Protein AF-A0A5N6EWI5-F1 (afdb_monomer)

Nearest PDB structures (foldseek):
  2hp0-assembly1_B  TM=8.771E-01  e=6.588E-25  Agrobacterium tumefaciens
  7e9d-assembly1_B  TM=8.502E-01  e=6.931E-23  Bacillus subtilis
  7bra-assembly1_B  TM=8.403E-01  e=1.774E-22  Bacillus subtilis
  7br9-assembly1_A  TM=8.285E-01  e=1.266E-21  Mus musculus
  5mux-assembly3_F  TM=7.924E-01  e=5.985E-17  Bacillus subtilis subsp. subtilis str. 168

Radius of gyration: 29.82 Å; Cα contacts (8 Å, |Δi|>4): 1238; chains: 1; bounding box: 98×72×86 Å

Sequence (619 aa):
MKFSIVALVLAATSAIATPIVTKRDGTFVISELKARESLSNTMSFKLLDGDASIDCNLIWSAKEPEENARCNDGKHLIQFPDGFDFKKFTLAIERIEPNPIGGRAYLDATDEKWNCVDNPEDHVYTDCNGLLHNCPPAMPIFYKGFLTPPPAIPNHCRGSEDCAIMATRTERLATWASGLQYNDIPQDVIQRTKDLFLDWFGCTIAGRHHPAVKAIAIFVQQMGPASGRSELVDHELGFSTSPAFAALVNAASSHVVEQDDLHNRSIMHPATVIFPAALAVAQDLGANGRDFITACVVGYEVGCRVGEFLGKSHYARFHSTATGGVIGAAAATARLLGLDSAAMLSSIGTAGTQAAGLWQFLLDATHSKQVHTGKACFDGIFAAYAAKSGLLGPKDVLEGPKGMGVALVPDTPTPSAIDTDLGLDWAVLGSSFKWHASCRHTHPSVDALLQIISTYGIKFEDIDSVITRTYQAAFDVLGLSGRGETIHQSKFNMGFVLAVTAKKGQALITDFTEEALQDASLREFQDRVRMELDEDINAAFPQKWQGKVIVTCKSGERYEKFVEYLKGDPQSPLTRTEIETKVKALAQYGEVKDTDRIQQIITRAWDLENQDSLKEFWL

Solvent-accessible surface area (backbone atoms only — not comparable to full-atom values): 33003 Å² total; per-residue (Å²): 134,87,86,80,90,88,82,90,88,84,84,88,82,88,88,81,96,72,80,95,69,79,80,76,64,63,30,51,22,79,39,84,72,47,73,48,90,57,91,49,31,35,38,37,30,35,42,30,54,78,92,45,78,41,59,27,66,34,69,32,53,90,83,53,63,57,89,61,31,40,27,76,82,78,40,40,40,36,40,40,89,83,45,80,47,100,53,46,32,39,46,30,41,36,38,76,50,103,71,67,52,49,40,76,47,35,39,38,58,54,94,96,37,83,40,76,53,86,60,98,50,102,85,61,90,80,84,75,92,72,90,74,83,80,88,83,81,89,55,76,34,78,74,86,87,88,88,84,87,87,86,86,86,80,90,80,97,83,83,92,77,94,70,81,76,78,73,50,55,56,48,50,38,20,35,51,49,41,64,69,51,61,89,76,54,53,71,65,55,53,49,44,52,37,56,46,53,46,48,33,49,16,26,25,46,36,13,53,82,40,70,62,29,47,55,47,42,52,51,36,69,76,73,38,57,92,56,51,59,4,60,38,76,79,50,77,89,70,57,35,15,42,33,40,50,20,7,20,38,38,8,19,8,15,58,66,67,71,42,40,45,37,26,68,80,24,65,22,37,50,48,31,13,21,52,28,24,35,49,14,43,26,16,57,74,42,35,30,26,44,55,46,51,41,12,41,54,36,6,34,37,53,11,40,20,43,13,34,20,38,32,72,58,15,49,75,53,30,43,27,35,10,42,13,20,9,30,4,8,4,41,10,32,18,42,67,70,68,33,51,37,71,36,28,27,9,4,36,13,42,11,46,77,64,49,54,38,68,53,64,39,72,83,71,72,49,72,60,67,36,50,23,25,10,48,14,8,26,46,1,36,48,17,17,58,40,13,75,72,68,46,81,27,51,66,54,31,51,84,31,99,82,6,47,38,64,72,58,21,82,56,88,52,37,76,61,47,46,48,65,55,73,91,71,66,55,47,62,57,53,36,19,44,45,65,49,54,40,47,73,77,42,43,16,40,48,55,18,46,52,51,50,30,70,75,70,69,57,49,57,86,44,54,57,38,37,43,32,33,29,30,67,69,42,51,68,57,30,62,74,25,71,87,22,93,44,66,70,30,24,33,33,17,62,28,46,46,46,22,43,25,52,70,66,78,46,45,48,66,72,63,61,41,73,68,53,72,68,32,65,67,38,54,58,41,18,77,34,41,46,82,42,84,33,69,73,43,33,70,40,47,88,86,36,66,40,20,28,24,36,42,33,31,74,87,72,51,75,49,74,32,75,26,71,66,33,67,14,30,66,91,34,57,68,50,72,69,52,47,54,48,51,27,51,42,24,30,54,65,36,68,57,82,62,63,63,61,53,56,48,41,55,49,50,45,76,44,32,76,73,33,78,44,43,45,69,60,82,108

Secondary structure (DSSP, 8-state):
----------------------------EEEEEEEE-SSEEEEEEEEEETTEEEEEEEEEETT--SSS-B-TTSSEEEE-BTBEETTEEEEEEEE-SSS-EEEEEEEEEETTEEEE---SSTT-----TT-SSS--------------PPPPPPP----SS----PPPHHHHHHHHHHH--GGGS-HHHHHHHHHHHHHHHHHHHHHTTSHHHHHHHHHHHHHS-S--SEEPTTSTT--EE-HHHHHHHHHHHHTSSS-S-EETTTTB-THHHHHHHHHHHHHHHT--HHHHHHHHHHHHHHHHHHHHHHHHHHHTTB-HHHHTHHHHHHHHHHHHTT--HHHHHHHHHHHHTT---BGGGGTTT-TTHHHHHHHHHHHHHHHHHHHHTTPPPPTTSSSSTTSHHHHT-SS---GGGGTTTTTTS-TTTTEE---SSS-GGGHHHHHHHHHHHHHHT--TTTEEEEEEEE-HHHHHHHGGGTT--SHHHHTT-HHHHHHHHHHHS---GGGS-HHHHH-HHHHHHHTTEEEEE-HHHHHHTTTS--EEEEEEETTS-EEEEEESS-TTSTTSPPPHHHHHHHHHHHHHHTT---HHHHHHHHHHHHTGGG-S--TTTT-

Organism: NCBI:txid986946

Structure (mmCIF, N/CA/C/O backbone):
data_AF-A0A5N6EWI5-F1
#
_entry.id   AF-A0A5N6EWI5-F1
#
loop_
_atom_site.group_PDB
_atom_site.id
_atom_site.type_symbol
_atom_site.label_atom_id
_atom_site.label_alt_id
_atom_site.label_comp_id
_atom_site.label_asym_id
_atom_site.label_entity_id
_atom_site.label_seq_id
_atom_site.pdbx_PDB_ins_code
_atom_site.Cartn_x
_atom_site.Cartn_y
_atom_site.Cartn_z
_atom_site.occupancy
_atom_site.B_iso_or_equiv
_atom_site.auth_seq_id
_atom_site.auth_comp_id
_atom_site.auth_asym_id
_atom_site.auth_atom_id
_atom_site.pdbx_PDB_model_num
ATOM 1 N N . MET A 1 1 ? -71.552 14.773 4.841 1.00 30.72 1 MET A N 1
ATOM 2 C CA . MET A 1 1 ? -71.168 16.165 5.191 1.00 30.72 1 MET A CA 1
ATOM 3 C C . MET A 1 1 ? -69.943 16.079 6.094 1.00 30.72 1 MET A C 1
ATOM 5 O O . MET A 1 1 ? -69.916 15.172 6.908 1.00 30.72 1 MET A O 1
ATOM 9 N N . LYS A 1 2 ? -68.835 16.794 5.858 1.00 25.86 2 LYS A N 1
ATOM 10 C CA . LYS A 1 2 ? -68.660 18.263 5.908 1.00 25.86 2 LYS A CA 1
ATOM 11 C C . LYS A 1 2 ? -69.013 18.853 7.282 1.00 25.86 2 LYS A C 1
ATOM 13 O O . LYS A 1 2 ? -70.161 19.216 7.501 1.00 25.86 2 LYS A O 1
ATOM 18 N N . PHE A 1 3 ? -67.994 19.016 8.124 1.00 26.16 3 PHE A N 1
ATOM 19 C CA . PHE A 1 3 ? -67.845 20.201 8.976 1.00 26.16 3 PHE A CA 1
ATOM 20 C C . PHE A 1 3 ? -66.743 21.099 8.385 1.00 26.16 3 PHE A C 1
ATOM 22 O O . PHE A 1 3 ? -66.040 20.684 7.462 1.00 26.16 3 PHE A O 1
ATOM 29 N N . SER A 1 4 ? -66.696 22.359 8.811 1.00 25.56 4 SER A N 1
ATOM 30 C CA . SER A 1 4 ? -65.955 23.461 8.177 1.00 25.56 4 SER A CA 1
ATOM 31 C C . SER A 1 4 ? -65.830 24.631 9.172 1.00 25.56 4 SER A C 1
ATOM 33 O O . SER A 1 4 ? -66.328 24.499 10.287 1.00 25.56 4 SER A O 1
ATOM 35 N N . ILE A 1 5 ? -65.308 25.778 8.704 1.00 28.33 5 ILE A N 1
ATOM 36 C CA . ILE A 1 5 ? -65.234 27.108 9.358 1.00 28.33 5 ILE A CA 1
ATOM 37 C C . ILE A 1 5 ? -64.029 27.230 10.332 1.00 28.33 5 ILE A C 1
ATOM 39 O O . ILE A 1 5 ? -63.897 26.367 11.189 1.00 28.33 5 ILE A O 1
ATOM 43 N N . VAL A 1 6 ? -63.107 28.220 10.355 1.00 28.08 6 VAL A N 1
ATOM 44 C CA . VAL A 1 6 ? -62.735 29.483 9.625 1.00 28.08 6 VAL A CA 1
ATOM 45 C C . VAL A 1 6 ? -62.314 30.509 10.713 1.00 28.08 6 VAL A C 1
ATOM 47 O O . VAL A 1 6 ? -62.956 30.519 11.756 1.00 28.08 6 VAL A O 1
ATOM 50 N N . ALA A 1 7 ? -61.342 31.431 10.583 1.00 25.97 7 ALA A N 1
ATOM 51 C CA . ALA A 1 7 ? -60.181 31.629 9.686 1.00 25.97 7 ALA A CA 1
ATOM 52 C C . ALA A 1 7 ? -59.326 32.836 10.209 1.00 25.97 7 ALA A C 1
ATOM 54 O O . ALA A 1 7 ? -59.475 33.198 11.373 1.00 25.97 7 ALA A O 1
ATOM 55 N N . LEU A 1 8 ? -58.541 33.492 9.321 1.00 24.55 8 LEU A N 1
ATOM 56 C CA . LEU A 1 8 ? -57.691 34.706 9.496 1.00 24.55 8 LEU A CA 1
ATOM 57 C C . LEU A 1 8 ? -56.386 34.459 10.300 1.00 24.55 8 LEU A C 1
ATOM 59 O O . LEU A 1 8 ? -56.429 33.777 11.312 1.00 24.55 8 LEU A O 1
ATOM 63 N N . VAL A 1 9 ? -55.187 34.972 9.958 1.00 23.61 9 VAL A N 1
ATOM 64 C CA . VAL A 1 9 ? -54.636 35.855 8.880 1.00 23.61 9 VAL A CA 1
ATOM 65 C C . VAL A 1 9 ? -53.077 35.648 8.892 1.00 23.61 9 VAL A C 1
ATOM 67 O O . VAL A 1 9 ? -52.598 35.124 9.891 1.00 23.61 9 VAL A O 1
ATOM 70 N N . LEU A 1 10 ? -52.180 35.906 7.913 1.00 22.41 10 LEU A N 1
ATOM 71 C CA . LEU A 1 10 ? -51.979 36.901 6.825 1.00 22.41 10 LEU A CA 1
ATOM 72 C C . LEU A 1 10 ? -51.068 36.292 5.698 1.00 22.41 10 LEU A C 1
ATOM 74 O O . LEU A 1 10 ? -50.602 35.170 5.826 1.00 22.41 10 LEU A O 1
ATOM 78 N N . ALA A 1 11 ? -50.752 37.082 4.659 1.00 21.58 11 ALA A N 1
ATOM 79 C CA . ALA A 1 11 ? -49.523 37.088 3.820 1.00 21.58 11 ALA A CA 1
ATOM 80 C C . ALA A 1 11 ? -49.071 35.866 2.962 1.00 21.58 11 ALA A C 1
ATOM 82 O O . ALA A 1 11 ? -48.253 35.074 3.407 1.00 21.58 11 ALA A O 1
ATOM 83 N N . ALA A 1 12 ? -49.414 35.931 1.659 1.00 21.17 12 ALA A N 1
ATOM 84 C CA . ALA A 1 12 ? -48.558 35.669 0.468 1.00 21.17 12 ALA A CA 1
ATOM 85 C C . ALA A 1 12 ? -47.959 34.245 0.219 1.00 21.17 12 ALA A C 1
ATOM 87 O O . ALA A 1 12 ? -47.796 33.460 1.138 1.00 21.17 12 ALA A O 1
ATOM 88 N N . THR A 1 13 ? -47.619 33.816 -1.011 1.00 22.61 13 THR A N 1
ATOM 89 C CA . THR A 1 13 ? -47.553 34.476 -2.340 1.00 22.61 13 THR A CA 1
ATOM 90 C C . THR A 1 13 ? -48.296 33.712 -3.463 1.00 22.61 13 THR A C 1
ATOM 92 O O . THR A 1 13 ? -48.509 32.508 -3.403 1.00 22.61 13 THR A O 1
ATOM 95 N N . SER A 1 14 ? -48.676 34.470 -4.501 1.00 23.59 14 SER A N 1
ATOM 96 C CA . SER A 1 14 ? -48.961 34.106 -5.910 1.00 23.59 14 SER A CA 1
ATOM 97 C C . SER A 1 14 ? -49.151 32.639 -6.354 1.00 23.59 14 SER A C 1
ATOM 99 O O . SER A 1 14 ? -48.209 31.850 -6.367 1.00 23.59 14 SER A O 1
ATOM 101 N N . ALA A 1 15 ? -50.285 32.390 -7.020 1.00 23.56 15 ALA A N 1
ATOM 102 C CA . ALA A 1 15 ? -50.376 31.461 -8.150 1.00 23.56 15 ALA A CA 1
ATOM 103 C C . ALA A 1 15 ? -51.010 32.190 -9.352 1.00 23.56 15 ALA A C 1
ATOM 105 O O . ALA A 1 15 ? -52.112 32.724 -9.232 1.00 23.56 15 ALA A O 1
ATOM 106 N N . ILE A 1 16 ? -50.318 32.234 -10.496 1.00 23.97 16 ILE A N 1
ATOM 107 C CA . ILE A 1 16 ? -50.827 32.785 -11.765 1.00 23.97 16 ILE A CA 1
ATOM 108 C C . ILE A 1 16 ? -50.415 31.832 -12.888 1.00 23.97 16 ILE A C 1
ATOM 110 O O . ILE A 1 16 ? -49.232 31.541 -13.050 1.00 23.97 16 ILE A O 1
ATOM 114 N N . ALA A 1 17 ? -51.386 31.358 -13.669 1.00 29.72 17 ALA A N 1
ATOM 115 C CA . ALA A 1 17 ? -51.118 30.613 -14.893 1.00 29.72 17 ALA A CA 1
ATOM 116 C C . ALA A 1 17 ? -50.934 31.597 -16.059 1.00 29.72 17 ALA A C 1
ATOM 118 O O . ALA A 1 17 ? -51.880 32.256 -16.487 1.00 29.72 17 ALA A O 1
ATOM 119 N N . THR A 1 18 ? -49.710 31.677 -16.570 1.00 21.38 18 THR A N 1
ATOM 120 C CA . THR A 1 18 ? -49.311 32.477 -17.741 1.00 21.38 18 THR A CA 1
ATOM 121 C C . THR A 1 18 ? -48.351 31.635 -18.599 1.00 21.38 18 THR A C 1
ATOM 123 O O . THR A 1 18 ? -47.899 30.593 -18.122 1.00 21.38 18 THR A O 1
ATOM 126 N N . PRO A 1 19 ? -48.146 31.958 -19.890 1.00 21.38 19 PRO A N 1
ATOM 127 C CA . PRO A 1 19 ? -47.908 30.938 -20.911 1.00 21.38 19 PRO A CA 1
ATOM 128 C C . PRO A 1 19 ? -46.595 30.167 -20.767 1.00 21.38 19 PRO A C 1
ATOM 130 O O . PRO A 1 19 ? -45.601 30.674 -20.252 1.00 21.38 19 PRO A O 1
ATOM 133 N N . ILE A 1 20 ? -46.586 28.963 -21.351 1.00 30.58 20 ILE A N 1
ATOM 134 C CA . ILE A 1 20 ? -45.361 28.228 -21.668 1.00 30.58 20 ILE A CA 1
ATOM 135 C C . ILE A 1 20 ? -44.564 29.060 -22.677 1.00 30.58 20 ILE A C 1
ATOM 137 O O . ILE A 1 20 ? -44.746 28.950 -23.888 1.00 30.58 20 ILE A O 1
ATOM 141 N N . VAL A 1 21 ? -43.659 29.882 -22.161 1.00 22.16 21 VAL A N 1
ATOM 142 C CA . VAL A 1 21 ? -42.474 30.323 -22.886 1.00 22.16 21 VAL A CA 1
ATOM 143 C C . VAL A 1 21 ? -41.318 29.557 -22.274 1.00 22.16 21 VAL A C 1
ATOM 145 O O . VAL A 1 21 ? -40.709 29.986 -21.297 1.00 22.16 21 VAL A O 1
ATOM 148 N N . THR A 1 22 ? -41.015 28.392 -22.848 1.00 28.52 22 THR A N 1
ATOM 149 C CA . THR A 1 22 ? -39.672 27.840 -22.705 1.00 28.52 22 THR A CA 1
ATOM 150 C C . THR A 1 22 ? -38.715 28.881 -23.265 1.00 28.52 22 THR A C 1
ATOM 152 O O . THR A 1 22 ? -38.635 29.036 -24.488 1.00 28.52 22 THR A O 1
ATOM 155 N N . LYS A 1 23 ? -37.984 29.577 -22.391 1.00 29.06 23 LYS A N 1
ATOM 156 C CA . LYS A 1 23 ? -36.737 30.228 -22.780 1.00 29.06 23 LYS A CA 1
ATOM 157 C C . LYS A 1 23 ? -35.755 29.138 -23.202 1.00 29.06 23 LYS A C 1
ATOM 159 O O . LYS A 1 23 ? -34.909 28.694 -22.436 1.00 29.06 23 LYS A O 1
ATOM 164 N N . ARG A 1 24 ? -35.887 28.703 -24.459 1.00 37.91 24 ARG A N 1
ATOM 165 C CA . ARG A 1 24 ? -34.775 28.184 -25.256 1.00 37.91 24 ARG A CA 1
ATOM 166 C C . ARG A 1 24 ? -33.891 29.371 -25.634 1.00 37.91 24 ARG A C 1
ATOM 168 O O . ARG A 1 24 ? -33.672 29.653 -26.810 1.00 37.91 24 ARG A O 1
ATOM 175 N N . ASP A 1 25 ? -33.377 30.038 -24.611 1.00 46.50 25 ASP A N 1
ATOM 176 C CA . ASP A 1 25 ? -32.201 30.883 -24.702 1.00 46.50 25 ASP A CA 1
ATOM 177 C C . ASP A 1 25 ? -31.037 29.886 -24.797 1.00 46.50 25 ASP A C 1
ATOM 179 O O . ASP A 1 25 ? -30.319 29.635 -23.836 1.00 46.50 25 ASP A O 1
ATOM 183 N N . GLY A 1 26 ? -30.968 29.185 -25.938 1.00 52.75 26 GLY A N 1
ATOM 184 C CA . GLY A 1 26 ? -29.981 28.147 -26.248 1.00 52.75 26 GLY A CA 1
ATOM 185 C C . GLY A 1 26 ? -28.647 28.788 -26.591 1.00 52.75 26 GLY A C 1
ATOM 186 O O . GLY A 1 26 ? -28.110 28.556 -27.667 1.00 52.75 26 GLY A O 1
ATOM 187 N N . THR A 1 27 ? -28.225 29.689 -25.710 1.00 55.88 27 THR A N 1
ATOM 188 C CA . THR A 1 27 ? -27.273 30.754 -25.959 1.00 55.88 27 THR A CA 1
ATOM 189 C C . THR A 1 27 ? -26.122 30.646 -24.993 1.00 55.88 27 THR A C 1
ATOM 191 O O . THR A 1 27 ? -26.141 31.221 -23.904 1.00 55.88 27 THR A O 1
ATOM 194 N N . PHE A 1 28 ? -25.112 29.915 -25.440 1.00 64.69 28 PHE A N 1
ATOM 195 C CA . PHE A 1 28 ? -23.825 29.830 -24.779 1.00 64.69 28 PHE A CA 1
ATOM 196 C C . PHE A 1 28 ? -23.153 31.201 -24.718 1.00 64.69 28 PHE A C 1
ATOM 198 O O . PHE A 1 28 ? -23.165 31.945 -25.701 1.00 64.69 28 PHE A O 1
ATOM 205 N N . VAL A 1 29 ? -22.540 31.497 -23.574 1.00 69.56 29 VAL A N 1
ATOM 206 C CA . VAL A 1 29 ? -21.663 32.656 -23.376 1.00 69.56 29 VAL A CA 1
ATOM 207 C C . VAL A 1 29 ? -20.245 32.163 -23.143 1.00 69.56 29 VAL A C 1
ATOM 209 O O . VAL A 1 29 ? -20.026 31.351 -22.250 1.00 69.56 29 VAL A O 1
ATOM 212 N N . ILE A 1 30 ? -19.270 32.688 -23.882 1.00 70.81 30 ILE A N 1
ATOM 213 C CA . ILE A 1 30 ? -17.847 32.448 -23.610 1.00 70.81 30 ILE A CA 1
ATOM 214 C C . ILE A 1 30 ? -17.274 33.660 -22.873 1.00 70.81 30 ILE A C 1
ATOM 216 O O . ILE A 1 30 ? -17.498 34.807 -23.259 1.00 70.81 30 ILE A O 1
ATOM 220 N N . SER A 1 31 ? -16.536 33.410 -21.794 1.00 72.56 31 SER A N 1
ATOM 221 C CA . SER A 1 31 ? -15.914 34.443 -20.963 1.00 72.56 31 SER A CA 1
ATOM 222 C C . SER A 1 31 ? -14.561 33.988 -20.409 1.00 72.56 31 SER A C 1
ATOM 224 O O . SER A 1 31 ? -14.246 32.802 -20.408 1.00 72.56 31 SER A O 1
ATOM 226 N N . GLU A 1 32 ? -13.729 34.938 -19.969 1.00 73.31 32 GLU A N 1
ATOM 227 C CA . GLU A 1 32 ? -12.388 34.689 -19.397 1.00 73.31 32 GLU A CA 1
ATOM 228 C C . GLU A 1 32 ? -11.402 33.896 -20.290 1.00 73.31 32 GLU A C 1
ATOM 230 O O . GLU A 1 32 ? -10.389 33.408 -19.784 1.00 73.31 32 GLU A O 1
ATOM 235 N N . LEU A 1 33 ? -11.663 33.818 -21.605 1.00 75.44 33 LEU A N 1
ATOM 236 C CA . LEU A 1 33 ? -10.871 33.060 -22.579 1.00 75.44 33 LEU A CA 1
ATOM 237 C C . LEU A 1 33 ? -9.379 33.421 -22.543 1.00 75.44 33 LEU A C 1
ATOM 239 O O . LEU A 1 33 ? -8.984 34.572 -22.735 1.00 75.44 33 LEU A O 1
ATOM 243 N N . LYS A 1 34 ? -8.553 32.391 -22.360 1.00 72.56 34 LYS A N 1
ATOM 244 C CA . LYS A 1 34 ? -7.092 32.408 -22.458 1.00 72.56 34 LYS A CA 1
ATOM 245 C C . LYS A 1 34 ? -6.680 31.199 -23.285 1.00 72.56 34 LYS A C 1
ATOM 247 O O . LYS A 1 34 ? -7.135 30.098 -22.996 1.00 72.56 34 LYS A O 1
ATOM 252 N N . ALA A 1 35 ? -5.781 31.371 -24.246 1.00 72.81 35 ALA A N 1
ATOM 253 C CA . ALA A 1 35 ? -5.105 30.251 -24.895 1.00 72.81 35 ALA A CA 1
ATOM 254 C C . ALA A 1 35 ? -3.601 30.521 -24.979 1.00 72.81 35 ALA A C 1
ATOM 256 O O . ALA A 1 35 ? -3.186 31.676 -25.098 1.00 72.81 35 ALA A O 1
ATOM 257 N N . ARG A 1 36 ? -2.787 29.464 -24.903 1.00 73.12 36 ARG A N 1
ATOM 258 C CA . ARG A 1 36 ? -1.324 29.529 -24.966 1.00 73.12 36 ARG A CA 1
ATOM 259 C C . ARG A 1 36 ? -0.749 28.436 -25.870 1.00 73.12 36 ARG A C 1
ATOM 261 O O . ARG A 1 36 ? -0.987 27.251 -25.647 1.00 73.12 36 ARG A O 1
ATOM 268 N N . GLU A 1 37 ? 0.074 28.860 -26.826 1.00 67.25 37 GLU A N 1
ATOM 269 C CA . GLU A 1 37 ? 0.878 27.983 -27.684 1.00 67.25 37 GLU A CA 1
ATOM 270 C C . GLU A 1 37 ? 2.041 27.396 -26.863 1.00 67.25 37 GLU A C 1
ATOM 272 O O . GLU A 1 37 ? 2.741 28.130 -26.152 1.00 67.25 37 GLU A O 1
ATOM 277 N N . SER A 1 38 ? 2.248 26.078 -26.917 1.00 64.06 38 SER A N 1
ATOM 278 C CA . SER A 1 38 ? 3.426 25.418 -26.331 1.00 64.06 38 SER A CA 1
ATOM 279 C C . SER A 1 38 ? 3.640 24.025 -26.952 1.00 64.06 38 SER A C 1
ATOM 281 O O . SER A 1 38 ? 3.039 23.715 -27.976 1.00 64.06 38 SER A O 1
ATOM 283 N N . LEU A 1 39 ? 4.484 23.168 -26.358 1.00 57.00 39 LEU A N 1
ATOM 284 C CA . LEU A 1 39 ? 4.618 21.760 -26.777 1.00 57.00 39 LEU A CA 1
ATOM 285 C C . LEU A 1 39 ? 3.285 20.987 -26.689 1.00 57.00 39 LEU A C 1
ATOM 287 O O . LEU A 1 39 ? 3.045 20.097 -27.503 1.00 57.00 39 LEU A O 1
ATOM 291 N N . SER A 1 40 ? 2.414 21.391 -25.761 1.00 59.81 40 SER A N 1
ATOM 292 C CA . SER A 1 40 ? 0.974 21.118 -25.798 1.00 59.81 40 SER A CA 1
ATOM 293 C C . SER A 1 40 ? 0.231 22.451 -25.804 1.00 59.81 40 SER A C 1
ATOM 295 O O . SER A 1 40 ? 0.546 23.344 -25.010 1.00 59.81 40 SER A O 1
ATOM 297 N N . ASN A 1 41 ? -0.757 22.603 -26.677 1.00 69.19 41 ASN A N 1
ATOM 298 C CA . ASN A 1 41 ? -1.597 23.794 -26.699 1.00 69.19 41 ASN A CA 1
ATOM 299 C C . ASN A 1 41 ? -2.561 23.746 -25.516 1.00 69.19 41 ASN A C 1
ATOM 301 O O . ASN A 1 41 ? -3.105 22.685 -25.202 1.00 69.19 41 ASN A O 1
ATOM 305 N N . THR A 1 42 ? -2.764 24.883 -24.850 1.00 71.88 42 THR A N 1
ATOM 306 C CA . THR A 1 42 ? -3.733 24.988 -23.755 1.00 71.88 42 THR A CA 1
ATOM 307 C C . THR A 1 42 ? -4.728 26.106 -24.010 1.00 71.88 42 THR A C 1
ATOM 309 O O . THR A 1 42 ? -4.383 27.150 -24.565 1.00 71.88 42 THR A O 1
ATOM 312 N N . MET A 1 43 ? -5.975 25.898 -23.593 1.00 79.62 43 MET A N 1
ATOM 313 C CA . MET A 1 43 ? -7.029 26.906 -23.641 1.00 79.62 43 MET A CA 1
ATOM 314 C C . MET A 1 43 ? -7.963 26.729 -22.454 1.00 79.62 43 MET A C 1
ATOM 316 O O . MET A 1 43 ? -8.432 25.624 -22.195 1.00 79.62 43 MET A O 1
ATOM 320 N N . SER A 1 44 ? -8.258 27.815 -21.748 1.00 78.50 44 SER A N 1
ATOM 321 C CA . SER A 1 44 ? -9.267 27.828 -20.696 1.00 78.50 44 SER A CA 1
ATOM 322 C C . SER A 1 44 ? -10.227 28.998 -20.847 1.00 78.50 44 SER A C 1
ATOM 324 O O . SER A 1 44 ? -9.836 30.111 -21.204 1.00 78.50 44 SER A O 1
ATOM 326 N N . PHE A 1 45 ? -11.505 28.732 -20.597 1.00 80.56 45 PHE A N 1
ATOM 327 C CA . PHE A 1 45 ? -12.579 29.720 -20.597 1.00 80.56 45 PHE A CA 1
ATOM 328 C C . PHE A 1 45 ? -13.717 29.267 -19.680 1.00 80.56 45 PHE A C 1
ATOM 330 O O . PHE A 1 45 ? -13.803 28.098 -19.307 1.00 80.56 45 PHE A O 1
ATOM 337 N N . LYS A 1 46 ? -14.611 30.196 -19.342 1.00 77.50 46 LYS A N 1
ATOM 338 C CA . LYS A 1 46 ? -15.889 29.897 -18.695 1.00 77.50 46 LYS A CA 1
ATOM 339 C C . LYS A 1 46 ? -17.009 29.953 -19.713 1.00 77.50 46 LYS A C 1
ATOM 341 O O . LYS A 1 46 ? -17.212 30.984 -20.361 1.00 77.50 46 LYS A O 1
ATOM 346 N N . LEU A 1 47 ? -17.722 28.842 -19.815 1.00 80.69 47 LEU A N 1
ATOM 347 C CA . LEU A 1 47 ? -18.965 28.702 -20.547 1.00 80.69 47 LEU A CA 1
ATOM 348 C C . LEU A 1 47 ? -20.126 29.024 -19.603 1.00 80.69 47 LEU A C 1
ATOM 350 O O . LEU A 1 47 ? -20.228 28.410 -18.543 1.00 80.69 47 LEU A O 1
ATOM 354 N N . LEU A 1 48 ? -21.001 29.958 -19.976 1.00 76.50 48 LEU A N 1
ATOM 355 C CA . LEU A 1 48 ? -22.291 30.125 -19.304 1.00 76.50 48 LEU A CA 1
ATOM 356 C C . LEU A 1 48 ? -23.394 29.494 -20.158 1.00 76.50 48 LEU A C 1
ATOM 358 O O . LEU A 1 48 ? -23.489 29.788 -21.352 1.00 76.50 48 LEU A O 1
ATOM 362 N N . ASP A 1 49 ? -24.221 28.659 -19.535 1.00 76.25 49 ASP A N 1
ATOM 363 C CA . ASP A 1 49 ? -25.414 28.042 -20.120 1.00 76.25 49 ASP A CA 1
ATOM 364 C C . ASP A 1 49 ? -26.596 28.243 -19.158 1.00 76.25 49 ASP A C 1
ATOM 366 O O . ASP A 1 49 ? -26.684 27.618 -18.098 1.00 76.25 49 ASP A O 1
ATOM 370 N N . GLY A 1 50 ? -27.470 29.199 -19.481 1.00 74.00 50 GLY A N 1
ATOM 371 C CA . GLY A 1 50 ? -28.463 29.710 -18.533 1.00 74.00 50 GLY A CA 1
ATOM 372 C C . GLY A 1 50 ? -27.795 30.284 -17.276 1.00 74.00 50 GLY A C 1
ATOM 373 O O . GLY A 1 50 ? -26.945 31.167 -17.371 1.00 74.00 50 GLY A O 1
ATOM 374 N N . ASP A 1 51 ? -28.176 29.769 -16.105 1.00 71.44 51 ASP A N 1
ATOM 375 C CA . ASP A 1 51 ? -27.592 30.146 -14.807 1.00 71.44 51 ASP A CA 1
ATOM 376 C C . ASP A 1 51 ? -26.317 29.344 -14.449 1.00 71.44 51 ASP A C 1
ATOM 378 O O . ASP A 1 51 ? -25.690 29.606 -13.420 1.00 71.44 51 ASP A O 1
ATOM 382 N N . ALA A 1 52 ? -25.925 28.346 -15.252 1.00 73.12 52 ALA A N 1
ATOM 383 C CA . ALA A 1 52 ? -24.748 27.521 -14.982 1.00 73.12 52 ALA A CA 1
ATOM 384 C C . ALA A 1 52 ? -23.470 28.180 -15.518 1.00 73.12 52 ALA A C 1
ATOM 386 O O . ALA A 1 52 ? -23.383 28.484 -16.703 1.00 73.12 52 ALA A O 1
ATOM 387 N N . SER A 1 53 ? -22.457 28.337 -14.661 1.00 83.44 53 SER A N 1
ATOM 388 C CA . SER A 1 53 ? -21.086 28.692 -15.053 1.00 83.44 53 SER A CA 1
ATOM 389 C C . SER A 1 53 ? -20.216 27.441 -15.006 1.00 83.44 53 SER A C 1
ATOM 391 O O . SER A 1 53 ? -20.036 26.861 -13.936 1.00 83.44 53 SER A O 1
ATOM 393 N N . ILE A 1 54 ? -19.669 27.040 -16.150 1.00 85.38 54 ILE A N 1
ATOM 394 C CA . ILE A 1 54 ? -18.867 25.829 -16.324 1.00 85.38 54 ILE A CA 1
ATOM 395 C C . ILE A 1 54 ? -17.449 26.229 -16.739 1.00 85.38 54 ILE A C 1
ATOM 397 O O . ILE A 1 54 ? -17.261 26.907 -17.750 1.00 85.38 54 ILE A O 1
ATOM 401 N N . ASP A 1 55 ? -16.439 25.795 -15.985 1.00 83.25 55 ASP A N 1
ATOM 402 C CA . ASP A 1 55 ? -15.046 25.925 -16.412 1.00 83.25 55 ASP A CA 1
ATOM 403 C C . ASP A 1 55 ? -14.736 24.891 -17.510 1.00 83.25 55 ASP A C 1
ATOM 405 O O . ASP A 1 55 ? -15.016 23.698 -17.367 1.00 83.25 55 ASP A O 1
ATOM 409 N N . CYS A 1 56 ? -14.138 25.345 -18.608 1.00 80.50 56 CYS A N 1
ATOM 410 C CA . CYS A 1 56 ? -13.712 24.515 -19.728 1.00 80.50 56 CYS A CA 1
ATOM 411 C C . CYS A 1 56 ? -12.195 24.643 -19.864 1.00 80.50 56 CYS A C 1
ATOM 413 O O . CYS A 1 56 ? -11.702 25.717 -20.206 1.00 80.50 56 CYS A O 1
ATOM 415 N N . ASN A 1 57 ? -11.452 23.576 -19.554 1.00 80.69 57 ASN A N 1
ATOM 416 C CA . ASN A 1 57 ? -9.988 23.580 -19.529 1.00 80.69 57 ASN A CA 1
ATOM 417 C C . ASN A 1 57 ? -9.455 22.501 -20.469 1.00 80.69 57 ASN A C 1
ATOM 419 O O . ASN A 1 57 ? -9.560 21.314 -20.182 1.00 80.69 57 ASN A O 1
ATOM 423 N N . LEU A 1 58 ? -8.889 22.929 -21.593 1.00 76.62 58 LEU A N 1
ATOM 424 C CA . LEU A 1 58 ? -8.421 22.065 -22.666 1.00 76.62 58 LEU A CA 1
ATOM 425 C C . LEU A 1 58 ? -6.895 22.065 -22.743 1.00 76.62 58 LEU A C 1
ATOM 427 O O . LEU A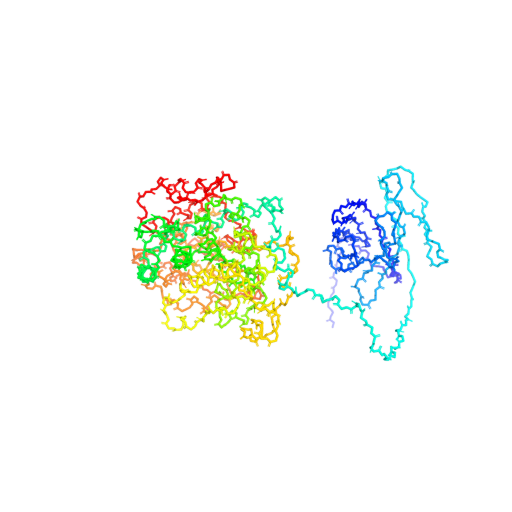 1 58 ? -6.259 23.122 -22.694 1.00 76.62 58 LEU A O 1
ATOM 431 N N . ILE A 1 59 ? -6.321 20.876 -22.919 1.00 67.62 59 ILE A N 1
ATOM 432 C CA . ILE A 1 59 ? -4.901 20.646 -23.200 1.00 67.62 59 ILE A CA 1
ATOM 433 C C . ILE A 1 59 ? -4.825 19.607 -24.321 1.00 67.62 59 ILE A C 1
ATOM 435 O O . ILE A 1 59 ? -5.408 18.534 -24.189 1.00 67.62 59 ILE A O 1
ATOM 439 N N . TRP A 1 60 ? -4.135 19.914 -25.422 1.00 69.00 60 TRP A N 1
ATOM 440 C CA . TRP A 1 60 ? -4.036 19.012 -26.573 1.00 69.00 60 TRP A CA 1
ATOM 441 C C . TRP A 1 60 ? -2.672 19.061 -27.264 1.00 69.00 60 TRP A C 1
ATOM 443 O O . TRP A 1 60 ? -1.919 20.032 -27.143 1.00 69.00 60 TRP A O 1
ATOM 453 N N . SER A 1 61 ? -2.346 17.991 -27.996 1.00 59.88 61 SER A N 1
ATOM 454 C CA . SER A 1 61 ? -1.199 17.979 -28.907 1.00 59.88 61 SER A CA 1
ATOM 455 C C . SER A 1 61 ? -1.432 19.008 -30.018 1.00 59.88 61 SER A C 1
ATOM 457 O O . SER A 1 61 ? -2.571 19.263 -30.404 1.00 59.88 61 SER A O 1
ATOM 459 N N . ALA A 1 62 ? -0.378 19.564 -30.617 1.00 56.94 62 ALA A N 1
ATOM 460 C CA . ALA A 1 62 ? -0.520 20.482 -31.756 1.00 56.94 62 ALA A CA 1
ATOM 461 C C . ALA A 1 62 ? -1.058 19.818 -33.056 1.00 56.94 62 ALA A C 1
ATOM 463 O O . ALA A 1 62 ? -0.924 20.396 -34.132 1.00 56.94 62 ALA A O 1
ATOM 464 N N . LYS A 1 63 ? -1.619 18.600 -32.975 1.00 54.75 63 LYS A N 1
ATOM 465 C CA . LYS A 1 63 ? -2.142 17.809 -34.101 1.00 54.75 63 LYS A CA 1
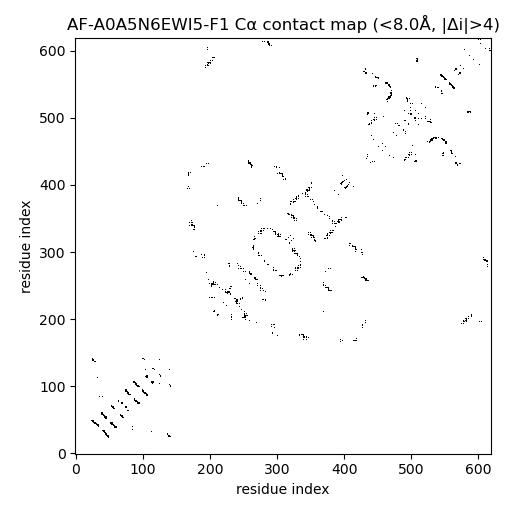ATOM 466 C C . LYS A 1 63 ? -3.573 17.301 -33.908 1.00 54.75 63 LYS A C 1
ATOM 468 O O . LYS A 1 63 ? -4.260 17.136 -34.907 1.00 54.75 63 LYS A O 1
ATOM 473 N N . GLU A 1 64 ? -4.022 17.061 -32.672 1.00 59.47 64 GLU A N 1
ATOM 474 C CA . GLU A 1 64 ? -5.324 16.432 -32.383 1.00 59.47 64 GLU A CA 1
ATOM 475 C C . GLU A 1 64 ? -6.174 17.275 -31.404 1.00 59.47 64 GLU A C 1
ATOM 477 O O . GLU A 1 64 ? -6.191 17.004 -30.201 1.00 59.47 64 GLU A O 1
ATOM 482 N N . PRO A 1 65 ? -6.893 18.308 -31.889 1.00 56.91 65 PRO A N 1
ATOM 483 C CA . PRO A 1 65 ? -7.739 19.163 -31.048 1.00 56.91 65 PRO A CA 1
ATOM 484 C C . PRO A 1 65 ? -9.049 18.497 -30.618 1.00 56.91 65 PRO A C 1
ATOM 486 O O . PRO A 1 65 ? -9.547 18.749 -29.525 1.00 56.91 65 PRO A O 1
ATOM 489 N N . GLU A 1 66 ? -9.636 17.682 -31.493 1.00 55.59 66 GLU A N 1
ATOM 490 C CA . GLU A 1 66 ? -11.060 17.328 -31.423 1.00 55.59 66 GLU A CA 1
ATOM 491 C C . GLU A 1 66 ? -11.372 16.161 -30.474 1.00 55.59 66 GLU A C 1
ATOM 493 O O . GLU A 1 66 ? -12.475 16.092 -29.936 1.00 55.59 66 GLU A O 1
ATOM 498 N N . GLU A 1 67 ? -10.417 15.265 -30.200 1.00 54.25 67 GLU A N 1
ATOM 499 C CA . GLU A 1 67 ? -10.676 14.085 -29.356 1.00 54.25 67 GLU A CA 1
ATOM 500 C C . GLU A 1 67 ? -10.809 14.419 -27.857 1.00 54.25 67 GLU A C 1
ATOM 502 O O . GLU A 1 67 ? -11.505 13.715 -27.123 1.00 54.25 67 GLU A O 1
ATOM 507 N N . ASN A 1 68 ? -10.180 15.511 -27.402 1.00 53.16 68 ASN A N 1
ATOM 508 C CA . ASN A 1 68 ? -10.038 15.864 -25.980 1.00 53.16 68 ASN A CA 1
ATOM 509 C C . ASN A 1 68 ? -10.795 17.143 -25.571 1.00 53.16 68 ASN A C 1
ATOM 511 O O . ASN A 1 68 ? -10.728 17.578 -24.422 1.00 53.16 68 ASN A O 1
ATOM 515 N N . ALA A 1 69 ? -11.520 17.768 -26.498 1.00 65.19 69 ALA A N 1
ATOM 516 C CA . ALA A 1 69 ? -12.136 19.070 -26.286 1.00 65.19 69 ALA A CA 1
ATOM 517 C C . ALA A 1 69 ? -13.492 18.961 -25.552 1.00 65.19 69 ALA A C 1
ATOM 519 O O . ALA A 1 69 ? -14.543 18.819 -26.171 1.00 65.19 69 ALA A O 1
ATOM 520 N N . ARG A 1 70 ? -13.502 19.023 -24.212 1.00 76.62 70 ARG A N 1
ATOM 521 C CA . ARG A 1 70 ? -14.729 19.055 -23.381 1.00 76.62 70 ARG A CA 1
ATOM 522 C C . ARG A 1 70 ? -14.611 20.006 -22.193 1.00 76.62 70 ARG A C 1
ATOM 524 O O . ARG A 1 70 ? -13.526 20.215 -21.662 1.00 76.62 70 ARG A O 1
ATOM 531 N N . CYS A 1 71 ? -15.737 20.544 -21.736 1.00 81.12 71 CYS A N 1
ATOM 532 C CA . CYS A 1 71 ? -15.791 21.260 -20.463 1.00 81.12 71 CYS A CA 1
ATOM 533 C C . CYS A 1 71 ? -15.781 20.305 -19.259 1.00 81.12 71 CYS A C 1
ATOM 535 O O . CYS A 1 71 ? -16.151 19.133 -19.376 1.00 81.12 71 CYS A O 1
ATOM 537 N N . ASN A 1 72 ? -15.424 20.823 -18.078 1.00 80.88 72 ASN A N 1
ATOM 538 C CA . ASN A 1 72 ? -15.245 20.027 -16.857 1.00 80.88 72 ASN A CA 1
ATOM 539 C C . ASN A 1 72 ? -16.539 19.333 -16.361 1.00 80.88 72 ASN A C 1
ATOM 541 O O . ASN A 1 72 ? -16.471 18.471 -15.489 1.00 80.88 72 ASN A O 1
ATOM 545 N N . ASP A 1 73 ? -17.718 19.693 -16.886 1.00 78.75 73 ASP A N 1
ATOM 546 C CA . ASP A 1 73 ? -18.999 19.050 -16.558 1.00 78.75 73 ASP A CA 1
ATOM 547 C C . ASP A 1 73 ? -19.276 17.751 -17.342 1.00 78.75 73 ASP A C 1
ATOM 549 O O . ASP A 1 73 ? -20.248 17.050 -17.047 1.00 78.75 73 ASP A O 1
ATOM 553 N N . GLY A 1 74 ? -18.454 17.443 -18.353 1.00 73.88 74 GLY A N 1
ATOM 554 C CA . GLY A 1 74 ? -18.593 16.282 -19.234 1.00 73.88 74 GLY A CA 1
ATOM 555 C C . GLY A 1 74 ? -19.796 16.315 -20.188 1.00 73.88 74 GLY A C 1
ATOM 556 O O . GLY A 1 74 ? -19.989 15.352 -20.934 1.00 73.88 74 GLY A O 1
ATOM 557 N N . LYS A 1 75 ? -20.600 17.389 -20.182 1.00 78.50 75 LYS A N 1
ATOM 558 C CA . LYS A 1 75 ? -21.836 17.537 -20.975 1.00 78.50 75 LYS A CA 1
ATOM 559 C C . LYS A 1 75 ? -21.681 18.510 -22.132 1.00 78.50 75 LYS A C 1
ATOM 561 O O . LYS A 1 75 ? -22.401 18.375 -23.118 1.00 78.50 75 LYS A O 1
ATOM 566 N N . HIS A 1 76 ? -20.768 19.467 -22.021 1.00 80.62 76 HIS A N 1
ATOM 567 C CA . HIS A 1 76 ? -20.447 20.389 -23.102 1.00 80.62 76 HIS A CA 1
ATOM 568 C C . HIS A 1 76 ? -19.221 19.887 -23.868 1.00 80.62 76 HIS A C 1
ATOM 570 O O . HIS A 1 76 ? -18.089 19.919 -23.377 1.00 80.62 76 HIS A O 1
ATOM 576 N N . LEU A 1 77 ? -19.479 19.384 -25.073 1.00 78.31 77 LEU A N 1
ATOM 577 C CA . LEU A 1 77 ? -18.472 19.029 -26.061 1.00 78.31 77 LEU A CA 1
ATOM 578 C C . LEU A 1 77 ? -18.006 20.306 -26.763 1.00 78.31 77 LEU A C 1
ATOM 580 O O . LEU A 1 77 ? -18.808 21.189 -27.062 1.00 78.31 77 LEU A O 1
ATOM 584 N N . ILE A 1 78 ? -16.711 20.395 -27.024 1.00 78.81 78 ILE A N 1
ATOM 585 C CA . ILE A 1 78 ? -16.084 21.464 -27.791 1.00 78.81 78 ILE A CA 1
ATOM 586 C C . ILE A 1 78 ? -15.526 20.823 -29.068 1.00 78.81 78 ILE A C 1
ATOM 588 O O . ILE A 1 78 ? -15.069 19.684 -29.055 1.00 78.81 78 ILE A O 1
ATOM 592 N N . GLN A 1 79 ? -15.621 21.521 -30.193 1.00 72.75 79 GLN A N 1
ATOM 593 C CA . GLN A 1 79 ? -15.238 21.031 -31.518 1.00 72.75 79 GLN A CA 1
ATOM 594 C C . GLN A 1 79 ? -14.534 22.150 -32.292 1.00 72.75 79 GLN A C 1
ATOM 596 O O . GLN A 1 79 ? -14.793 23.333 -32.058 1.00 72.75 79 GLN A O 1
ATOM 601 N N . PHE A 1 80 ? -13.695 21.774 -33.254 1.00 75.88 80 PHE A N 1
ATOM 602 C CA . PHE A 1 80 ? -12.989 22.700 -34.143 1.00 75.88 80 PHE A CA 1
ATOM 603 C C . PHE A 1 80 ? -13.334 22.355 -35.602 1.00 75.88 80 PHE A C 1
ATOM 605 O O . PHE A 1 80 ? -12.511 21.792 -36.316 1.00 75.88 80 PHE A O 1
ATOM 612 N N . PRO A 1 81 ? -14.586 22.607 -36.039 1.00 62.22 81 PRO A N 1
ATOM 613 C CA . PRO A 1 81 ? -15.200 21.932 -37.191 1.00 62.22 81 PRO A CA 1
ATOM 614 C C . PRO A 1 81 ? -14.548 22.233 -38.544 1.00 62.22 81 PRO A C 1
ATOM 616 O O . PRO A 1 81 ? -14.776 21.499 -39.503 1.00 62.22 81 PRO A O 1
ATOM 619 N N . ASP A 1 82 ? -13.754 23.299 -38.614 1.00 66.69 82 ASP A N 1
ATOM 620 C CA . ASP A 1 82 ? -13.071 23.758 -39.824 1.00 66.69 82 ASP A CA 1
ATOM 621 C C . ASP A 1 82 ? -11.545 23.511 -39.722 1.00 66.69 82 ASP A C 1
ATOM 623 O O . ASP A 1 82 ? -10.748 24.093 -40.460 1.00 66.69 82 ASP A O 1
ATOM 627 N N . GLY A 1 83 ? -11.134 22.650 -38.780 1.00 65.94 83 GLY A N 1
ATOM 628 C CA . GLY A 1 83 ? -9.752 22.437 -38.363 1.00 65.94 83 GLY A CA 1
ATOM 629 C C . GLY A 1 83 ? -9.267 23.462 -37.330 1.00 65.94 83 GLY A C 1
ATOM 630 O O . GLY A 1 83 ? -10.015 24.321 -36.854 1.00 65.94 83 GLY A O 1
ATOM 631 N N . PHE A 1 84 ? -7.983 23.367 -36.973 1.00 69.69 84 PHE A N 1
ATOM 632 C CA . PHE A 1 84 ? -7.359 24.203 -35.948 1.00 69.69 84 PHE A CA 1
ATOM 633 C C . PHE A 1 84 ? -5.975 24.712 -36.374 1.00 69.69 84 PHE A C 1
ATOM 635 O O . PHE A 1 84 ? -5.010 23.949 -36.422 1.00 69.69 84 PHE A O 1
ATOM 642 N N . ASP A 1 85 ? -5.864 26.019 -36.612 1.00 75.06 85 ASP A N 1
ATOM 643 C CA . ASP A 1 85 ? -4.607 26.767 -36.512 1.00 75.06 85 ASP A CA 1
ATOM 644 C C . ASP A 1 85 ? -4.599 27.447 -35.133 1.00 75.06 85 ASP A C 1
ATOM 646 O O . ASP A 1 85 ? -5.594 28.063 -34.742 1.00 75.06 85 ASP A O 1
ATOM 650 N N . PHE A 1 86 ? -3.490 27.365 -34.385 1.00 72.88 86 PHE A N 1
ATOM 651 C CA . PHE A 1 86 ? -3.404 27.979 -33.055 1.00 72.88 86 PHE A CA 1
ATOM 652 C C . PHE A 1 86 ? -3.600 29.506 -33.078 1.00 72.88 86 PHE A C 1
ATOM 654 O O . PHE A 1 86 ? -3.851 30.094 -32.035 1.00 72.88 86 PHE A O 1
ATOM 661 N N . LYS A 1 87 ? -3.539 30.169 -34.236 1.00 75.00 87 LYS A N 1
ATOM 662 C CA . LYS A 1 87 ? -3.800 31.613 -34.366 1.00 75.00 87 LYS A CA 1
ATOM 663 C C . LYS A 1 87 ? -5.160 31.937 -34.975 1.00 75.00 87 LYS A C 1
ATOM 665 O O . LYS A 1 87 ? -5.551 33.101 -34.955 1.00 75.00 87 LYS A O 1
ATOM 670 N N . LYS A 1 88 ? -5.881 30.944 -35.510 1.00 77.19 88 LYS A N 1
ATOM 671 C CA . LYS A 1 88 ? -7.141 31.164 -36.228 1.00 77.19 88 LYS A CA 1
ATOM 672 C C . LYS A 1 88 ? -7.992 29.894 -36.277 1.00 77.19 88 LYS A C 1
ATOM 674 O O . LYS A 1 88 ? -7.664 28.954 -36.996 1.00 77.19 88 LYS A O 1
ATOM 679 N N . PHE A 1 89 ? -9.100 29.858 -35.541 1.00 72.75 89 PHE A N 1
ATOM 680 C CA . PHE A 1 89 ? -9.958 28.672 -35.486 1.00 72.75 89 PHE A CA 1
ATOM 681 C C . PHE A 1 89 ? -11.433 29.007 -35.268 1.00 72.75 89 PHE A C 1
ATOM 683 O O . PHE A 1 89 ? -11.787 29.964 -34.578 1.00 72.75 89 PHE A O 1
ATOM 690 N N . THR A 1 90 ? -12.305 28.157 -35.806 1.00 71.25 90 THR A N 1
ATOM 691 C CA . THR A 1 90 ? -13.713 28.121 -35.407 1.00 71.25 90 THR A CA 1
ATOM 692 C C . THR A 1 90 ? -13.837 27.289 -34.143 1.00 71.25 90 THR A C 1
ATOM 694 O O . THR A 1 90 ? -13.446 26.126 -34.119 1.00 71.25 90 THR A O 1
ATOM 697 N N . LEU A 1 91 ? -14.410 27.873 -33.097 1.00 75.06 91 LEU A N 1
ATOM 698 C CA . LEU A 1 91 ? -14.782 27.181 -31.875 1.00 75.06 91 LEU A CA 1
ATOM 699 C C . LEU A 1 91 ? -16.268 26.835 -31.940 1.00 75.06 91 LEU A C 1
ATOM 701 O O . LEU A 1 91 ? -17.117 27.727 -31.982 1.00 75.06 91 LEU A O 1
ATOM 705 N N . ALA A 1 92 ? -16.592 25.548 -31.937 1.00 73.06 92 ALA A N 1
ATOM 706 C CA . ALA A 1 92 ? -17.957 25.065 -31.786 1.00 73.06 92 ALA A CA 1
ATOM 707 C C . ALA A 1 92 ? -18.155 24.461 -30.391 1.00 73.06 92 ALA A C 1
ATOM 709 O O . ALA A 1 92 ? -17.247 23.842 -29.838 1.00 73.06 92 ALA A O 1
ATOM 710 N N . ILE A 1 93 ? -19.343 24.651 -29.820 1.00 73.50 93 ILE A N 1
ATOM 711 C CA . ILE A 1 93 ? -19.747 24.085 -28.527 1.00 73.50 93 ILE A CA 1
ATOM 712 C C . ILE A 1 93 ? -21.089 23.386 -28.724 1.00 73.50 93 ILE A C 1
ATOM 714 O O . ILE A 1 93 ? -21.987 23.963 -29.333 1.00 73.50 93 ILE A O 1
ATOM 718 N N . GLU A 1 94 ? -21.231 22.164 -28.214 1.00 73.62 94 GLU A N 1
ATOM 719 C CA . GLU A 1 94 ? -22.432 21.333 -28.318 1.00 73.62 94 GLU A CA 1
ATOM 720 C C . GLU A 1 94 ? -22.780 20.716 -26.956 1.00 73.62 94 GLU A C 1
ATOM 722 O O . GLU A 1 94 ? -21.952 20.057 -26.323 1.00 73.62 94 GLU A O 1
ATOM 727 N N . ARG A 1 95 ? -24.022 20.905 -26.496 1.00 78.06 95 ARG A N 1
ATOM 728 C CA . ARG A 1 95 ? -24.525 20.296 -25.259 1.00 78.06 95 ARG A CA 1
ATOM 729 C C . ARG A 1 95 ? -25.119 18.918 -25.541 1.00 78.06 95 ARG A C 1
ATOM 731 O O . ARG A 1 95 ? -26.096 18.791 -26.283 1.00 78.06 95 ARG A O 1
ATOM 738 N N . ILE A 1 96 ? -24.545 17.893 -24.913 1.00 70.12 96 ILE A N 1
ATOM 739 C CA . ILE A 1 96 ? -24.910 16.481 -25.073 1.00 70.12 96 ILE A CA 1
ATOM 740 C C . ILE A 1 96 ? -26.220 16.196 -24.317 1.00 70.12 96 ILE A C 1
ATOM 742 O O . ILE A 1 96 ? -26.230 15.772 -23.161 1.00 70.12 96 ILE A O 1
ATOM 746 N N . GLU A 1 97 ? -27.346 16.427 -24.989 1.00 65.25 97 GLU A N 1
ATOM 747 C CA . GLU A 1 97 ? -28.702 16.164 -24.494 1.00 65.25 97 GLU A CA 1
ATOM 748 C C . GLU A 1 97 ? -29.557 15.416 -25.538 1.00 65.25 97 GLU A C 1
ATOM 750 O O . GLU A 1 97 ? -29.212 15.402 -26.720 1.00 65.25 97 GLU A O 1
ATOM 755 N N . PRO A 1 98 ? -30.716 14.828 -25.159 1.00 46.19 98 PRO A N 1
ATOM 756 C CA . PRO A 1 98 ? -31.604 14.110 -26.088 1.00 46.19 98 PRO A CA 1
ATOM 757 C C . PRO A 1 98 ? -32.135 14.933 -27.275 1.00 46.19 98 PRO A C 1
ATOM 759 O O . PRO A 1 98 ? -32.724 14.374 -28.197 1.00 46.19 98 PRO A O 1
ATOM 762 N N . ASN A 1 99 ? -31.969 16.257 -27.244 1.00 48.59 99 ASN A N 1
ATOM 763 C CA . ASN A 1 99 ? -32.011 17.128 -28.415 1.00 48.59 99 ASN A CA 1
ATOM 764 C C . ASN A 1 99 ? -30.782 18.048 -28.301 1.00 48.59 99 ASN A C 1
ATOM 766 O O . ASN A 1 99 ? -30.847 18.973 -27.488 1.00 48.59 99 ASN A O 1
ATOM 770 N N . PRO A 1 100 ? -29.677 17.803 -29.028 1.00 55.53 100 PRO A N 1
ATOM 771 C CA . PRO A 1 100 ? -28.474 18.612 -28.883 1.00 55.53 100 PRO A CA 1
ATOM 772 C C . PRO A 1 100 ? -28.728 20.064 -29.300 1.00 55.53 100 PRO A C 1
ATOM 774 O O . PRO A 1 100 ? -29.498 20.351 -30.223 1.00 55.53 100 PRO A O 1
ATOM 777 N N . ILE A 1 101 ? -28.074 20.982 -28.593 1.00 57.59 101 ILE A N 1
ATOM 778 C CA . ILE A 1 101 ? -28.062 22.418 -28.882 1.00 57.59 101 ILE A CA 1
ATOM 779 C C . ILE A 1 101 ? -26.597 22.827 -28.971 1.00 57.59 101 ILE A C 1
ATOM 781 O O . ILE A 1 101 ? -25.817 22.510 -28.073 1.00 57.59 101 ILE A O 1
ATOM 785 N N . GLY A 1 102 ? -26.229 23.515 -30.050 1.00 58.62 102 GLY A N 1
ATOM 786 C CA . GLY A 1 102 ? -24.857 23.937 -30.299 1.00 58.62 102 GLY A CA 1
ATOM 787 C C . GLY A 1 102 ? -24.751 25.374 -30.797 1.00 58.62 102 GLY A C 1
ATOM 788 O O . GLY A 1 102 ? -25.733 25.964 -31.242 1.00 58.62 102 GLY A O 1
ATOM 789 N N . GLY A 1 103 ? -23.544 25.926 -30.736 1.00 61.09 103 GLY A N 1
ATOM 790 C CA . GLY A 1 103 ? -23.191 27.247 -31.256 1.00 61.09 103 GLY A CA 1
ATOM 791 C C . GLY A 1 103 ? -21.785 27.248 -31.856 1.00 61.09 103 GLY A C 1
ATOM 792 O O . GLY A 1 103 ? -20.991 26.351 -31.577 1.00 61.09 103 GLY A O 1
ATOM 793 N N . ARG A 1 104 ? -21.476 28.251 -32.686 1.00 61.22 104 ARG A N 1
ATOM 794 C CA . ARG A 1 104 ? -20.143 28.480 -33.269 1.00 61.22 104 ARG A CA 1
ATOM 795 C C . ARG A 1 104 ? -19.701 29.925 -33.030 1.00 61.22 104 ARG A C 1
ATOM 797 O O . ARG A 1 104 ? -20.532 30.828 -33.087 1.00 61.22 104 ARG A O 1
ATOM 804 N N . ALA A 1 105 ? -18.406 30.133 -32.818 1.00 63.66 105 ALA A N 1
ATOM 805 C CA . ALA A 1 105 ? -17.746 31.436 -32.792 1.00 63.66 105 ALA A CA 1
ATOM 806 C C . ALA A 1 105 ? -16.404 31.336 -33.534 1.00 63.66 105 ALA A C 1
ATOM 808 O O . ALA A 1 105 ? -15.668 30.372 -33.334 1.00 63.66 105 ALA A O 1
ATOM 809 N N . TYR A 1 106 ? -16.080 32.309 -34.385 1.00 63.25 106 TYR A N 1
ATOM 810 C CA . TYR A 1 106 ? -14.820 32.326 -35.133 1.00 63.25 106 TYR A CA 1
ATOM 811 C C . TYR A 1 106 ? -13.807 33.226 -34.420 1.00 63.25 106 TYR A C 1
ATOM 813 O O . TYR A 1 106 ? -14.106 34.384 -34.124 1.00 63.25 106 TYR A O 1
ATOM 821 N N . LEU A 1 107 ? -12.621 32.694 -34.120 1.00 70.44 107 LEU A N 1
ATOM 822 C CA . LEU A 1 107 ? -11.614 33.344 -33.284 1.00 70.44 107 LEU A CA 1
ATOM 823 C C . LEU A 1 107 ? -10.301 33.545 -34.052 1.00 70.44 107 LEU A C 1
ATOM 825 O O . LEU A 1 107 ? -9.792 32.625 -34.691 1.00 70.44 107 LEU A O 1
ATOM 829 N N . ASP A 1 108 ? -9.751 34.756 -33.963 1.00 68.31 108 ASP A N 1
ATOM 830 C CA . ASP A 1 108 ? -8.515 35.189 -34.628 1.00 68.31 108 ASP A CA 1
ATOM 831 C C . ASP A 1 108 ? -7.591 35.891 -33.611 1.00 68.31 108 ASP A C 1
ATOM 833 O O . ASP A 1 108 ? -8.056 36.663 -32.761 1.00 68.31 108 ASP A O 1
ATOM 837 N N . ALA A 1 109 ? -6.291 35.591 -33.658 1.00 69.69 109 ALA A N 1
ATOM 838 C CA . ALA A 1 109 ? -5.287 36.072 -32.712 1.00 69.69 109 ALA A CA 1
ATOM 839 C C . ALA A 1 109 ? -4.484 37.252 -33.284 1.00 69.69 109 ALA A C 1
ATOM 841 O O . ALA A 1 109 ? -3.486 37.072 -33.988 1.00 69.69 109 ALA A O 1
ATOM 842 N N . THR A 1 110 ? -4.867 38.474 -32.913 1.00 67.50 110 THR A N 1
ATOM 843 C CA . THR A 1 110 ? -4.202 39.717 -33.338 1.00 67.50 110 THR A CA 1
ATOM 844 C C . THR A 1 110 ? -3.715 40.529 -32.135 1.00 67.50 110 THR A C 1
ATOM 846 O O . THR A 1 110 ? -4.391 40.623 -31.112 1.00 67.50 110 THR A O 1
ATOM 849 N N . ASP A 1 111 ? -2.498 41.079 -32.232 1.00 55.75 111 ASP A N 1
ATOM 850 C CA . ASP A 1 111 ? -1.813 41.851 -31.178 1.00 55.75 111 ASP A CA 1
ATOM 851 C C . ASP A 1 111 ? -1.870 41.201 -29.775 1.00 55.75 111 ASP A C 1
ATOM 853 O O . ASP A 1 111 ? -2.274 41.816 -28.784 1.00 55.75 111 ASP A O 1
ATOM 857 N N . GLU A 1 112 ? -1.476 39.921 -29.720 1.00 56.22 112 GLU A N 1
ATOM 858 C CA . GLU A 1 112 ? -1.472 39.048 -28.528 1.00 56.22 112 GLU A CA 1
ATOM 859 C C . GLU A 1 112 ? -2.852 38.855 -27.860 1.00 56.22 112 GLU A C 1
ATOM 861 O O . GLU A 1 112 ? -2.941 38.443 -26.700 1.00 56.22 112 GLU A O 1
ATOM 866 N N . LYS A 1 113 ? -3.949 39.121 -28.583 1.00 57.53 113 LYS A N 1
ATOM 867 C CA . LYS A 1 113 ? -5.325 38.992 -28.086 1.00 57.53 113 LYS A CA 1
ATOM 868 C C . LYS A 1 113 ? -6.199 38.163 -29.013 1.00 57.53 113 LYS A C 1
ATOM 870 O O . LYS A 1 113 ? -6.096 38.232 -30.232 1.00 57.53 113 LYS A O 1
ATOM 875 N N . TRP A 1 114 ? -7.112 37.428 -28.392 1.00 66.06 114 TRP A N 1
ATOM 876 C CA . TRP A 1 114 ? -8.159 36.683 -29.072 1.00 66.06 114 TRP A CA 1
ATOM 877 C C . TRP A 1 114 ? -9.364 37.572 -29.335 1.00 66.06 114 TRP A C 1
ATOM 879 O O . TRP A 1 114 ? -9.978 38.081 -28.396 1.00 66.06 114 TRP A O 1
ATOM 889 N N . ASN A 1 115 ? -9.699 37.739 -30.610 1.00 64.06 115 ASN A N 1
ATOM 890 C CA . ASN A 1 115 ? -10.830 38.531 -31.066 1.00 64.06 115 ASN A CA 1
ATOM 891 C C . ASN A 1 115 ? -11.837 37.625 -31.782 1.00 64.06 115 ASN A C 1
ATOM 893 O O . ASN A 1 115 ? -11.455 36.759 -32.568 1.00 64.06 115 ASN A O 1
ATOM 897 N N . CYS A 1 116 ? -13.127 37.835 -31.515 1.00 62.97 116 CYS A N 1
ATOM 898 C CA . CYS A 1 116 ? -14.193 37.246 -32.321 1.00 62.97 116 CYS A CA 1
ATOM 899 C C . CYS A 1 116 ? -14.337 38.066 -33.608 1.00 62.97 116 CYS A C 1
ATOM 901 O O . CYS A 1 116 ? -14.415 39.295 -33.534 1.00 62.97 116 CYS A O 1
ATOM 903 N N . VAL A 1 117 ? -14.361 37.401 -34.761 1.00 60.66 117 VAL A N 1
ATOM 904 C CA . VAL A 1 117 ? -14.489 38.034 -36.084 1.00 60.66 117 VAL A CA 1
ATOM 905 C C . VAL A 1 117 ? -15.588 37.351 -36.897 1.00 60.66 117 VAL A C 1
ATOM 907 O O . VAL A 1 117 ? -15.918 36.193 -36.651 1.00 60.66 117 VAL A O 1
ATOM 910 N N . ASP A 1 118 ? -16.172 38.064 -37.858 1.00 54.66 118 ASP A N 1
ATOM 911 C CA . ASP A 1 118 ? -17.288 37.539 -38.648 1.00 54.66 118 ASP A CA 1
ATOM 912 C C . ASP A 1 118 ? -16.842 36.398 -39.587 1.00 54.66 118 ASP A C 1
ATOM 914 O O . ASP A 1 118 ? -15.839 36.502 -40.300 1.00 54.66 118 ASP A O 1
ATOM 918 N N . ASN A 1 119 ? -17.600 35.296 -39.592 1.00 54.88 119 ASN A N 1
ATOM 919 C CA . ASN A 1 119 ? -17.333 34.116 -40.420 1.00 54.88 119 ASN A CA 1
ATOM 920 C C . ASN A 1 119 ? -17.756 34.374 -41.887 1.00 54.88 119 ASN A C 1
ATOM 922 O O . ASN A 1 119 ? -18.884 34.816 -42.101 1.00 54.88 119 ASN A O 1
ATOM 926 N N . PRO A 1 120 ? -16.938 34.062 -42.914 1.00 51.69 120 PRO A N 1
ATOM 927 C CA . PRO A 1 120 ? -17.285 34.277 -44.330 1.00 51.69 120 PRO A CA 1
ATOM 928 C C . PRO A 1 120 ? -18.412 33.388 -44.918 1.00 51.69 120 PRO A C 1
ATOM 930 O O . PRO A 1 120 ? -18.512 33.282 -46.140 1.00 51.69 120 PRO A O 1
ATOM 933 N N . GLU A 1 121 ? -19.266 32.759 -44.104 1.00 47.59 121 GLU A N 1
ATOM 934 C CA . GLU A 1 121 ? -20.377 31.909 -44.565 1.00 47.59 121 GLU A CA 1
ATOM 935 C C . GLU A 1 121 ? -21.750 32.550 -44.288 1.00 47.59 121 GLU A C 1
ATOM 937 O O . GLU A 1 121 ? -22.111 32.781 -43.134 1.00 47.59 121 GLU A O 1
ATOM 942 N N . ASP A 1 122 ? -22.557 32.748 -45.343 1.00 39.38 122 ASP A N 1
ATOM 943 C CA . ASP A 1 122 ? -23.845 33.488 -45.373 1.00 39.38 122 ASP A CA 1
ATOM 944 C C . ASP A 1 122 ? -24.949 33.037 -44.380 1.00 39.38 122 ASP A C 1
ATOM 946 O O . ASP A 1 122 ? -26.062 33.564 -44.390 1.00 39.38 122 ASP A O 1
ATOM 950 N N . HIS A 1 123 ? -24.698 32.009 -43.573 1.00 41.72 123 HIS A N 1
ATOM 951 C CA . HIS A 1 123 ? -25.679 31.317 -42.736 1.00 41.72 123 HIS A CA 1
ATOM 952 C C . HIS A 1 123 ? -25.287 31.235 -41.248 1.00 41.72 123 HIS A C 1
ATOM 954 O O . HIS A 1 123 ? -26.044 30.671 -40.454 1.00 41.72 123 HIS A O 1
ATOM 960 N N . VAL A 1 124 ? -24.173 31.859 -40.844 1.00 39.81 124 VAL A N 1
ATOM 961 C CA . VAL A 1 124 ? -23.774 32.034 -39.436 1.00 39.81 124 VAL A CA 1
ATOM 962 C C . VAL A 1 124 ? -23.743 33.530 -39.106 1.00 39.81 124 VAL A C 1
ATOM 964 O O . VAL A 1 124 ? -22.784 34.220 -39.427 1.00 39.81 124 VAL A O 1
ATOM 967 N N . TYR A 1 125 ? -24.801 34.043 -38.470 1.00 39.03 125 TYR A N 1
ATOM 968 C CA . TYR A 1 125 ? -24.897 35.461 -38.100 1.00 39.03 125 TYR A CA 1
ATOM 969 C C . TYR A 1 125 ? -24.313 35.738 -36.708 1.00 39.03 125 TYR A C 1
ATOM 971 O O . TYR A 1 125 ? -24.810 35.222 -35.705 1.00 39.03 125 TYR A O 1
ATOM 979 N N . THR A 1 126 ? -23.302 36.601 -36.664 1.00 45.34 126 THR A N 1
ATOM 980 C CA . THR A 1 126 ? -22.647 37.156 -35.470 1.00 45.34 126 THR A CA 1
ATOM 981 C C . THR A 1 126 ? -23.130 38.579 -35.157 1.00 45.34 126 THR A C 1
ATOM 983 O O . THR A 1 126 ? -23.650 39.281 -36.024 1.00 45.34 126 THR A O 1
ATOM 986 N N . ASP A 1 127 ? -22.942 39.021 -33.909 1.00 40.81 127 ASP A N 1
ATOM 987 C CA . ASP A 1 127 ? -23.002 40.437 -33.520 1.00 40.81 127 ASP A CA 1
ATOM 988 C C . ASP A 1 127 ? -21.776 40.775 -32.657 1.00 40.81 127 ASP A C 1
ATOM 990 O O . ASP A 1 127 ? -21.729 40.490 -31.459 1.00 40.81 127 ASP A O 1
ATOM 994 N N . CYS A 1 128 ? -20.749 41.349 -33.286 1.00 48.09 128 CYS A N 1
ATOM 995 C CA . CYS A 1 128 ? -19.464 41.660 -32.655 1.00 48.09 128 CYS A CA 1
ATOM 996 C C . CYS A 1 128 ? -19.391 43.084 -32.055 1.00 48.09 128 CYS A C 1
ATOM 998 O O . CYS A 1 128 ? -18.308 43.545 -31.678 1.00 48.09 128 CYS A O 1
ATOM 1000 N N . ASN A 1 129 ? -20.517 43.806 -31.950 1.00 38.25 129 ASN A N 1
ATOM 1001 C CA . ASN A 1 129 ? -20.559 45.225 -31.566 1.00 38.25 129 ASN A CA 1
ATOM 1002 C C . ASN A 1 129 ? -20.345 45.482 -30.055 1.00 38.25 129 ASN A C 1
ATOM 1004 O O . ASN A 1 129 ? -21.240 45.953 -29.355 1.00 38.25 129 ASN A O 1
ATOM 1008 N N . GLY A 1 130 ? -19.132 45.231 -29.544 1.00 35.06 130 GLY A N 1
ATOM 1009 C CA . GLY A 1 130 ? -18.782 45.553 -28.149 1.00 35.06 130 GLY A CA 1
ATOM 1010 C C . GLY A 1 130 ? -17.295 45.624 -27.771 1.00 35.06 130 GLY A C 1
ATOM 1011 O O . GLY A 1 130 ? -16.978 46.061 -26.666 1.00 35.06 130 GLY A O 1
ATOM 1012 N N . LEU A 1 131 ? -16.359 45.222 -28.639 1.00 32.47 131 LEU A N 1
ATOM 1013 C CA . LEU A 1 131 ? -14.945 45.045 -28.263 1.00 32.47 131 LEU A CA 1
ATOM 1014 C C . LEU A 1 131 ? -14.089 46.327 -28.354 1.00 32.47 131 LEU A C 1
ATOM 1016 O O . LEU A 1 131 ? -13.168 46.419 -29.162 1.00 32.47 131 LEU A O 1
ATOM 1020 N N . LEU A 1 132 ? -14.325 47.293 -27.457 1.00 33.31 132 LEU A N 1
ATOM 1021 C CA . LEU A 1 132 ? -13.359 48.363 -27.157 1.00 33.31 132 LEU A CA 1
ATOM 1022 C C . LEU A 1 132 ? -13.177 48.576 -25.643 1.00 33.31 132 LEU A C 1
ATOM 1024 O O . LEU A 1 132 ? -13.930 49.301 -25.005 1.00 33.31 132 LEU A O 1
ATOM 1028 N N . HIS A 1 133 ? -12.080 48.007 -25.130 1.00 33.91 133 HIS A N 1
ATOM 1029 C CA . HIS A 1 133 ? -11.508 48.164 -23.783 1.00 33.91 133 HIS A CA 1
ATOM 1030 C C . HIS A 1 133 ? -12.309 47.604 -22.585 1.00 33.91 133 HIS A C 1
ATOM 1032 O O . HIS A 1 133 ? -13.272 48.196 -22.118 1.00 33.91 133 HIS A O 1
ATOM 1038 N N . ASN A 1 134 ? -11.731 46.556 -21.980 1.00 31.14 134 ASN A N 1
ATOM 1039 C CA . ASN A 1 134 ? -12.030 45.966 -20.664 1.00 31.14 134 ASN A CA 1
ATOM 1040 C C . ASN A 1 134 ? -13.386 45.229 -20.515 1.00 31.14 134 ASN A C 1
ATOM 1042 O O . ASN A 1 134 ? -14.460 45.809 -20.572 1.00 31.14 134 ASN A O 1
ATOM 1046 N N . CYS A 1 135 ? -13.297 43.924 -20.232 1.00 27.48 135 CYS A N 1
ATOM 1047 C CA . CYS A 1 135 ? -14.390 43.036 -19.792 1.00 27.48 135 CYS A CA 1
ATOM 1048 C C . CYS A 1 135 ? -14.915 43.465 -18.395 1.00 27.48 135 CYS A C 1
ATOM 1050 O O . CYS A 1 135 ? -14.089 43.987 -17.634 1.00 27.48 135 CYS A O 1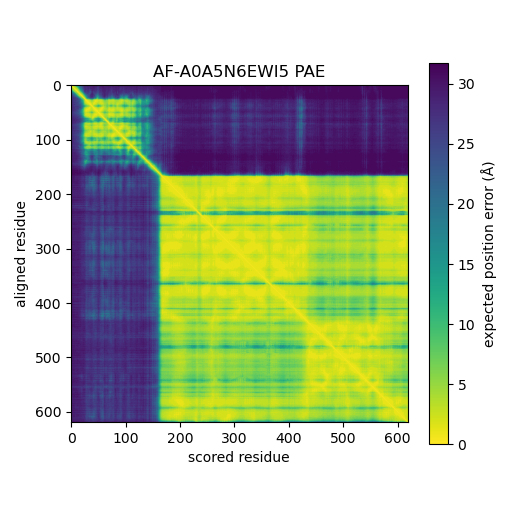
ATOM 1052 N N . PRO A 1 136 ? -16.190 43.231 -17.980 1.00 30.03 136 PRO A N 1
ATOM 1053 C CA . PRO A 1 136 ? -17.287 42.416 -18.564 1.00 30.03 136 PRO A CA 1
ATOM 1054 C C . PRO A 1 136 ? -18.538 43.272 -18.962 1.00 30.03 136 PRO A C 1
ATOM 1056 O O . PRO A 1 136 ? -18.430 44.494 -18.849 1.00 30.03 136 PRO A O 1
ATOM 1059 N N . PRO A 1 137 ? -19.729 42.733 -19.368 1.00 34.72 137 PRO A N 1
ATOM 1060 C CA . PRO A 1 137 ? -20.180 41.325 -19.374 1.00 34.72 137 PRO A CA 1
ATOM 1061 C C . PRO A 1 137 ? -20.932 40.778 -20.624 1.00 34.72 137 PRO A C 1
ATOM 1063 O O . PRO A 1 137 ? -21.583 41.515 -21.350 1.00 34.72 137 PRO A O 1
ATOM 1066 N N . ALA A 1 138 ? -20.920 39.439 -20.739 1.00 31.95 138 ALA A N 1
ATOM 1067 C CA . ALA A 1 138 ? -21.867 38.512 -21.402 1.00 31.95 138 ALA A CA 1
ATOM 1068 C C . ALA A 1 138 ? -22.344 38.738 -22.868 1.00 31.95 138 ALA A C 1
ATOM 1070 O O . ALA A 1 138 ? -22.944 39.750 -23.210 1.00 31.95 138 ALA A O 1
ATOM 1071 N N . MET A 1 139 ? -22.200 37.695 -23.704 1.00 38.34 139 MET A N 1
ATOM 1072 C CA . MET A 1 139 ? -22.611 37.624 -25.123 1.00 38.34 139 MET A CA 1
ATOM 1073 C C . MET A 1 139 ? -23.357 36.302 -25.440 1.00 38.34 139 MET A C 1
ATOM 1075 O O . MET A 1 139 ? -22.791 35.257 -25.129 1.00 38.34 139 MET A O 1
ATOM 1079 N N . PRO A 1 140 ? -24.556 36.289 -26.068 1.00 32.34 140 PRO A N 1
ATOM 1080 C CA . PRO A 1 140 ? -25.314 35.062 -26.377 1.00 32.34 140 PRO A CA 1
ATOM 1081 C C . PRO A 1 140 ? -25.204 34.581 -27.849 1.00 32.34 140 PRO A C 1
ATOM 1083 O O . PRO A 1 140 ? -25.283 35.394 -28.767 1.00 32.34 140 PRO A O 1
ATOM 1086 N N . ILE A 1 141 ? -25.125 33.260 -28.091 1.00 38.25 141 ILE A N 1
ATOM 1087 C CA . ILE A 1 141 ? -25.024 32.631 -29.440 1.00 38.25 141 ILE A CA 1
ATOM 1088 C C . ILE A 1 141 ? -26.324 31.890 -29.842 1.00 38.25 141 ILE A C 1
ATOM 1090 O O . ILE A 1 141 ? -26.759 31.010 -29.117 1.00 38.25 141 ILE A O 1
ATOM 1094 N N . PHE A 1 142 ? -26.949 32.167 -30.995 1.00 34.28 142 PHE A N 1
ATOM 1095 C CA . PHE A 1 142 ? -28.270 31.596 -31.364 1.00 34.28 142 PHE A CA 1
ATOM 1096 C C . PHE A 1 142 ? -28.224 30.401 -32.348 1.00 34.28 142 PHE A C 1
ATOM 1098 O O . PHE A 1 142 ? -27.264 30.242 -33.096 1.00 34.28 142 PHE A O 1
ATOM 1105 N N . TYR A 1 143 ? -29.294 29.581 -32.394 1.00 32.66 143 TYR A N 1
ATOM 1106 C CA . TYR A 1 143 ? -29.344 28.326 -33.174 1.00 32.66 143 TYR A CA 1
ATOM 1107 C C . TYR A 1 143 ? -30.646 28.076 -33.973 1.00 32.66 143 TYR A C 1
ATOM 1109 O O . TYR A 1 143 ? -31.747 28.459 -33.569 1.00 32.66 143 TYR A O 1
ATOM 1117 N N . LYS A 1 144 ? -30.515 27.334 -35.085 1.00 27.94 144 LYS A N 1
ATOM 1118 C CA . LYS A 1 144 ? -31.572 26.658 -35.867 1.00 27.94 144 LYS A CA 1
ATOM 1119 C C . LYS A 1 144 ? -30.945 25.426 -36.540 1.00 27.94 144 LYS A C 1
ATOM 1121 O O . LYS A 1 144 ? -29.899 25.570 -37.157 1.00 27.94 144 LYS A O 1
ATOM 1126 N N . GLY A 1 145 ? -31.579 24.251 -36.483 1.00 30.38 145 GLY A N 1
ATOM 1127 C CA . GLY A 1 145 ? -31.016 23.010 -37.048 1.00 30.38 145 GLY A CA 1
ATOM 1128 C C . GLY A 1 145 ? -32.034 22.127 -37.777 1.00 30.38 145 GLY A C 1
ATOM 1129 O O . GLY A 1 145 ? -33.236 22.362 -37.666 1.00 30.38 145 GLY A O 1
ATOM 1130 N N . PHE A 1 146 ? -31.541 21.115 -38.505 1.00 27.92 146 PHE A N 1
ATOM 1131 C CA . PHE A 1 146 ? -32.290 19.949 -39.012 1.00 27.92 146 PHE A CA 1
ATOM 1132 C C . PHE A 1 146 ? -31.340 18.783 -39.395 1.00 27.92 146 PHE A C 1
ATOM 1134 O O . PHE A 1 146 ? -30.125 18.911 -39.288 1.00 27.92 146 PHE A O 1
ATOM 1141 N N . LEU A 1 147 ? -31.905 17.629 -39.778 1.00 32.69 147 LEU A N 1
ATOM 1142 C CA . LEU A 1 147 ? -31.253 16.308 -39.890 1.00 32.69 147 LEU A CA 1
ATOM 1143 C C . LEU A 1 147 ? -30.950 15.884 -41.343 1.00 32.69 147 LEU A C 1
ATOM 1145 O O . LEU A 1 147 ? -31.796 16.128 -42.196 1.00 32.69 147 LEU A O 1
ATOM 1149 N N . THR A 1 148 ? -29.890 15.084 -41.571 1.00 26.98 148 THR A N 1
ATOM 1150 C CA . THR A 1 148 ? -29.881 13.914 -42.502 1.00 26.98 148 THR A CA 1
ATOM 1151 C C . THR A 1 148 ? -28.641 13.003 -42.296 1.00 26.98 148 THR A C 1
ATOM 1153 O O . THR A 1 148 ? -27.622 13.501 -41.826 1.00 26.98 148 THR A O 1
ATOM 1156 N N . PRO A 1 149 ? -28.696 11.690 -42.631 1.00 31.19 149 PRO A N 1
ATOM 1157 C CA . PRO A 1 149 ? -27.583 10.730 -42.487 1.00 31.19 149 PRO A CA 1
ATOM 1158 C C . PRO A 1 149 ? -26.678 10.606 -43.746 1.00 31.19 149 PRO A C 1
ATOM 1160 O O . PRO A 1 149 ? -27.080 11.045 -44.825 1.00 31.19 149 PRO A O 1
ATOM 1163 N N . PRO A 1 150 ? -25.478 9.985 -43.645 1.00 30.27 150 PRO A N 1
ATOM 1164 C CA . PRO A 1 150 ? -24.478 9.951 -44.724 1.00 30.27 150 PRO A CA 1
ATOM 1165 C C . PRO A 1 150 ? -24.703 8.864 -45.806 1.00 30.27 150 PRO A C 1
ATOM 1167 O O . PRO A 1 150 ? -25.340 7.841 -45.538 1.00 30.27 150 PRO A O 1
ATOM 1170 N N . PRO A 1 151 ? -24.139 9.039 -47.023 1.00 28.08 151 PRO A N 1
ATOM 1171 C CA . PRO A 1 151 ? -24.145 8.039 -48.097 1.00 28.08 151 PRO A CA 1
ATOM 1172 C C . PRO A 1 151 ? -23.060 6.953 -47.927 1.00 28.08 151 PRO A C 1
ATOM 1174 O O . PRO A 1 151 ? -22.081 7.128 -47.205 1.00 28.08 151 PRO A O 1
ATOM 1177 N N . ALA A 1 152 ? -23.229 5.817 -48.614 1.00 27.52 152 ALA A N 1
ATOM 1178 C CA . ALA A 1 152 ? -22.406 4.614 -48.439 1.00 27.52 152 ALA A CA 1
ATOM 1179 C C . ALA A 1 152 ? -21.112 4.572 -49.284 1.00 27.52 152 ALA A C 1
ATOM 1181 O O . ALA A 1 152 ? -21.045 5.111 -50.388 1.00 27.52 152 ALA A O 1
ATOM 1182 N N . ILE A 1 153 ? -20.109 3.842 -48.779 1.00 27.69 153 ILE A N 1
ATOM 1183 C CA . ILE A 1 153 ? -18.785 3.647 -49.396 1.00 27.69 153 ILE A CA 1
ATOM 1184 C C . ILE A 1 153 ? -18.797 2.445 -50.368 1.00 27.69 153 ILE A C 1
ATOM 1186 O O . ILE A 1 153 ? -19.207 1.354 -49.966 1.00 27.69 153 ILE A O 1
ATOM 1190 N N . PRO A 1 154 ? -18.294 2.578 -51.613 1.00 27.69 154 PRO A N 1
ATOM 1191 C CA . PRO A 1 154 ? -17.984 1.446 -52.485 1.00 27.69 154 PRO A CA 1
ATOM 1192 C C . PRO A 1 154 ? -16.546 0.924 -52.274 1.00 27.69 154 PRO A C 1
ATOM 1194 O O . PRO A 1 154 ? -15.606 1.690 -52.085 1.00 27.69 154 PRO A O 1
ATOM 1197 N N . ASN A 1 155 ? -16.364 -0.399 -52.349 1.00 34.44 155 ASN A N 1
ATOM 1198 C CA . ASN A 1 155 ? -15.070 -1.076 -52.159 1.00 34.44 155 ASN A CA 1
ATOM 1199 C C . ASN A 1 155 ? -13.969 -0.597 -53.127 1.00 34.44 155 ASN A C 1
ATOM 1201 O O . ASN A 1 155 ? -14.232 -0.556 -54.329 1.00 34.44 155 ASN A O 1
ATOM 1205 N N . HIS A 1 156 ? -12.722 -0.462 -52.646 1.00 27.05 156 HIS A N 1
ATOM 1206 C CA . HIS A 1 156 ? -11.559 -1.269 -53.091 1.00 27.05 156 HIS A CA 1
ATOM 1207 C C . HIS A 1 156 ? -10.277 -0.926 -52.301 1.00 27.05 156 HIS A C 1
ATOM 1209 O O . HIS A 1 156 ? -9.758 0.180 -52.405 1.00 27.05 156 HIS A O 1
ATOM 1215 N N . CYS A 1 157 ? -9.694 -1.896 -51.588 1.00 33.88 157 CYS A N 1
ATOM 1216 C CA . CYS A 1 157 ? -8.373 -1.728 -50.968 1.00 33.88 157 CYS A CA 1
ATOM 1217 C C . CYS A 1 157 ? -7.253 -1.957 -51.997 1.00 33.88 157 CYS A C 1
ATOM 1219 O O . CYS A 1 157 ? -7.117 -3.076 -52.495 1.00 33.88 157 CYS A O 1
ATOM 1221 N N . ARG A 1 158 ? -6.431 -0.935 -52.280 1.00 30.03 158 ARG A N 1
ATOM 1222 C CA . ARG A 1 158 ? -5.094 -1.037 -52.910 1.00 30.03 158 ARG A CA 1
ATOM 1223 C C . ARG A 1 158 ? -4.353 0.300 -52.794 1.00 30.03 158 ARG A C 1
ATOM 1225 O O . ARG A 1 158 ? -4.730 1.259 -53.454 1.00 30.03 158 ARG A O 1
ATOM 1232 N N . GLY A 1 159 ? -3.281 0.332 -52.012 1.00 25.08 159 GLY A N 1
ATOM 1233 C CA . GLY A 1 159 ? -2.434 1.511 -51.824 1.00 25.08 159 GLY A CA 1
ATOM 1234 C C . GLY A 1 159 ? -1.689 1.407 -50.499 1.00 25.08 159 GLY A C 1
ATOM 1235 O O . GLY A 1 159 ? -2.270 0.973 -49.509 1.00 25.08 159 GLY A O 1
ATOM 1236 N N . SER A 1 160 ? -0.399 1.726 -50.495 1.00 39.34 160 SER A N 1
ATOM 1237 C CA . SER A 1 160 ? 0.454 1.677 -49.309 1.00 39.34 160 SER A CA 1
ATOM 1238 C C . SER A 1 160 ? 0.787 3.091 -48.851 1.00 39.34 160 SER A C 1
ATOM 1240 O O . SER A 1 160 ? 1.568 3.741 -49.535 1.00 39.34 160 SER A O 1
ATOM 1242 N N . GLU A 1 161 ? 0.237 3.514 -47.712 1.00 33.53 161 GLU A N 1
ATOM 1243 C CA . GLU A 1 161 ? 0.877 4.443 -46.757 1.00 33.53 161 GLU A CA 1
ATOM 1244 C C . GLU A 1 161 ? 0.054 4.549 -45.455 1.00 33.53 161 GLU A C 1
ATOM 1246 O O . GLU A 1 161 ? 0.626 4.480 -44.368 1.00 33.53 161 GLU A O 1
ATOM 1251 N N . ASP A 1 162 ? -1.282 4.542 -45.538 1.00 32.38 162 ASP A N 1
ATOM 1252 C CA . ASP A 1 162 ? -2.175 4.631 -44.368 1.00 32.38 162 ASP A CA 1
ATOM 1253 C C . ASP A 1 162 ? -2.343 3.307 -43.598 1.00 32.38 162 ASP A C 1
ATOM 1255 O O . ASP A 1 162 ? -3.357 2.612 -43.685 1.00 32.38 162 ASP A O 1
ATOM 1259 N N . CYS A 1 163 ? -1.342 2.961 -42.789 1.00 29.08 163 CYS A N 1
ATOM 1260 C CA . CYS A 1 163 ? -1.512 2.025 -41.674 1.00 29.08 163 CYS A CA 1
ATOM 1261 C C . CYS A 1 163 ? -0.677 2.456 -40.459 1.00 29.08 163 CYS A C 1
ATOM 1263 O O . CYS A 1 163 ? 0.185 1.725 -39.967 1.00 29.08 163 CYS A O 1
ATOM 1265 N N . ALA A 1 164 ? -0.946 3.667 -39.967 1.00 33.50 164 ALA A N 1
ATOM 1266 C CA . ALA A 1 164 ? -0.547 4.058 -38.623 1.00 33.50 164 ALA A CA 1
ATOM 1267 C C . ALA A 1 164 ? -1.287 3.157 -37.620 1.00 33.50 164 ALA A C 1
ATOM 1269 O O . ALA A 1 164 ? -2.474 3.344 -37.350 1.00 33.50 164 ALA A O 1
ATOM 1270 N N . ILE A 1 165 ? -0.599 2.133 -37.110 1.00 44.41 165 ILE A N 1
ATOM 1271 C CA . ILE A 1 165 ? -1.133 1.271 -36.054 1.00 44.41 165 ILE A CA 1
ATOM 1272 C C . ILE A 1 165 ? -1.285 2.143 -34.808 1.00 44.41 165 ILE A C 1
ATOM 1274 O O . ILE A 1 165 ? -0.288 2.521 -34.192 1.00 44.41 165 ILE A O 1
ATOM 1278 N N . MET A 1 166 ? -2.530 2.472 -34.459 1.00 60.31 166 MET A N 1
ATOM 1279 C CA . MET A 1 166 ? -2.847 3.178 -33.221 1.00 60.31 166 MET A CA 1
ATOM 1280 C C . MET A 1 166 ? -2.279 2.389 -32.041 1.00 60.31 166 MET A C 1
ATOM 1282 O O . MET A 1 166 ? -2.609 1.214 -31.869 1.00 60.31 166 MET A O 1
ATOM 1286 N N . ALA A 1 167 ? -1.411 3.031 -31.257 1.00 76.38 167 ALA A N 1
ATOM 1287 C CA . ALA A 1 167 ? -0.742 2.401 -30.123 1.00 76.38 167 ALA A CA 1
ATOM 1288 C C . ALA A 1 167 ? -1.768 1.823 -29.135 1.00 76.38 167 ALA A C 1
ATOM 1290 O O . ALA A 1 167 ? -2.812 2.439 -28.885 1.00 76.38 167 ALA A O 1
ATOM 1291 N N . THR A 1 168 ? -1.475 0.660 -28.552 1.00 90.88 168 THR A N 1
ATOM 1292 C CA . THR A 1 168 ? -2.345 0.061 -27.524 1.00 90.88 168 THR A CA 1
ATOM 1293 C C . THR A 1 168 ? -2.383 0.924 -26.255 1.00 90.88 168 THR A C 1
ATOM 1295 O O . THR A 1 168 ? -1.529 1.796 -26.053 1.00 90.88 168 THR A O 1
ATOM 1298 N N . ARG A 1 169 ? -3.354 0.699 -25.356 1.00 94.62 169 ARG A N 1
ATOM 1299 C CA . ARG A 1 169 ? -3.360 1.394 -24.052 1.00 94.62 169 ARG A CA 1
ATOM 1300 C C . ARG A 1 169 ? -2.111 1.026 -23.251 1.00 94.62 169 ARG A C 1
ATOM 1302 O O . ARG A 1 169 ? -1.497 1.885 -22.625 1.00 94.62 169 ARG A O 1
ATOM 1309 N N . THR A 1 170 ? -1.685 -0.231 -23.363 1.00 95.44 170 THR A N 1
ATOM 1310 C CA . THR A 1 170 ? -0.440 -0.762 -22.795 1.00 95.44 170 THR A CA 1
ATOM 1311 C C . THR A 1 170 ? 0.800 -0.033 -23.344 1.00 95.44 170 THR A C 1
ATOM 1313 O O . THR A 1 170 ? 1.691 0.321 -22.573 1.00 95.44 170 THR A O 1
ATOM 1316 N N . GLU A 1 171 ? 0.851 0.274 -24.646 1.00 95.88 171 GLU A N 1
ATOM 1317 C CA . GLU A 1 171 ? 1.928 1.066 -25.267 1.00 95.88 171 GLU A CA 1
ATOM 1318 C C . GLU A 1 171 ? 1.913 2.543 -24.840 1.00 95.88 171 GLU A C 1
ATOM 1320 O O . GLU A 1 171 ? 2.980 3.126 -24.623 1.00 95.88 171 GLU A O 1
ATOM 1325 N N . ARG A 1 172 ? 0.732 3.149 -24.647 1.00 96.44 172 ARG A N 1
ATOM 1326 C CA . ARG A 1 172 ? 0.621 4.509 -24.085 1.00 96.44 172 ARG A CA 1
ATOM 1327 C C . ARG A 1 172 ? 1.094 4.565 -22.632 1.00 96.44 172 ARG A C 1
ATOM 1329 O O . ARG A 1 172 ? 1.925 5.413 -22.304 1.00 96.44 172 ARG A O 1
ATOM 1336 N N . LEU A 1 173 ? 0.654 3.622 -21.796 1.00 97.56 173 LEU A N 1
ATOM 1337 C CA . LEU A 1 173 ? 1.075 3.505 -20.397 1.00 97.56 173 LEU A CA 1
ATOM 1338 C C . LEU A 1 173 ? 2.591 3.276 -20.272 1.00 97.56 173 LEU A C 1
ATOM 1340 O O . LEU A 1 173 ? 3.247 3.952 -19.483 1.00 97.56 173 LEU A O 1
ATOM 1344 N N . ALA A 1 174 ? 3.170 2.388 -21.089 1.00 98.25 174 ALA A N 1
ATOM 1345 C CA . ALA A 1 174 ? 4.618 2.166 -21.136 1.00 98.25 174 ALA A CA 1
ATOM 1346 C C . ALA A 1 174 ? 5.391 3.424 -21.578 1.00 98.25 174 ALA A C 1
ATOM 1348 O O . ALA A 1 174 ? 6.434 3.748 -21.009 1.00 98.25 174 ALA A O 1
ATOM 1349 N N . THR A 1 175 ? 4.859 4.171 -22.550 1.00 98.00 175 THR A N 1
ATOM 1350 C CA . THR A 1 175 ? 5.469 5.423 -23.018 1.00 98.00 175 THR A CA 1
ATOM 1351 C C . THR A 1 175 ? 5.487 6.472 -21.908 1.00 98.00 175 THR A C 1
ATOM 1353 O O . THR A 1 175 ? 6.562 6.979 -21.587 1.00 98.00 175 THR A O 1
ATOM 1356 N N . TRP A 1 176 ? 4.348 6.727 -21.254 1.00 98.19 176 TRP A N 1
ATOM 1357 C CA . TRP A 1 176 ? 4.255 7.630 -20.099 1.00 98.19 176 TRP A CA 1
ATOM 1358 C C . TRP A 1 176 ? 5.208 7.208 -18.967 1.00 98.19 176 TRP A C 1
ATOM 1360 O O . TRP A 1 176 ? 6.006 8.016 -18.492 1.00 98.19 176 TRP A O 1
ATOM 1370 N N . ALA A 1 177 ? 5.210 5.917 -18.615 1.00 98.50 177 ALA A N 1
ATOM 1371 C CA . ALA A 1 177 ? 6.049 5.356 -17.556 1.00 98.50 177 ALA A CA 1
ATOM 1372 C C . ALA A 1 177 ? 7.555 5.507 -17.830 1.00 98.50 177 ALA A C 1
ATOM 1374 O O . ALA A 1 177 ? 8.333 5.690 -16.895 1.00 98.50 177 ALA A O 1
ATOM 1375 N N . SER A 1 178 ? 7.980 5.436 -19.097 1.00 98.31 178 SER A N 1
ATOM 1376 C CA . SER A 1 178 ? 9.372 5.697 -19.496 1.00 98.31 178 SER A CA 1
ATOM 1377 C C . SER A 1 178 ? 9.719 7.193 -19.548 1.00 98.31 178 SER A C 1
ATOM 1379 O O . SER A 1 178 ? 10.864 7.568 -19.296 1.00 98.31 178 SER A O 1
ATOM 1381 N N . GLY A 1 179 ? 8.739 8.047 -19.865 1.00 97.12 179 GLY A N 1
ATOM 1382 C CA . GLY A 1 179 ? 8.939 9.469 -20.146 1.00 97.12 179 GLY A CA 1
ATOM 1383 C C . GLY A 1 179 ? 8.920 10.392 -18.926 1.00 97.12 179 GLY A C 1
ATOM 1384 O O . GLY A 1 179 ? 9.579 11.429 -18.970 1.00 97.12 179 GLY A O 1
ATOM 1385 N N . LEU A 1 180 ? 8.212 10.031 -17.849 1.00 97.75 180 LEU A N 1
ATOM 1386 C CA . LEU A 1 180 ? 8.018 10.893 -16.674 1.00 97.75 180 LEU A CA 1
ATOM 1387 C C . LEU A 1 180 ? 9.344 11.31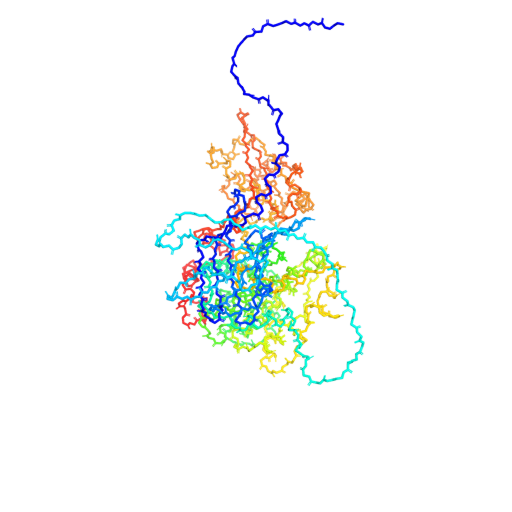9 -16.016 1.00 97.75 180 LEU A C 1
ATOM 1389 O O . LEU A 1 180 ? 10.162 10.465 -15.653 1.00 97.75 180 LEU A O 1
ATOM 1393 N N . GLN A 1 181 ? 9.538 12.621 -15.795 1.00 96.88 181 GLN A N 1
ATOM 1394 C CA . GLN A 1 181 ? 10.654 13.187 -15.031 1.00 96.88 181 GLN A CA 1
ATOM 1395 C C . GLN A 1 181 ? 10.199 13.682 -13.655 1.00 96.88 181 GLN A C 1
ATOM 1397 O O . GLN A 1 181 ? 9.052 14.072 -13.469 1.00 96.88 181 GLN A O 1
ATOM 1402 N N . TYR A 1 182 ? 11.126 13.741 -12.692 1.00 98.38 182 TYR A N 1
ATOM 1403 C CA . TYR A 1 182 ? 10.850 14.222 -11.330 1.00 98.38 182 TYR A CA 1
ATOM 1404 C C . TYR A 1 182 ? 10.177 15.607 -11.296 1.00 98.38 182 TYR A C 1
ATOM 1406 O O . TYR A 1 182 ? 9.291 15.849 -10.483 1.00 98.38 182 TYR A O 1
ATOM 1414 N N . ASN A 1 183 ? 10.582 16.512 -12.194 1.00 97.38 183 ASN A N 1
ATOM 1415 C CA . ASN A 1 183 ? 10.066 17.884 -12.255 1.00 97.38 183 ASN A CA 1
ATOM 1416 C C . ASN A 1 183 ? 8.627 17.980 -12.798 1.00 97.38 183 ASN A C 1
ATOM 1418 O O . ASN A 1 183 ? 8.018 19.040 -12.674 1.00 97.38 183 ASN A O 1
ATOM 1422 N N . ASP A 1 184 ? 8.101 16.906 -13.393 1.00 94.75 184 ASP A N 1
ATOM 1423 C CA . ASP A 1 184 ? 6.728 16.832 -13.902 1.00 94.75 184 ASP A CA 1
ATOM 1424 C C . ASP A 1 184 ? 5.742 16.376 -12.805 1.00 94.75 184 ASP A C 1
ATOM 1426 O O . ASP A 1 184 ? 4.528 16.429 -12.993 1.00 94.75 184 ASP A O 1
ATOM 1430 N N . ILE A 1 185 ? 6.257 15.898 -11.663 1.00 96.88 185 ILE A N 1
ATOM 1431 C CA . ILE A 1 185 ? 5.470 15.316 -10.573 1.00 96.88 185 ILE A CA 1
ATOM 1432 C C . ILE A 1 185 ? 4.975 16.432 -9.631 1.00 96.88 185 ILE A C 1
ATOM 1434 O O . ILE A 1 185 ? 5.794 17.186 -9.097 1.00 96.88 185 ILE A O 1
ATOM 1438 N N . PRO A 1 186 ? 3.661 16.530 -9.356 1.00 96.81 186 PRO A N 1
ATOM 1439 C CA . PRO A 1 186 ? 3.122 17.476 -8.382 1.00 96.81 186 PRO A CA 1
ATOM 1440 C C . PRO A 1 186 ? 3.696 17.305 -6.962 1.00 96.81 186 PRO A C 1
ATOM 1442 O O . PRO A 1 186 ? 3.997 16.201 -6.504 1.00 96.81 186 PRO A O 1
ATOM 1445 N N . GLN A 1 187 ? 3.829 18.414 -6.229 1.00 97.44 187 GLN A N 1
ATOM 1446 C CA . GLN A 1 187 ? 4.476 18.441 -4.908 1.00 97.44 187 GLN A CA 1
ATOM 1447 C C . GLN A 1 187 ? 3.717 17.641 -3.831 1.00 97.44 187 GLN A C 1
ATOM 1449 O O . GLN A 1 187 ? 4.330 17.121 -2.895 1.00 97.44 187 GLN A O 1
ATOM 1454 N N . ASP A 1 188 ? 2.398 17.525 -3.958 1.00 96.25 188 ASP A N 1
ATOM 1455 C CA . ASP A 1 188 ? 1.535 16.685 -3.128 1.00 96.25 188 ASP A CA 1
ATOM 1456 C C . ASP A 1 188 ? 1.685 15.194 -3.465 1.00 96.25 188 ASP A C 1
ATOM 1458 O O . ASP A 1 188 ? 1.742 14.377 -2.549 1.00 96.25 188 ASP A O 1
ATOM 1462 N N . VAL A 1 189 ? 1.871 14.832 -4.740 1.00 98.06 189 VAL A N 1
ATOM 1463 C CA . VAL A 1 189 ? 2.230 13.462 -5.163 1.00 98.06 189 VAL A CA 1
ATOM 1464 C C . VAL A 1 189 ? 3.611 13.067 -4.618 1.00 98.06 189 VAL A C 1
ATOM 1466 O O . VAL A 1 189 ? 3.772 11.964 -4.087 1.00 98.06 189 VAL A O 1
ATOM 1469 N N . ILE A 1 190 ? 4.595 13.974 -4.660 1.00 98.56 190 ILE A N 1
ATOM 1470 C CA . ILE A 1 190 ? 5.920 13.778 -4.041 1.00 98.56 190 ILE A CA 1
ATOM 1471 C C . ILE A 1 190 ? 5.782 13.571 -2.525 1.00 98.56 190 ILE A C 1
ATOM 1473 O O . ILE A 1 190 ? 6.302 12.592 -1.985 1.00 98.56 190 ILE A O 1
ATOM 1477 N N . GLN A 1 191 ? 5.048 14.447 -1.830 1.00 97.94 191 GLN A N 1
ATOM 1478 C CA . GLN A 1 191 ? 4.847 14.329 -0.383 1.00 97.94 191 GLN A CA 1
ATOM 1479 C C . GLN A 1 191 ? 4.103 13.038 -0.015 1.00 97.94 191 GLN A C 1
ATOM 1481 O O . GLN A 1 191 ? 4.542 12.324 0.884 1.00 97.94 191 GLN A O 1
ATOM 1486 N N . ARG A 1 192 ? 3.044 12.675 -0.747 1.00 97.62 192 ARG A N 1
ATOM 1487 C CA . ARG A 1 192 ? 2.284 11.444 -0.507 1.00 97.62 192 ARG A CA 1
ATOM 1488 C C . ARG A 1 192 ? 3.119 10.188 -0.752 1.00 97.62 192 ARG A C 1
ATOM 1490 O O . ARG A 1 192 ? 2.985 9.223 -0.007 1.00 97.62 192 ARG A O 1
ATOM 1497 N N . THR A 1 193 ? 4.034 10.215 -1.723 1.00 98.69 193 THR A N 1
ATOM 1498 C CA . THR A 1 193 ? 5.012 9.132 -1.933 1.00 98.69 193 THR A CA 1
ATOM 1499 C C . THR A 1 193 ? 5.913 8.954 -0.705 1.00 98.69 193 THR A C 1
ATOM 1501 O O . THR A 1 193 ? 6.158 7.822 -0.291 1.00 98.69 193 THR A O 1
ATOM 1504 N N . LYS A 1 194 ? 6.355 10.052 -0.075 1.00 98.50 194 LYS A N 1
ATOM 1505 C CA . LYS A 1 194 ? 7.160 10.029 1.162 1.00 98.50 194 LYS A CA 1
ATOM 1506 C C . LYS A 1 194 ? 6.350 9.554 2.374 1.00 98.50 194 LYS A C 1
ATOM 1508 O O . LYS A 1 194 ? 6.851 8.736 3.143 1.00 98.50 194 LYS A O 1
ATOM 1513 N N . ASP A 1 195 ? 5.097 10.000 2.507 1.00 98.25 195 ASP A N 1
ATOM 1514 C CA . ASP A 1 195 ? 4.164 9.528 3.541 1.00 98.25 195 ASP A CA 1
ATOM 1515 C C . ASP A 1 195 ? 4.004 7.992 3.473 1.00 98.25 195 ASP A C 1
ATOM 1517 O O . ASP A 1 195 ? 4.143 7.293 4.478 1.00 98.25 195 ASP A O 1
ATOM 1521 N N . LEU A 1 196 ? 3.742 7.467 2.268 1.00 98.38 196 LEU A N 1
ATOM 1522 C CA . LEU A 1 196 ? 3.532 6.040 1.996 1.00 98.38 196 LEU A CA 1
ATOM 1523 C C . LEU A 1 196 ? 4.813 5.212 2.174 1.00 98.38 196 LEU A C 1
ATOM 1525 O O . LEU A 1 196 ? 4.758 4.114 2.727 1.00 98.38 196 LEU A O 1
ATOM 1529 N N . PHE A 1 197 ? 5.969 5.745 1.769 1.00 98.31 197 PHE A N 1
ATOM 1530 C CA . PHE A 1 197 ?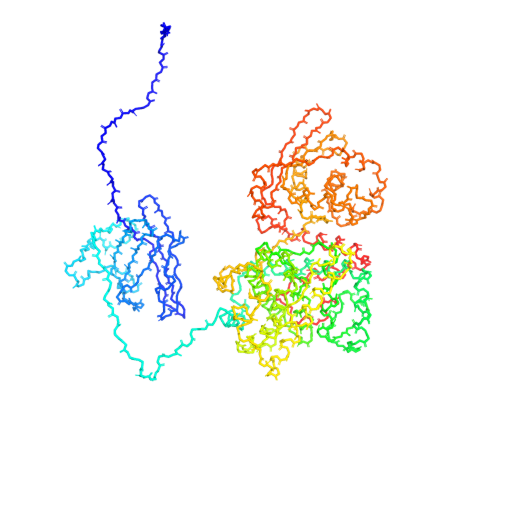 7.270 5.103 1.972 1.00 98.31 197 PHE A CA 1
ATOM 1531 C C . PHE A 1 197 ? 7.601 4.926 3.461 1.00 98.31 197 PHE A C 1
ATOM 1533 O O . PHE A 1 197 ? 8.100 3.876 3.872 1.00 98.31 197 PHE A O 1
ATOM 1540 N N . LEU A 1 198 ? 7.291 5.930 4.285 1.00 97.19 198 LEU A N 1
ATOM 1541 C CA . LEU A 1 198 ? 7.543 5.868 5.721 1.00 97.19 198 LEU A CA 1
ATOM 1542 C C . LEU A 1 198 ? 6.577 4.902 6.437 1.00 97.19 198 LEU A C 1
ATOM 1544 O O . LEU A 1 198 ? 7.006 4.121 7.288 1.00 97.19 198 LEU A O 1
ATOM 1548 N N . ASP A 1 199 ? 5.299 4.884 6.047 1.00 97.31 199 ASP A N 1
ATOM 1549 C CA . ASP A 1 199 ? 4.304 3.918 6.541 1.00 97.31 199 ASP A CA 1
ATOM 1550 C C . ASP A 1 199 ? 4.691 2.464 6.206 1.00 97.31 199 ASP A C 1
ATOM 1552 O O . ASP A 1 199 ? 4.672 1.577 7.069 1.00 97.31 199 ASP A O 1
ATOM 1556 N N . TRP A 1 200 ? 5.138 2.244 4.964 1.00 97.56 200 TRP A N 1
ATOM 1557 C CA . TRP A 1 200 ? 5.683 0.976 4.484 1.00 97.56 200 TRP A CA 1
ATOM 1558 C C . TRP A 1 200 ? 6.891 0.510 5.296 1.00 97.56 200 TRP A C 1
ATOM 1560 O O . TRP A 1 200 ? 6.942 -0.649 5.715 1.00 97.56 200 TRP A O 1
ATOM 1570 N N . PHE A 1 201 ? 7.855 1.401 5.542 1.00 96.19 201 PHE A N 1
ATOM 1571 C CA . PHE A 1 201 ? 9.044 1.100 6.337 1.00 96.19 201 PHE A CA 1
ATOM 1572 C C . PHE A 1 201 ? 8.666 0.586 7.734 1.00 96.19 201 PHE A C 1
ATOM 1574 O O . PHE A 1 201 ? 9.144 -0.475 8.143 1.00 96.19 201 PHE A O 1
ATOM 1581 N N . GLY A 1 202 ? 7.737 1.265 8.419 1.00 95.75 202 GLY A N 1
ATOM 1582 C CA . GLY A 1 202 ? 7.211 0.814 9.709 1.00 95.75 202 GLY A CA 1
ATOM 1583 C C . GLY A 1 202 ? 6.604 -0.590 9.636 1.00 95.75 202 GLY A C 1
ATOM 1584 O O . GLY A 1 202 ? 6.962 -1.463 10.429 1.00 95.75 202 GLY A O 1
ATOM 1585 N N . CYS A 1 203 ? 5.737 -0.849 8.651 1.00 96.00 203 CYS A N 1
ATOM 1586 C CA . CYS A 1 203 ? 5.113 -2.166 8.475 1.00 96.00 203 CYS A CA 1
ATOM 1587 C C . CYS A 1 203 ? 6.153 -3.264 8.185 1.00 96.00 203 CYS A C 1
ATOM 1589 O O . CYS A 1 203 ? 6.047 -4.382 8.690 1.00 96.00 203 CYS A O 1
ATOM 1591 N N . THR A 1 204 ? 7.202 -2.927 7.431 1.00 95.69 204 THR A N 1
ATOM 1592 C CA . THR A 1 204 ? 8.302 -3.838 7.081 1.00 95.69 204 THR A CA 1
ATOM 1593 C C . THR A 1 204 ? 9.177 -4.184 8.281 1.00 95.69 204 THR A C 1
ATOM 1595 O O . THR A 1 204 ? 9.560 -5.346 8.437 1.00 95.69 204 THR A O 1
ATOM 1598 N N . ILE A 1 205 ? 9.439 -3.210 9.156 1.00 94.12 205 ILE A N 1
ATOM 1599 C CA . ILE A 1 205 ? 10.123 -3.403 10.439 1.00 94.12 205 ILE A CA 1
ATOM 1600 C C . ILE A 1 205 ? 9.308 -4.294 11.382 1.00 94.12 205 ILE A C 1
ATOM 1602 O O . ILE A 1 205 ? 9.855 -5.242 11.950 1.00 94.12 205 ILE A O 1
ATOM 1606 N N . ALA A 1 206 ? 8.005 -4.034 11.507 1.00 93.88 206 ALA A N 1
ATOM 1607 C CA . ALA A 1 206 ? 7.108 -4.779 12.388 1.00 93.88 206 ALA A CA 1
ATOM 1608 C C . ALA A 1 206 ? 6.945 -6.254 11.971 1.00 93.88 206 ALA A C 1
ATOM 1610 O O . ALA A 1 206 ? 6.761 -7.127 12.817 1.00 93.88 206 ALA A O 1
ATOM 1611 N N . GLY A 1 207 ? 7.031 -6.549 10.670 1.00 92.75 207 GLY A N 1
ATOM 1612 C CA . GLY A 1 207 ? 6.863 -7.901 10.137 1.00 92.75 207 GLY A CA 1
ATOM 1613 C C . GLY A 1 207 ? 8.064 -8.841 10.271 1.00 92.75 207 GLY A C 1
ATOM 1614 O O . GLY A 1 207 ? 7.890 -10.062 10.195 1.00 92.75 207 GLY A O 1
ATOM 1615 N N . ARG A 1 208 ? 9.282 -8.317 10.479 1.00 91.56 208 ARG A N 1
ATOM 1616 C CA . ARG A 1 208 ? 10.534 -9.038 10.152 1.00 91.56 208 ARG A CA 1
ATOM 1617 C C . ARG A 1 208 ? 10.767 -10.333 10.932 1.00 91.56 208 ARG A C 1
ATOM 1619 O O . ARG A 1 208 ? 11.471 -11.229 10.469 1.00 91.56 208 ARG A O 1
ATOM 1626 N N . HIS A 1 209 ? 10.159 -10.460 12.109 1.00 90.44 209 HIS A N 1
ATOM 1627 C CA . HIS A 1 209 ? 10.287 -11.641 12.958 1.00 90.44 209 HIS A CA 1
ATOM 1628 C C . HIS A 1 209 ? 9.227 -12.726 12.708 1.00 90.44 209 HIS A C 1
ATOM 1630 O O . HIS A 1 209 ? 9.338 -13.808 13.298 1.00 90.44 209 HIS A O 1
ATOM 1636 N N . HIS A 1 210 ? 8.232 -12.491 11.846 1.00 90.69 210 HIS A N 1
ATOM 1637 C CA . HIS A 1 210 ? 7.156 -13.450 11.593 1.00 90.69 210 HIS A CA 1
ATOM 1638 C C . HIS A 1 210 ? 7.687 -14.761 10.962 1.00 90.69 210 HIS A C 1
ATOM 1640 O O . HIS A 1 210 ? 8.541 -14.703 10.070 1.00 90.69 210 HIS A O 1
ATOM 1646 N N . PRO A 1 211 ? 7.188 -15.957 11.350 1.00 90.75 211 PRO A N 1
ATOM 1647 C CA . PRO A 1 211 ? 7.707 -17.241 10.860 1.00 90.75 211 PRO A CA 1
ATOM 1648 C C . PRO A 1 211 ? 7.761 -17.376 9.332 1.00 90.75 211 PRO A C 1
ATOM 1650 O O . PRO A 1 211 ? 8.734 -17.905 8.800 1.00 90.75 211 PRO A O 1
ATOM 1653 N N . ALA A 1 212 ? 6.764 -16.846 8.616 1.00 91.19 212 ALA A N 1
ATOM 1654 C CA . ALA A 1 212 ? 6.748 -16.857 7.150 1.00 91.19 212 ALA A CA 1
ATOM 1655 C C . ALA A 1 212 ? 7.882 -16.019 6.528 1.00 91.19 212 ALA A C 1
ATOM 1657 O O . ALA A 1 212 ? 8.497 -16.447 5.555 1.00 91.19 212 ALA A O 1
ATOM 1658 N N . VAL A 1 213 ? 8.204 -14.864 7.123 1.00 94.19 213 VAL A N 1
ATOM 1659 C CA . VAL A 1 213 ? 9.295 -13.984 6.672 1.00 94.19 213 VAL A CA 1
ATOM 1660 C C . VAL A 1 213 ? 10.644 -14.649 6.938 1.00 94.19 213 VAL A C 1
ATOM 1662 O O . VAL A 1 213 ? 11.504 -14.660 6.064 1.00 94.19 213 VAL A O 1
ATOM 1665 N N . LYS A 1 214 ? 10.800 -15.304 8.097 1.00 93.06 214 LYS A N 1
ATOM 1666 C CA . LYS A 1 214 ? 11.986 -16.115 8.426 1.00 93.06 214 LYS A CA 1
ATOM 1667 C C . LYS A 1 214 ? 12.179 -17.285 7.453 1.00 93.06 214 LYS A C 1
ATOM 1669 O O . LYS A 1 214 ? 13.290 -17.491 6.976 1.00 93.06 214 LYS A O 1
ATOM 1674 N N . ALA A 1 215 ? 11.118 -18.018 7.107 1.00 94.19 215 ALA A N 1
ATOM 1675 C CA . ALA A 1 215 ? 11.188 -19.105 6.124 1.00 94.19 215 ALA A CA 1
ATOM 1676 C C . ALA A 1 215 ? 11.596 -18.600 4.725 1.00 94.19 215 ALA A C 1
ATOM 1678 O O . ALA A 1 215 ? 12.430 -19.210 4.056 1.00 94.19 215 ALA A O 1
ATOM 1679 N N . ILE A 1 216 ? 11.058 -17.447 4.318 1.00 95.44 216 ILE A N 1
ATOM 1680 C CA . ILE A 1 216 ? 11.418 -16.755 3.077 1.00 95.44 216 ILE A CA 1
ATOM 1681 C C . ILE A 1 216 ? 12.884 -16.281 3.100 1.00 95.44 216 ILE A C 1
ATOM 1683 O O . ILE A 1 216 ? 13.615 -16.516 2.139 1.00 95.44 216 ILE A O 1
ATOM 1687 N N . ALA A 1 217 ? 13.356 -15.696 4.204 1.00 94.44 217 ALA A N 1
ATOM 1688 C CA . ALA A 1 217 ? 14.749 -15.278 4.361 1.00 94.44 217 ALA A CA 1
ATOM 1689 C C . ALA A 1 217 ? 15.729 -16.466 4.289 1.00 94.44 217 ALA A C 1
ATOM 1691 O O . ALA A 1 217 ? 16.782 -16.341 3.670 1.00 94.44 217 ALA A O 1
ATOM 1692 N N . ILE A 1 218 ? 15.369 -17.634 4.838 1.00 94.62 218 ILE A N 1
ATOM 1693 C CA . ILE A 1 218 ? 16.172 -18.868 4.734 1.00 94.62 218 ILE A CA 1
ATOM 1694 C C . ILE A 1 218 ? 16.282 -19.343 3.276 1.00 94.62 218 ILE A C 1
ATOM 1696 O O . ILE A 1 218 ? 17.375 -19.692 2.833 1.00 94.62 218 ILE A O 1
ATOM 1700 N N . PHE A 1 219 ? 15.191 -19.315 2.500 1.00 96.12 219 PHE A N 1
ATOM 1701 C CA . PHE A 1 219 ? 15.247 -19.595 1.057 1.00 96.12 219 PHE A CA 1
ATOM 1702 C C . PHE A 1 219 ? 16.190 -18.618 0.334 1.00 96.12 219 PHE A C 1
ATOM 1704 O O . PHE A 1 219 ? 17.018 -19.034 -0.477 1.00 96.12 219 PHE A O 1
ATOM 1711 N N . VAL A 1 220 ? 16.115 -17.328 0.671 1.00 96.06 220 VAL A N 1
ATOM 1712 C CA . VAL A 1 220 ? 16.982 -16.293 0.094 1.00 96.06 220 VAL A CA 1
ATOM 1713 C C . VAL A 1 220 ? 18.458 -16.492 0.469 1.00 96.06 220 VAL A C 1
ATOM 1715 O O . VAL A 1 220 ? 19.311 -16.338 -0.399 1.00 96.06 220 VAL A O 1
ATOM 1718 N N . GLN A 1 221 ? 18.778 -16.925 1.693 1.00 93.81 221 GLN A N 1
ATOM 1719 C CA . GLN A 1 221 ? 20.148 -17.290 2.094 1.00 93.81 221 GLN A CA 1
ATOM 1720 C C . GLN A 1 221 ? 20.700 -18.519 1.351 1.00 93.81 221 GLN A C 1
ATOM 1722 O O . GLN A 1 221 ? 21.911 -18.641 1.191 1.00 93.81 221 GLN A O 1
ATOM 1727 N N . GLN A 1 222 ? 19.833 -19.442 0.921 1.00 96.19 222 GLN A N 1
ATOM 1728 C CA . GLN A 1 222 ? 20.235 -20.672 0.226 1.00 96.19 222 GLN A CA 1
ATOM 1729 C C . GLN A 1 222 ? 20.367 -20.502 -1.293 1.00 96.19 222 GLN A C 1
ATOM 1731 O O . GLN A 1 222 ? 21.190 -21.177 -1.905 1.00 96.19 222 GLN A O 1
ATOM 1736 N N . MET A 1 223 ? 19.539 -19.643 -1.897 1.00 97.38 223 MET A N 1
ATOM 1737 C CA . MET A 1 223 ? 19.392 -19.532 -3.357 1.00 97.38 223 MET A CA 1
ATOM 1738 C C . MET A 1 223 ? 19.832 -18.176 -3.925 1.00 97.38 223 MET A C 1
ATOM 1740 O O . MET A 1 223 ? 20.053 -18.063 -5.131 1.00 97.38 223 MET A O 1
ATOM 1744 N N . GLY A 1 224 ? 19.934 -17.144 -3.085 1.00 95.44 224 GLY A N 1
ATOM 1745 C CA . GLY A 1 224 ? 20.396 -15.815 -3.471 1.00 95.44 224 GLY A CA 1
ATOM 1746 C C . GLY A 1 224 ? 21.922 -15.676 -3.419 1.00 95.44 224 GLY A C 1
ATOM 1747 O O . GLY A 1 224 ? 22.606 -16.480 -2.782 1.00 95.44 224 GLY A O 1
ATOM 1748 N N . PRO A 1 225 ? 22.494 -14.642 -4.060 1.00 95.56 225 PRO A N 1
ATOM 1749 C CA . PRO A 1 225 ? 23.903 -14.304 -3.895 1.00 95.56 225 PRO A CA 1
ATOM 1750 C C . PRO A 1 225 ? 24.255 -14.037 -2.425 1.00 95.56 225 PRO A C 1
ATOM 1752 O O . PRO A 1 225 ? 23.569 -13.270 -1.749 1.00 95.56 225 PRO A O 1
ATOM 1755 N N . ALA A 1 226 ? 25.358 -14.623 -1.953 1.00 91.50 226 ALA A N 1
ATOM 1756 C CA . ALA A 1 226 ? 25.822 -14.522 -0.563 1.00 91.50 226 ALA A CA 1
ATOM 1757 C C . ALA A 1 226 ? 26.308 -13.115 -0.145 1.00 91.50 226 ALA A C 1
ATOM 1759 O O . ALA A 1 226 ? 26.697 -12.908 1.002 1.00 91.50 226 ALA A O 1
ATOM 1760 N N . SER A 1 227 ? 26.321 -12.158 -1.074 1.00 92.00 227 SER A N 1
ATOM 1761 C CA . SER A 1 227 ? 26.542 -10.737 -0.820 1.00 92.00 227 SER A CA 1
ATOM 1762 C C . SER A 1 227 ? 25.903 -9.891 -1.925 1.00 92.00 227 SER A C 1
ATOM 1764 O O . SER A 1 227 ? 25.615 -10.373 -3.024 1.00 92.00 227 SER A O 1
ATOM 1766 N N . GLY A 1 228 ? 25.683 -8.610 -1.638 1.00 94.44 228 GLY A N 1
ATOM 1767 C CA . GLY A 1 228 ? 25.217 -7.618 -2.603 1.00 94.44 228 GLY A CA 1
ATOM 1768 C C . GLY A 1 228 ? 25.021 -6.252 -1.951 1.00 94.44 228 GLY A C 1
ATOM 1769 O O . GLY A 1 228 ? 25.376 -6.064 -0.786 1.00 94.44 228 GLY A O 1
ATOM 1770 N N . ARG A 1 229 ? 24.492 -5.287 -2.708 1.00 94.94 229 ARG A N 1
ATOM 1771 C CA . ARG A 1 229 ? 24.247 -3.915 -2.223 1.00 94.94 229 ARG A CA 1
ATOM 1772 C C . ARG A 1 229 ? 22.822 -3.684 -1.718 1.00 94.94 229 ARG A C 1
ATOM 1774 O O . ARG A 1 229 ? 22.578 -2.642 -1.134 1.00 94.94 229 ARG A O 1
ATOM 1781 N N . SER A 1 230 ? 21.902 -4.622 -1.935 1.00 95.75 230 SER A N 1
ATOM 1782 C CA . SER A 1 230 ? 20.502 -4.480 -1.532 1.00 95.75 230 SER A CA 1
ATOM 1783 C C . SER A 1 230 ? 20.287 -5.048 -0.131 1.00 95.75 230 SER A C 1
ATOM 1785 O O . SER A 1 230 ? 20.618 -6.205 0.146 1.00 95.75 230 SER A O 1
ATOM 1787 N N . GLU A 1 231 ? 19.742 -4.229 0.758 1.00 92.31 231 GLU A N 1
ATOM 1788 C CA . GLU A 1 231 ? 19.675 -4.489 2.193 1.00 92.31 231 GLU A CA 1
ATOM 1789 C C . GLU A 1 231 ? 18.357 -5.151 2.607 1.00 92.31 231 GLU A C 1
ATOM 1791 O O . GLU A 1 231 ? 17.284 -4.879 2.057 1.00 92.31 231 GLU A O 1
ATOM 1796 N N . LEU A 1 232 ? 18.426 -5.986 3.644 1.00 89.38 232 LEU A N 1
ATOM 1797 C CA . LEU A 1 232 ? 17.246 -6.399 4.396 1.00 89.38 232 LEU A CA 1
ATOM 1798 C C . LEU A 1 232 ? 16.948 -5.372 5.491 1.00 89.38 232 LEU A C 1
ATOM 1800 O O . LEU A 1 232 ? 17.861 -4.907 6.177 1.00 89.38 232 LEU A O 1
ATOM 1804 N N . VAL A 1 233 ? 15.670 -5.017 5.641 1.00 79.75 233 VAL A N 1
ATOM 1805 C CA . VAL A 1 233 ? 15.227 -3.935 6.536 1.00 79.75 233 VAL A CA 1
ATOM 1806 C C . VAL A 1 233 ? 15.742 -4.114 7.969 1.00 79.75 233 VAL A C 1
ATOM 1808 O O . VAL A 1 233 ? 15.725 -5.213 8.525 1.00 79.75 233 VAL A O 1
ATOM 1811 N N . ASP A 1 234 ? 16.209 -3.003 8.550 1.00 69.06 234 ASP A N 1
ATOM 1812 C CA . ASP A 1 234 ? 16.811 -2.897 9.891 1.00 69.06 234 ASP A CA 1
ATOM 1813 C C . ASP A 1 234 ? 18.115 -3.710 10.084 1.00 69.06 234 ASP A C 1
ATOM 1815 O O . ASP A 1 234 ? 18.669 -3.749 11.177 1.00 69.06 234 ASP A O 1
ATOM 1819 N N . HIS A 1 235 ? 18.669 -4.339 9.037 1.00 72.44 235 HIS A N 1
ATOM 1820 C CA . HIS A 1 235 ? 19.893 -5.169 9.053 1.00 72.44 235 HIS A CA 1
ATOM 1821 C C . HIS A 1 235 ? 19.902 -6.362 10.034 1.00 72.44 235 HIS A C 1
ATOM 1823 O O . HIS A 1 235 ? 20.827 -7.169 9.984 1.00 72.44 235 HIS A O 1
ATOM 1829 N N . GLU A 1 236 ? 18.894 -6.539 10.890 1.00 73.19 236 GLU A N 1
ATOM 1830 C CA . GLU A 1 236 ? 18.886 -7.564 11.944 1.00 73.19 236 GLU A CA 1
ATOM 1831 C C . GLU A 1 236 ? 18.830 -9.000 11.396 1.00 73.19 236 GLU A C 1
ATOM 1833 O O . GLU A 1 236 ? 19.307 -9.935 12.036 1.00 73.19 236 GLU A O 1
ATOM 1838 N N . LEU A 1 237 ? 18.330 -9.185 10.168 1.00 70.38 237 LEU A N 1
ATOM 1839 C CA . LEU A 1 237 ? 18.431 -10.464 9.453 1.00 70.38 237 LEU A CA 1
ATOM 1840 C C . LEU A 1 237 ? 19.879 -10.811 9.037 1.00 70.38 237 LEU A C 1
ATOM 1842 O O . LEU A 1 237 ? 20.140 -11.948 8.651 1.00 70.38 237 LEU A O 1
ATOM 1846 N N . GLY A 1 238 ? 20.822 -9.872 9.167 1.00 72.50 238 GLY A N 1
ATOM 1847 C CA . GLY A 1 238 ? 22.265 -10.121 9.218 1.00 72.50 238 GLY A CA 1
ATOM 1848 C C . GLY A 1 238 ? 23.015 -10.129 7.885 1.00 72.50 238 GLY A C 1
ATOM 1849 O O . GLY A 1 238 ? 24.217 -10.390 7.890 1.00 72.50 238 GLY A O 1
ATOM 1850 N N . PHE A 1 239 ? 22.357 -9.868 6.750 1.00 84.94 239 PHE A N 1
ATOM 1851 C CA . PHE A 1 239 ? 23.002 -9.889 5.430 1.00 84.94 239 PHE A CA 1
ATOM 1852 C C . PHE A 1 239 ? 22.336 -8.963 4.398 1.00 84.94 239 PHE A C 1
ATOM 1854 O O . PHE A 1 239 ? 21.174 -8.580 4.532 1.00 84.94 239 PHE A O 1
ATOM 1861 N N . SER A 1 240 ? 23.092 -8.650 3.343 1.00 93.31 240 SER A N 1
ATOM 1862 C CA . SER A 1 240 ? 22.641 -8.006 2.105 1.00 93.31 240 SER A CA 1
ATOM 1863 C C . SER A 1 240 ? 22.819 -8.959 0.916 1.00 93.31 240 SER A C 1
ATOM 1865 O O . SER A 1 240 ? 23.620 -9.895 0.961 1.00 93.31 240 SER A O 1
ATOM 1867 N N . THR A 1 241 ? 22.069 -8.746 -0.163 1.00 96.25 241 THR A N 1
ATOM 1868 C CA . THR A 1 241 ? 22.085 -9.615 -1.354 1.00 96.25 241 THR A CA 1
ATOM 1869 C C . THR A 1 241 ? 21.748 -8.808 -2.620 1.00 96.25 241 THR A C 1
ATOM 1871 O O . THR A 1 241 ? 21.886 -7.583 -2.630 1.00 96.25 241 THR A O 1
ATOM 1874 N N . SER A 1 242 ? 21.391 -9.465 -3.725 1.00 97.44 242 SER A N 1
ATOM 1875 C CA . SER A 1 242 ? 20.993 -8.804 -4.975 1.00 97.44 242 SER A CA 1
ATOM 1876 C C . SER A 1 242 ? 19.540 -8.289 -4.936 1.00 97.44 242 SER A C 1
ATOM 1878 O O . SER A 1 242 ? 18.732 -8.809 -4.158 1.00 97.44 242 SER A O 1
ATOM 1880 N N . PRO A 1 243 ? 19.160 -7.313 -5.792 1.00 97.94 243 PRO A N 1
ATOM 1881 C CA . PRO A 1 243 ? 17.876 -6.616 -5.689 1.00 97.94 243 PRO A CA 1
ATOM 1882 C C . PRO A 1 243 ? 16.643 -7.513 -5.605 1.00 97.94 243 PRO A C 1
ATOM 1884 O O . PRO A 1 243 ? 15.844 -7.368 -4.684 1.00 97.94 243 PRO A O 1
ATOM 1887 N N . ALA A 1 244 ? 16.507 -8.474 -6.526 1.00 98.19 244 ALA A N 1
ATOM 1888 C CA . ALA A 1 244 ? 15.343 -9.359 -6.585 1.00 98.19 244 ALA A CA 1
ATOM 1889 C C . ALA A 1 244 ? 15.178 -10.191 -5.301 1.00 98.19 244 ALA A C 1
ATOM 1891 O O . ALA A 1 244 ? 14.064 -10.379 -4.820 1.00 98.19 244 ALA A O 1
ATOM 1892 N N . PHE A 1 245 ? 16.290 -10.649 -4.722 1.00 98.00 245 PHE A N 1
ATOM 1893 C CA . PHE A 1 245 ? 16.306 -11.474 -3.518 1.00 98.00 245 PHE A CA 1
ATOM 1894 C C . PHE A 1 245 ? 16.069 -10.657 -2.238 1.00 98.00 245 PHE A C 1
ATOM 1896 O O . PHE A 1 245 ? 15.330 -11.109 -1.366 1.00 98.00 245 PHE A O 1
ATOM 1903 N N . ALA A 1 246 ? 16.620 -9.442 -2.136 1.00 97.31 246 ALA A N 1
ATOM 1904 C CA . ALA A 1 246 ? 16.370 -8.552 -0.999 1.00 97.31 246 ALA A CA 1
ATOM 1905 C C . ALA A 1 246 ? 14.920 -8.034 -0.988 1.00 97.31 246 ALA A C 1
ATOM 1907 O O . ALA A 1 246 ? 14.236 -8.090 0.038 1.00 97.31 246 ALA A O 1
ATOM 1908 N N . ALA A 1 247 ? 14.419 -7.601 -2.151 1.00 98.12 247 ALA A N 1
ATOM 1909 C CA . ALA A 1 247 ? 13.047 -7.132 -2.312 1.00 98.12 247 ALA A CA 1
ATOM 1910 C C . ALA A 1 247 ? 12.020 -8.212 -1.938 1.00 98.12 247 ALA A C 1
ATOM 1912 O O . ALA A 1 247 ? 11.035 -7.898 -1.277 1.00 98.12 247 ALA A O 1
ATOM 1913 N N . LEU A 1 248 ? 12.275 -9.481 -2.287 1.00 97.75 248 LEU A N 1
ATOM 1914 C CA . LEU A 1 248 ? 11.403 -10.617 -1.969 1.00 97.75 248 LEU A CA 1
ATOM 1915 C C . LEU A 1 248 ? 11.151 -10.743 -0.451 1.00 97.75 248 LEU A C 1
ATOM 1917 O O . LEU A 1 248 ? 10.000 -10.885 -0.033 1.00 97.75 248 LEU A O 1
ATOM 1921 N N . VAL A 1 249 ? 12.192 -10.625 0.385 1.00 97.12 249 VAL A N 1
ATOM 1922 C CA . VAL A 1 249 ? 12.054 -10.668 1.857 1.00 97.12 249 VAL A CA 1
ATOM 1923 C C . VAL A 1 249 ? 11.373 -9.406 2.394 1.00 97.12 249 VAL A C 1
ATOM 1925 O O . VAL A 1 249 ? 10.444 -9.506 3.196 1.00 97.12 249 VAL A O 1
ATOM 1928 N N . ASN A 1 250 ? 11.807 -8.222 1.948 1.00 97.12 250 ASN A N 1
ATOM 1929 C CA . ASN A 1 250 ? 11.277 -6.945 2.435 1.00 97.12 250 ASN A CA 1
ATOM 1930 C C . ASN A 1 250 ? 9.773 -6.808 2.114 1.00 97.12 250 ASN A C 1
ATOM 1932 O O . ASN A 1 250 ? 8.977 -6.447 2.979 1.00 97.12 250 ASN A O 1
ATOM 1936 N N . ALA A 1 251 ? 9.350 -7.195 0.911 1.00 97.69 251 ALA A N 1
ATOM 1937 C CA . ALA A 1 251 ? 7.949 -7.217 0.498 1.00 97.69 251 ALA A CA 1
ATOM 1938 C C . ALA A 1 251 ? 7.098 -8.196 1.322 1.00 97.69 251 ALA A C 1
ATOM 1940 O O . ALA A 1 251 ? 6.022 -7.829 1.805 1.00 97.69 251 ALA A O 1
ATOM 1941 N N . ALA A 1 252 ? 7.603 -9.412 1.553 1.00 96.19 252 ALA A N 1
ATOM 1942 C CA . ALA A 1 252 ? 6.945 -10.404 2.403 1.00 96.19 252 ALA A CA 1
ATOM 1943 C C . ALA A 1 252 ? 6.806 -9.929 3.863 1.00 96.19 252 ALA A C 1
ATOM 1945 O O . ALA A 1 252 ? 5.808 -10.225 4.519 1.00 96.19 252 ALA A O 1
ATOM 1946 N N . SER A 1 253 ? 7.787 -9.173 4.367 1.00 95.75 253 SER A N 1
ATOM 1947 C CA . SER A 1 253 ? 7.748 -8.575 5.705 1.00 95.75 253 SER A CA 1
ATOM 1948 C C . SER A 1 253 ? 6.730 -7.436 5.800 1.00 95.75 253 SER A C 1
ATOM 1950 O O . SER A 1 253 ? 5.931 -7.395 6.732 1.00 95.75 253 SER A O 1
ATOM 1952 N N . SER A 1 254 ? 6.686 -6.553 4.800 1.00 95.94 254 SER A N 1
ATOM 1953 C CA . SER A 1 254 ? 5.811 -5.371 4.796 1.00 95.94 254 SER A CA 1
ATOM 1954 C C . SER A 1 254 ? 4.308 -5.667 4.868 1.00 95.94 254 SER A C 1
ATOM 1956 O O . SER A 1 254 ? 3.544 -4.850 5.373 1.00 95.94 254 SER A O 1
ATOM 1958 N N . HIS A 1 255 ? 3.887 -6.847 4.408 1.00 93.81 255 HIS A N 1
ATOM 1959 C CA . HIS A 1 255 ? 2.479 -7.215 4.231 1.00 93.81 255 HIS A CA 1
ATOM 1960 C C . HIS A 1 255 ? 1.936 -8.158 5.329 1.00 93.81 255 HIS A C 1
ATOM 1962 O O . HIS A 1 255 ? 0.781 -8.581 5.284 1.00 93.81 255 HIS A O 1
ATOM 1968 N N . VAL A 1 256 ? 2.753 -8.505 6.335 1.00 89.88 256 VAL A N 1
ATOM 1969 C CA . VAL A 1 256 ? 2.408 -9.539 7.336 1.00 89.88 256 VAL A CA 1
ATOM 1970 C C . VAL A 1 256 ? 1.710 -9.018 8.593 1.00 89.88 256 VAL A C 1
ATOM 1972 O O . VAL A 1 256 ? 1.042 -9.785 9.281 1.00 89.88 256 VAL A O 1
ATOM 1975 N N . VAL A 1 257 ? 1.828 -7.719 8.884 1.00 88.12 257 VAL A N 1
ATOM 1976 C CA . VAL A 1 257 ? 1.164 -7.069 10.033 1.00 88.12 257 VAL A CA 1
ATOM 1977 C C . VAL A 1 257 ? -0.197 -6.458 9.688 1.00 88.12 257 VAL A C 1
ATOM 1979 O O . VAL A 1 257 ? -0.860 -5.912 10.567 1.00 88.12 257 VAL A O 1
ATOM 1982 N N . GLU A 1 258 ? -0.617 -6.554 8.421 1.00 81.44 258 GLU A N 1
ATOM 1983 C CA . GLU A 1 258 ? -1.903 -6.070 7.893 1.00 81.44 258 GLU A CA 1
ATOM 1984 C C . GLU A 1 258 ? -2.196 -4.574 8.157 1.00 81.44 258 GLU A C 1
ATOM 1986 O O . GLU A 1 258 ? -3.355 -4.170 8.082 1.00 81.44 258 GLU A O 1
ATOM 1991 N N . GLN A 1 259 ? -1.179 -3.742 8.431 1.00 90.56 259 GLN A N 1
ATOM 1992 C CA . GLN A 1 259 ? -1.285 -2.281 8.636 1.00 90.56 259 GLN A CA 1
ATOM 1993 C C . GLN A 1 259 ? -0.812 -1.428 7.443 1.00 90.56 259 GLN A C 1
ATOM 1995 O O . GLN A 1 259 ? -0.871 -0.203 7.499 1.00 90.56 259 GLN A O 1
ATOM 2000 N N . ASP A 1 260 ? -0.377 -2.073 6.374 1.00 93.00 260 ASP A N 1
ATOM 2001 C CA . ASP A 1 260 ? 0.049 -1.509 5.095 1.00 93.00 260 ASP A CA 1
ATOM 2002 C C . ASP A 1 260 ? -1.044 -0.721 4.339 1.00 93.00 260 ASP A C 1
ATOM 2004 O O . ASP A 1 260 ? -2.235 -0.809 4.658 1.00 93.00 260 ASP A O 1
ATOM 2008 N N . ASP A 1 261 ? -0.625 0.049 3.327 1.00 95.25 261 ASP A N 1
ATOM 2009 C CA . ASP A 1 261 ? -1.493 0.911 2.513 1.00 95.25 261 ASP A CA 1
ATOM 2010 C C . ASP A 1 261 ? -2.551 0.143 1.706 1.00 95.25 261 ASP A C 1
ATOM 2012 O O . ASP A 1 261 ? -2.489 -1.075 1.574 1.00 95.25 261 ASP A O 1
ATOM 2016 N N . LEU A 1 262 ? -3.567 0.838 1.187 1.00 92.75 262 LEU A N 1
ATOM 2017 C CA . LEU A 1 262 ? -4.586 0.245 0.315 1.00 92.75 262 LEU A CA 1
ATOM 2018 C C . LEU A 1 262 ? -5.111 1.270 -0.698 1.00 92.75 262 LEU A C 1
ATOM 2020 O O . LEU A 1 262 ? -5.795 2.232 -0.333 1.00 92.75 262 LEU A O 1
ATOM 2024 N N . HIS A 1 263 ? -4.823 1.048 -1.980 1.00 94.00 263 HIS A N 1
ATOM 2025 C CA . HIS A 1 263 ? -5.384 1.828 -3.080 1.00 94.00 263 HIS A CA 1
ATOM 2026 C C . HIS A 1 263 ? -6.834 1.415 -3.348 1.00 94.00 263 HIS A C 1
ATOM 2028 O O . HIS A 1 263 ? -7.128 0.268 -3.699 1.00 94.00 263 HIS A O 1
ATOM 2034 N N . ASN A 1 264 ? -7.760 2.359 -3.155 1.00 84.69 264 ASN A N 1
ATOM 2035 C CA . ASN A 1 264 ? -9.185 2.042 -3.020 1.00 84.69 264 ASN A CA 1
ATOM 2036 C C . ASN A 1 264 ? -9.829 1.526 -4.312 1.00 84.69 264 ASN A C 1
ATOM 2038 O O . ASN A 1 264 ? -10.696 0.657 -4.247 1.00 84.69 264 ASN A O 1
ATOM 2042 N N . ARG A 1 265 ? -9.418 2.046 -5.475 1.00 87.62 265 ARG A N 1
ATOM 2043 C CA . ARG A 1 265 ? -10.045 1.702 -6.762 1.00 87.62 265 ARG A CA 1
ATOM 2044 C C . ARG A 1 265 ? -9.573 0.346 -7.302 1.00 87.62 265 ARG A C 1
ATOM 2046 O O . ARG A 1 265 ? -10.377 -0.411 -7.837 1.00 87.62 265 ARG A O 1
ATOM 2053 N N . SER A 1 266 ? -8.294 0.015 -7.105 1.00 90.25 266 SER A N 1
ATOM 2054 C CA . SER A 1 266 ? -7.666 -1.234 -7.579 1.00 90.25 266 SER A CA 1
ATOM 2055 C C . SER A 1 266 ? -7.742 -2.401 -6.587 1.00 90.25 266 SER A C 1
ATOM 2057 O O . SER A 1 266 ? -7.448 -3.540 -6.956 1.00 90.25 266 SER A O 1
ATOM 2059 N N . ILE A 1 267 ? -8.120 -2.125 -5.331 1.00 89.62 267 ILE A N 1
ATOM 2060 C CA . ILE A 1 267 ? -8.130 -3.085 -4.214 1.00 89.62 267 ILE A CA 1
ATOM 2061 C C . ILE A 1 267 ? -6.747 -3.749 -4.060 1.00 89.62 267 ILE A C 1
ATOM 2063 O O . ILE A 1 267 ? -6.597 -4.971 -4.012 1.00 89.62 267 ILE A O 1
ATOM 2067 N N . MET A 1 268 ? -5.712 -2.907 -4.053 1.00 93.19 268 MET A N 1
ATOM 2068 C CA . MET A 1 268 ? -4.303 -3.296 -4.100 1.00 93.19 268 MET A CA 1
ATOM 2069 C C . MET A 1 268 ? -3.527 -2.672 -2.937 1.00 93.19 268 MET A C 1
ATOM 2071 O O . MET A 1 268 ? -3.858 -1.566 -2.517 1.00 93.19 268 MET A O 1
ATOM 2075 N N . HIS A 1 269 ? -2.470 -3.336 -2.469 1.00 97.31 269 HIS A N 1
ATOM 2076 C CA . HIS A 1 269 ? -1.557 -2.839 -1.427 1.00 97.31 269 HIS A CA 1
ATOM 2077 C C . HIS A 1 269 ? -0.199 -2.394 -2.034 1.00 97.31 269 HIS A C 1
ATOM 2079 O O . HIS A 1 269 ? 0.814 -3.075 -1.827 1.00 97.31 269 HIS A O 1
ATOM 2085 N N . PRO A 1 270 ? -0.157 -1.340 -2.884 1.00 98.25 270 PRO A N 1
ATOM 2086 C CA . PRO A 1 270 ? 1.000 -0.997 -3.720 1.00 98.25 270 PRO A CA 1
ATOM 2087 C C . PRO A 1 270 ? 2.310 -0.798 -2.952 1.00 98.25 270 PRO A C 1
ATOM 2089 O O . PRO A 1 270 ? 3.357 -1.235 -3.443 1.00 98.25 270 PRO A O 1
ATOM 2092 N N . ALA A 1 271 ? 2.270 -0.218 -1.748 1.00 98.31 271 ALA A N 1
ATOM 2093 C CA . ALA A 1 271 ? 3.467 0.023 -0.944 1.00 98.31 271 ALA A CA 1
ATOM 2094 C C . ALA A 1 271 ? 4.302 -1.248 -0.755 1.00 98.31 271 ALA A C 1
ATOM 2096 O O . ALA A 1 271 ? 5.526 -1.233 -0.890 1.00 98.31 271 ALA A O 1
ATOM 2097 N N . THR A 1 272 ? 3.620 -2.368 -0.501 1.00 97.88 272 THR A N 1
ATOM 2098 C CA . THR A 1 272 ? 4.233 -3.666 -0.185 1.00 97.88 272 THR A CA 1
ATOM 2099 C C . THR A 1 272 ? 4.970 -4.325 -1.347 1.00 97.88 272 THR A C 1
ATOM 2101 O O . THR A 1 272 ? 5.644 -5.332 -1.139 1.00 97.88 272 THR A O 1
ATOM 2104 N N . VAL A 1 273 ? 4.865 -3.768 -2.558 1.00 98.69 273 VAL A N 1
ATOM 2105 C CA . VAL A 1 273 ? 5.481 -4.317 -3.775 1.00 98.69 273 VAL A CA 1
ATOM 2106 C C . VAL A 1 273 ? 6.383 -3.302 -4.479 1.00 98.69 273 VAL A C 1
ATOM 2108 O O . VAL A 1 273 ? 7.465 -3.661 -4.948 1.00 98.69 273 VAL A O 1
ATOM 2111 N N . ILE A 1 274 ? 5.988 -2.028 -4.524 1.00 98.88 274 ILE A N 1
ATOM 2112 C CA . ILE A 1 274 ? 6.719 -0.997 -5.272 1.00 98.88 274 ILE A CA 1
ATOM 2113 C C . ILE A 1 274 ? 7.937 -0.487 -4.497 1.00 98.88 274 ILE A C 1
ATOM 2115 O O . ILE A 1 274 ? 9.041 -0.543 -5.035 1.00 98.88 274 ILE A O 1
ATOM 2119 N N . PHE A 1 275 ? 7.793 -0.076 -3.231 1.00 98.69 275 PHE A N 1
ATOM 2120 C CA . PHE A 1 275 ? 8.936 0.366 -2.419 1.00 98.69 275 PHE A CA 1
ATOM 2121 C C . PHE A 1 275 ? 10.020 -0.708 -2.205 1.00 98.69 275 PHE A C 1
ATOM 2123 O O . PHE A 1 275 ? 11.188 -0.378 -2.414 1.00 98.69 275 PHE A O 1
ATOM 2130 N N . PRO A 1 276 ? 9.715 -1.981 -1.861 1.00 98.56 276 PRO A N 1
ATOM 2131 C CA . PRO A 1 276 ? 10.757 -2.993 -1.683 1.00 98.56 276 PRO A CA 1
ATOM 2132 C C . PRO A 1 276 ? 11.513 -3.284 -2.980 1.00 98.56 276 PRO A C 1
ATOM 2134 O O . PRO A 1 276 ? 12.728 -3.472 -2.935 1.00 98.56 276 PRO A O 1
ATOM 2137 N N . ALA A 1 277 ? 10.825 -3.290 -4.129 1.00 98.75 277 ALA A N 1
ATOM 2138 C CA . ALA A 1 277 ? 11.471 -3.484 -5.421 1.00 98.75 277 ALA A CA 1
ATOM 2139 C C . ALA A 1 277 ? 12.333 -2.274 -5.814 1.00 98.75 277 ALA A C 1
ATOM 2141 O O . ALA A 1 277 ? 13.524 -2.420 -6.098 1.00 98.75 277 ALA A O 1
ATOM 2142 N N . ALA A 1 278 ? 11.753 -1.072 -5.773 1.00 98.75 278 ALA A N 1
ATOM 2143 C CA . ALA A 1 278 ? 12.432 0.160 -6.152 1.00 98.75 278 ALA A CA 1
ATOM 2144 C C . ALA A 1 278 ? 13.632 0.464 -5.242 1.00 98.75 278 ALA A C 1
ATOM 2146 O O . ALA A 1 278 ? 14.683 0.847 -5.745 1.00 98.75 278 ALA A O 1
ATOM 2147 N N . LEU A 1 279 ? 13.531 0.250 -3.925 1.00 98.44 279 LEU A N 1
ATOM 2148 C CA . LEU A 1 279 ? 14.618 0.580 -3.000 1.00 98.44 279 LEU A CA 1
ATOM 2149 C C . LEU A 1 279 ? 15.781 -0.405 -3.128 1.00 98.44 279 LEU A C 1
ATOM 2151 O O . LEU A 1 279 ? 16.931 0.021 -3.194 1.00 98.44 279 LEU A O 1
ATOM 2155 N N . ALA A 1 280 ? 15.498 -1.706 -3.243 1.00 98.31 280 ALA A N 1
ATOM 2156 C CA . ALA A 1 280 ? 16.535 -2.716 -3.434 1.00 98.31 280 ALA A CA 1
ATOM 2157 C C . ALA A 1 280 ? 17.334 -2.477 -4.732 1.00 98.31 280 ALA A C 1
ATOM 2159 O O . ALA A 1 280 ? 18.554 -2.662 -4.754 1.00 98.31 280 ALA A O 1
ATOM 2160 N N . VAL A 1 281 ? 16.668 -2.021 -5.800 1.00 98.75 281 VAL A N 1
ATOM 2161 C CA . VAL A 1 281 ? 17.308 -1.629 -7.067 1.00 98.75 281 VAL A CA 1
ATOM 2162 C C . VAL A 1 281 ? 18.035 -0.286 -6.939 1.00 98.75 281 VAL A C 1
ATOM 2164 O O . VAL A 1 281 ? 19.168 -0.172 -7.402 1.00 98.75 281 VAL A O 1
ATOM 2167 N N . ALA A 1 282 ? 17.447 0.717 -6.278 1.00 98.56 282 ALA A N 1
ATOM 2168 C CA . ALA A 1 282 ? 18.082 2.016 -6.050 1.00 98.56 282 ALA A CA 1
ATOM 2169 C C . ALA A 1 282 ? 19.378 1.887 -5.231 1.00 98.56 282 ALA A C 1
ATOM 2171 O O . ALA A 1 282 ? 20.375 2.517 -5.574 1.00 98.56 282 ALA A O 1
ATOM 2172 N N . GLN A 1 283 ? 19.401 1.011 -4.223 1.00 97.44 283 GLN A N 1
ATOM 2173 C CA . GLN A 1 283 ? 20.594 0.639 -3.455 1.00 97.44 283 GLN A CA 1
ATOM 2174 C C . GLN A 1 283 ? 21.693 0.027 -4.335 1.00 97.44 283 GLN A C 1
ATOM 2176 O O . GLN A 1 283 ? 22.853 0.447 -4.275 1.00 97.44 283 GLN A O 1
ATOM 2181 N N . ASP A 1 284 ? 21.341 -0.923 -5.207 1.00 97.62 284 ASP A N 1
ATOM 2182 C CA . ASP A 1 284 ? 22.319 -1.562 -6.089 1.00 97.62 284 ASP A CA 1
ATOM 2183 C C . ASP A 1 284 ? 22.855 -0.607 -7.166 1.00 97.62 284 ASP A C 1
ATOM 2185 O O . ASP A 1 284 ? 24.068 -0.546 -7.380 1.00 97.62 284 ASP A O 1
ATOM 2189 N N . LEU A 1 285 ? 22.005 0.218 -7.776 1.00 97.88 285 LEU A N 1
ATOM 2190 C CA . LEU A 1 285 ? 22.445 1.250 -8.722 1.00 97.88 285 LEU A CA 1
ATOM 2191 C C . LEU A 1 285 ? 23.181 2.412 -8.026 1.00 97.88 285 LEU A C 1
ATOM 2193 O O . LEU A 1 285 ? 24.024 3.067 -8.635 1.00 97.88 285 LEU A O 1
ATOM 2197 N N . GLY A 1 286 ? 22.903 2.655 -6.743 1.00 97.12 286 GLY A N 1
ATOM 2198 C CA . GLY A 1 286 ? 23.330 3.853 -6.019 1.00 97.12 286 GLY A CA 1
ATOM 2199 C C . GLY A 1 286 ? 22.546 5.111 -6.386 1.00 97.12 286 GLY A C 1
ATOM 2200 O O . GLY A 1 286 ? 23.095 6.203 -6.255 1.00 97.12 286 GLY A O 1
ATOM 2201 N N . ALA A 1 287 ? 21.307 4.960 -6.857 1.00 98.19 287 ALA A N 1
ATOM 2202 C CA . ALA A 1 287 ? 20.451 6.057 -7.298 1.00 98.19 287 ALA A CA 1
ATOM 2203 C C . ALA A 1 287 ? 20.141 7.048 -6.161 1.00 98.19 287 ALA A C 1
ATOM 2205 O O . ALA A 1 287 ? 20.090 6.669 -4.988 1.00 98.19 287 ALA A O 1
ATOM 2206 N N . ASN A 1 288 ? 19.919 8.311 -6.529 1.00 98.44 288 ASN A N 1
ATOM 2207 C CA . ASN A 1 288 ? 19.456 9.358 -5.617 1.00 98.44 288 ASN A CA 1
ATOM 2208 C C . ASN A 1 288 ? 17.950 9.209 -5.325 1.00 98.44 288 ASN A C 1
ATOM 2210 O O . ASN A 1 288 ? 17.221 8.474 -6.001 1.00 98.44 288 ASN A O 1
ATOM 2214 N N . GLY A 1 289 ? 17.463 9.946 -4.329 1.00 98.56 289 GLY A N 1
ATOM 2215 C CA . GLY A 1 289 ? 16.064 9.867 -3.923 1.00 98.56 289 GLY A CA 1
ATOM 2216 C C . GLY A 1 289 ? 15.049 10.445 -4.917 1.00 98.56 289 GLY A C 1
ATOM 2217 O O . GLY A 1 289 ? 13.889 10.046 -4.869 1.00 98.56 289 GLY A O 1
ATOM 2218 N N . ARG A 1 290 ? 15.441 11.311 -5.865 1.00 98.81 290 ARG A N 1
ATOM 2219 C CA . ARG A 1 290 ? 14.528 11.827 -6.910 1.00 98.81 290 ARG A CA 1
ATOM 2220 C C . ARG A 1 290 ? 14.227 10.777 -7.970 1.00 98.81 290 ARG A C 1
ATOM 2222 O O . ARG A 1 290 ? 13.067 10.616 -8.353 1.00 98.81 290 ARG A O 1
ATOM 2229 N N . ASP A 1 291 ? 15.240 10.024 -8.389 1.00 98.81 291 ASP A N 1
ATOM 2230 C CA . ASP A 1 291 ? 15.063 8.868 -9.274 1.00 98.81 291 ASP A CA 1
ATOM 2231 C C . ASP A 1 291 ? 14.202 7.790 -8.596 1.00 98.81 291 ASP A C 1
ATOM 2233 O O . ASP A 1 291 ? 13.294 7.238 -9.219 1.00 98.81 291 ASP A O 1
ATOM 2237 N N . PHE A 1 292 ? 14.419 7.548 -7.298 1.00 98.88 292 PHE A N 1
ATOM 2238 C CA . PHE A 1 292 ? 13.602 6.630 -6.502 1.00 98.88 292 PHE A CA 1
ATOM 2239 C C . PHE A 1 292 ? 12.145 7.090 -6.345 1.00 98.88 292 PHE A C 1
ATOM 2241 O O . PHE A 1 292 ? 11.246 6.289 -6.591 1.00 98.88 292 PHE A O 1
ATOM 2248 N N . ILE A 1 293 ? 11.886 8.360 -6.007 1.00 98.94 293 ILE A N 1
ATOM 2249 C CA . ILE A 1 293 ? 10.522 8.916 -5.944 1.00 98.94 293 ILE A CA 1
ATOM 2250 C C . ILE A 1 293 ? 9.840 8.785 -7.311 1.00 98.94 293 ILE A C 1
ATOM 2252 O O . ILE A 1 293 ? 8.732 8.259 -7.384 1.00 98.94 293 ILE A O 1
ATOM 2256 N N . THR A 1 294 ? 10.519 9.167 -8.398 1.00 98.94 294 THR A N 1
ATOM 2257 C CA . THR A 1 294 ? 9.985 9.056 -9.769 1.00 98.94 294 THR A CA 1
ATOM 2258 C C . THR A 1 294 ? 9.626 7.610 -10.115 1.00 98.94 294 THR A C 1
ATOM 2260 O O . THR A 1 294 ? 8.542 7.341 -10.628 1.00 98.94 294 THR A O 1
ATOM 2263 N N . ALA A 1 295 ? 10.499 6.656 -9.786 1.00 98.94 295 ALA A N 1
ATOM 2264 C CA . ALA A 1 295 ? 10.244 5.236 -9.995 1.00 98.94 295 ALA A CA 1
ATOM 2265 C C . ALA A 1 295 ? 9.094 4.690 -9.135 1.00 98.94 295 ALA A C 1
ATOM 2267 O O . ALA A 1 295 ? 8.312 3.874 -9.621 1.00 98.94 295 ALA A O 1
ATOM 2268 N N . CYS A 1 296 ? 8.955 5.148 -7.889 1.00 98.94 296 CYS A N 1
ATOM 2269 C CA . CYS A 1 296 ? 7.834 4.769 -7.032 1.00 98.94 296 CYS A CA 1
ATOM 2270 C C . CYS A 1 296 ? 6.510 5.300 -7.586 1.00 98.94 296 CYS A C 1
ATOM 2272 O O . CYS A 1 296 ? 5.563 4.529 -7.705 1.00 98.94 296 CYS A O 1
ATOM 2274 N N . VAL A 1 297 ? 6.458 6.569 -8.004 1.00 98.94 297 VAL A N 1
ATOM 2275 C CA . VAL A 1 297 ? 5.275 7.174 -8.637 1.00 98.94 297 VAL A CA 1
ATOM 2276 C C . VAL A 1 297 ? 4.883 6.410 -9.909 1.00 98.94 297 VAL A C 1
ATOM 2278 O O . VAL A 1 297 ? 3.724 6.025 -10.046 1.00 98.94 297 VAL A O 1
ATOM 2281 N N . VAL A 1 298 ? 5.844 6.088 -10.787 1.00 98.94 298 VAL A N 1
ATOM 2282 C CA . VAL A 1 298 ? 5.606 5.242 -11.975 1.00 98.94 298 VAL A CA 1
ATOM 2283 C C . VAL A 1 298 ? 5.074 3.855 -11.593 1.00 98.94 298 VAL A C 1
ATOM 2285 O O . VAL A 1 298 ? 4.129 3.367 -12.211 1.00 98.94 298 VAL A O 1
ATOM 2288 N N . GLY A 1 299 ? 5.647 3.217 -10.569 1.00 98.88 299 GLY A N 1
ATOM 2289 C CA . GLY A 1 299 ? 5.204 1.904 -10.100 1.00 98.88 299 GLY A CA 1
ATOM 2290 C C . GLY A 1 299 ? 3.783 1.909 -9.537 1.00 98.88 299 GLY A C 1
ATOM 2291 O O . GLY A 1 299 ? 3.007 1.003 -9.847 1.00 98.88 299 GLY A O 1
ATOM 2292 N N . TYR A 1 300 ? 3.434 2.933 -8.750 1.00 98.81 300 TYR A N 1
ATOM 2293 C CA . TYR A 1 300 ? 2.083 3.147 -8.222 1.00 98.81 300 TYR A CA 1
ATOM 2294 C C . TYR A 1 300 ? 1.080 3.347 -9.354 1.00 98.81 300 TYR A C 1
ATOM 2296 O O . TYR A 1 300 ? 0.067 2.652 -9.385 1.00 98.81 300 TYR A O 1
ATOM 2304 N N . GLU A 1 301 ? 1.379 4.245 -10.293 1.00 98.69 301 GLU A N 1
ATOM 2305 C CA . GLU A 1 301 ? 0.497 4.557 -11.417 1.00 98.69 301 GLU A CA 1
ATOM 2306 C C . GLU A 1 301 ? 0.217 3.307 -12.263 1.00 98.69 301 GLU A C 1
ATOM 2308 O O . GLU A 1 301 ? -0.933 2.892 -12.408 1.00 98.69 301 GLU A O 1
ATOM 2313 N N . VAL A 1 302 ? 1.268 2.638 -12.748 1.00 98.81 302 VAL A N 1
ATOM 2314 C CA . VAL A 1 302 ? 1.142 1.444 -13.599 1.00 98.81 302 VAL A CA 1
ATOM 2315 C C . VAL A 1 302 ? 0.468 0.290 -12.850 1.00 98.81 302 VAL A C 1
ATOM 2317 O O . VAL A 1 302 ? -0.464 -0.325 -13.370 1.00 98.81 302 VAL A O 1
ATOM 2320 N N . GLY A 1 303 ? 0.907 -0.011 -11.624 1.00 98.56 303 GLY A N 1
ATOM 2321 C CA . GLY A 1 303 ? 0.387 -1.143 -10.854 1.00 98.56 303 GLY A CA 1
ATOM 2322 C C . GLY A 1 303 ? -1.083 -0.972 -10.465 1.00 98.56 303 GLY A C 1
ATOM 2323 O O . GLY A 1 303 ? -1.881 -1.900 -10.621 1.00 98.56 303 GLY A O 1
ATOM 2324 N N . CYS A 1 304 ? -1.470 0.221 -10.002 1.00 98.25 304 CYS A N 1
ATOM 2325 C CA . CYS A 1 304 ? -2.854 0.502 -9.630 1.00 98.25 304 CYS A CA 1
ATOM 2326 C C . CYS A 1 304 ? -3.778 0.531 -10.847 1.00 98.25 304 CYS A C 1
ATOM 2328 O O . CYS A 1 304 ? -4.841 -0.082 -10.783 1.00 98.25 304 CYS A O 1
ATOM 2330 N N . ARG A 1 305 ? -3.366 1.134 -11.970 1.00 98.00 305 ARG A N 1
ATOM 2331 C CA . ARG A 1 305 ? -4.154 1.139 -13.215 1.00 98.00 305 ARG A CA 1
ATOM 2332 C C . ARG A 1 305 ? -4.410 -0.262 -13.759 1.00 98.00 305 ARG A C 1
ATOM 2334 O O . ARG A 1 305 ? -5.533 -0.562 -14.159 1.00 98.00 305 ARG A O 1
ATOM 2341 N N . VAL A 1 306 ? -3.422 -1.159 -13.685 1.00 98.44 306 VAL A N 1
ATOM 2342 C CA . VAL A 1 306 ? -3.629 -2.584 -14.001 1.00 98.44 306 VAL A CA 1
ATOM 2343 C C . VAL A 1 306 ? -4.612 -3.237 -13.023 1.00 98.44 306 VAL A C 1
ATOM 2345 O O . VAL A 1 306 ? -5.488 -3.983 -13.451 1.00 98.44 306 VAL A O 1
ATOM 2348 N N . GLY A 1 307 ? -4.532 -2.945 -11.723 1.00 97.50 307 GLY A N 1
ATOM 2349 C CA . GLY A 1 307 ? -5.500 -3.461 -10.748 1.00 97.50 307 GLY A CA 1
ATOM 2350 C C . GLY A 1 307 ? -6.935 -2.946 -10.963 1.00 97.50 307 GLY A C 1
ATOM 2351 O O . GLY A 1 307 ? -7.882 -3.718 -10.828 1.00 97.50 307 GLY A O 1
ATOM 2352 N N . GLU A 1 308 ? -7.114 -1.682 -11.360 1.00 96.31 308 GLU A N 1
ATOM 2353 C CA . GLU A 1 308 ? -8.416 -1.113 -11.756 1.00 96.31 308 GLU A CA 1
ATOM 2354 C C . GLU A 1 308 ? -8.954 -1.737 -13.054 1.00 96.31 308 GLU A C 1
ATOM 2356 O O . GLU A 1 308 ? -10.141 -2.056 -13.148 1.00 96.31 308 GLU A O 1
ATOM 2361 N N . PHE A 1 309 ? -8.074 -1.978 -14.031 1.00 97.81 309 PHE A N 1
ATOM 2362 C CA . PHE A 1 309 ? -8.388 -2.698 -15.266 1.00 97.81 309 PHE A CA 1
ATOM 2363 C C . PHE A 1 309 ? -8.889 -4.127 -14.996 1.00 97.81 309 PHE A C 1
ATOM 2365 O O . PHE A 1 309 ? -9.883 -4.545 -15.590 1.00 97.81 309 PHE A O 1
ATOM 2372 N N . LEU A 1 310 ? -8.236 -4.858 -14.086 1.00 97.19 310 LEU A N 1
ATOM 2373 C CA . LEU A 1 310 ? -8.604 -6.227 -13.700 1.00 97.19 310 LEU A CA 1
ATOM 2374 C C . LEU A 1 310 ? -9.887 -6.282 -12.848 1.00 97.19 310 LEU A C 1
ATOM 2376 O O . LEU A 1 310 ? -10.715 -7.177 -13.021 1.00 97.19 310 LEU A O 1
ATOM 2380 N N . GLY A 1 311 ? -10.074 -5.320 -11.943 1.00 91.50 311 GLY A N 1
ATOM 2381 C CA . GLY A 1 311 ? -11.331 -5.082 -11.235 1.00 91.50 311 GLY A CA 1
ATOM 2382 C C . GLY A 1 311 ? -11.778 -6.159 -10.230 1.00 91.50 311 GLY A C 1
ATOM 2383 O O . GLY A 1 311 ? -11.048 -7.069 -9.829 1.00 91.50 311 GLY A O 1
ATOM 2384 N N . LYS A 1 312 ? -13.033 -6.029 -9.777 1.00 88.88 312 LYS A N 1
ATOM 2385 C CA . LYS A 1 312 ? -13.595 -6.792 -8.643 1.00 88.88 312 LYS A CA 1
ATOM 2386 C C . LYS A 1 312 ? -13.741 -8.295 -8.909 1.00 88.88 312 LYS A C 1
ATOM 2388 O O . LYS A 1 312 ? -13.587 -9.093 -7.988 1.00 88.88 312 LYS A O 1
ATOM 2393 N N . SER A 1 313 ? -14.036 -8.694 -10.143 1.00 91.44 313 SER A N 1
ATOM 2394 C CA . SER A 1 313 ? -14.243 -10.102 -10.501 1.00 91.44 313 SER A CA 1
ATOM 2395 C C . SER A 1 313 ? -12.926 -10.874 -10.594 1.00 91.44 313 SER A C 1
ATOM 2397 O O . SER A 1 313 ? -12.866 -12.036 -10.190 1.00 91.44 313 SER A O 1
ATOM 2399 N N . HIS A 1 314 ? -11.845 -10.213 -11.023 1.00 95.75 314 HIS A N 1
ATOM 2400 C CA . HIS A 1 314 ? -10.483 -10.706 -10.835 1.00 95.75 314 HIS A CA 1
ATOM 2401 C C . HIS A 1 314 ? -10.145 -10.841 -9.347 1.00 95.75 314 HIS A C 1
ATOM 2403 O O . HIS A 1 314 ? -9.737 -11.920 -8.908 1.00 95.75 314 HIS A O 1
ATOM 2409 N N . TYR A 1 315 ? -10.391 -9.779 -8.565 1.00 92.00 315 TYR A N 1
ATOM 2410 C CA . TYR A 1 315 ? -10.137 -9.767 -7.121 1.00 92.00 315 TYR A CA 1
ATOM 2411 C C . TYR A 1 315 ? -10.863 -10.903 -6.380 1.00 92.00 315 TYR A C 1
ATOM 2413 O O . TYR A 1 315 ? -10.348 -11.419 -5.399 1.00 92.00 315 TYR A O 1
ATOM 2421 N N . ALA A 1 316 ? -12.019 -11.373 -6.858 1.00 87.81 316 ALA A N 1
ATOM 2422 C CA . ALA A 1 316 ? -12.728 -12.513 -6.268 1.00 87.81 316 ALA A CA 1
ATOM 2423 C C . ALA A 1 316 ? -12.004 -13.875 -6.411 1.00 87.81 316 ALA A C 1
ATOM 2425 O O . ALA A 1 316 ? -12.436 -14.859 -5.812 1.00 87.81 316 ALA A O 1
ATOM 2426 N N . ARG A 1 317 ? -10.923 -13.968 -7.202 1.00 91.81 317 ARG A N 1
ATOM 2427 C CA . ARG A 1 317 ? -10.137 -15.205 -7.425 1.00 91.81 317 ARG A CA 1
ATOM 2428 C C . ARG A 1 317 ? -8.637 -15.028 -7.176 1.00 91.81 317 ARG A C 1
ATOM 2430 O O . ARG A 1 317 ? -7.980 -15.954 -6.694 1.00 91.81 317 ARG A O 1
ATOM 2437 N N . PHE A 1 318 ? -8.114 -13.845 -7.481 1.00 96.06 318 PHE A N 1
ATOM 2438 C CA . PHE A 1 318 ? -6.699 -13.501 -7.412 1.00 96.06 318 PHE A CA 1
ATOM 2439 C C . PHE A 1 318 ? -6.457 -12.255 -6.557 1.00 96.06 318 PHE A C 1
ATOM 2441 O O . PHE A 1 318 ? -7.271 -11.337 -6.512 1.00 96.06 318 PHE A O 1
ATOM 2448 N N . HIS A 1 319 ? -5.298 -12.193 -5.915 1.00 95.50 319 HIS A N 1
ATOM 2449 C CA . HIS A 1 319 ? -4.864 -11.040 -5.139 1.00 95.50 319 HIS A CA 1
ATOM 2450 C C . HIS A 1 319 ? -4.288 -9.956 -6.067 1.00 95.50 319 HIS A C 1
ATOM 2452 O O . HIS A 1 319 ? -3.171 -10.116 -6.561 1.00 95.50 319 HIS A O 1
ATOM 2458 N N . SER A 1 320 ? -5.004 -8.836 -6.260 1.00 96.50 320 SER A N 1
ATOM 2459 C CA . SER A 1 320 ? -4.572 -7.719 -7.131 1.00 96.50 320 SER A CA 1
ATOM 2460 C C . SER A 1 320 ? -3.151 -7.221 -6.836 1.00 96.50 320 SER A C 1
ATOM 2462 O O . SER A 1 320 ? -2.419 -6.844 -7.747 1.00 96.50 320 SER A O 1
ATOM 2464 N N . THR A 1 321 ? -2.716 -7.262 -5.572 1.00 97.38 321 THR A N 1
ATOM 2465 C CA . THR A 1 321 ? -1.351 -6.884 -5.157 1.00 97.38 321 THR A CA 1
ATOM 2466 C C . THR A 1 321 ? -0.271 -7.775 -5.766 1.00 97.38 321 THR A C 1
ATOM 2468 O O . THR A 1 321 ? 0.840 -7.309 -5.981 1.00 97.38 321 THR A O 1
ATOM 2471 N N . ALA A 1 322 ? -0.572 -9.034 -6.093 1.00 97.94 322 ALA A N 1
ATOM 2472 C CA . ALA A 1 322 ? 0.349 -9.863 -6.861 1.00 97.94 322 ALA A CA 1
ATOM 2473 C C . ALA A 1 322 ? 0.301 -9.528 -8.356 1.00 97.94 322 ALA A C 1
ATOM 2475 O O . ALA A 1 322 ? 1.332 -9.318 -8.989 1.00 97.94 322 ALA A O 1
ATOM 2476 N N . THR A 1 323 ? -0.905 -9.491 -8.924 1.00 98.50 323 THR A N 1
ATOM 2477 C CA . THR A 1 323 ? -1.132 -9.508 -10.377 1.00 98.50 323 THR A CA 1
ATOM 2478 C C . THR A 1 323 ? -0.988 -8.139 -11.038 1.00 98.50 323 THR A C 1
ATOM 2480 O O . THR A 1 323 ? -0.414 -8.057 -12.118 1.00 98.50 323 THR A O 1
ATOM 2483 N N . GLY A 1 324 ? -1.441 -7.062 -10.392 1.00 98.38 324 GLY A N 1
ATOM 2484 C CA . GLY A 1 324 ? -1.123 -5.682 -10.774 1.00 98.38 324 GLY A CA 1
ATOM 2485 C C . GLY A 1 324 ? 0.227 -5.226 -10.215 1.00 98.38 324 GLY A C 1
ATOM 2486 O O . GLY A 1 324 ? 1.012 -4.584 -10.914 1.00 98.38 324 GLY A O 1
ATOM 2487 N N . GLY A 1 325 ? 0.551 -5.626 -8.980 1.00 98.56 325 GLY A N 1
ATOM 2488 C CA . GLY A 1 325 ? 1.797 -5.230 -8.318 1.00 98.56 325 GLY A CA 1
ATOM 2489 C C . GLY A 1 325 ? 3.066 -5.717 -9.024 1.00 98.56 325 GLY A C 1
ATOM 2490 O O . GLY A 1 325 ? 4.035 -4.963 -9.070 1.00 98.56 325 GLY A O 1
ATOM 2491 N N . VAL A 1 326 ? 3.069 -6.906 -9.647 1.00 98.88 326 VAL A N 1
ATOM 2492 C CA . VAL A 1 326 ? 4.222 -7.370 -10.449 1.00 98.88 326 VAL A CA 1
ATOM 2493 C C . VAL A 1 326 ? 4.513 -6.433 -11.629 1.00 98.88 326 VAL A C 1
ATOM 2495 O O . VAL A 1 326 ? 5.677 -6.180 -11.935 1.00 98.88 326 VAL A O 1
ATOM 2498 N N . ILE A 1 327 ? 3.478 -5.834 -12.234 1.00 98.88 327 ILE A N 1
ATOM 2499 C CA . ILE A 1 327 ? 3.637 -4.825 -13.292 1.00 98.88 327 ILE A CA 1
ATOM 2500 C C . ILE A 1 327 ? 4.166 -3.509 -12.708 1.00 98.88 327 ILE A C 1
ATOM 2502 O O . ILE A 1 327 ? 5.074 -2.907 -13.277 1.00 98.88 327 ILE A O 1
ATOM 2506 N N . GLY A 1 328 ? 3.658 -3.088 -11.544 1.00 98.81 328 GLY A N 1
ATOM 2507 C CA . GLY A 1 328 ? 4.150 -1.904 -10.829 1.00 98.81 328 GLY A CA 1
ATOM 2508 C C . GLY A 1 328 ? 5.633 -2.009 -10.447 1.00 98.81 328 GLY A C 1
ATOM 2509 O O . GLY A 1 328 ? 6.404 -1.087 -10.706 1.00 98.81 328 GLY A O 1
ATOM 2510 N N . ALA A 1 329 ? 6.071 -3.157 -9.918 1.00 98.94 329 ALA A N 1
ATOM 2511 C CA . ALA A 1 329 ? 7.484 -3.433 -9.640 1.00 98.94 329 ALA A CA 1
ATOM 2512 C C . ALA A 1 329 ? 8.341 -3.462 -10.918 1.00 98.94 329 ALA A C 1
ATOM 2514 O O . ALA A 1 329 ? 9.468 -2.959 -10.914 1.00 98.94 329 ALA A O 1
ATOM 2515 N N . ALA A 1 330 ? 7.813 -4.011 -12.018 1.00 98.94 330 ALA A N 1
ATOM 2516 C CA . ALA A 1 330 ? 8.488 -4.037 -13.314 1.00 98.94 330 ALA A CA 1
ATOM 2517 C C . ALA A 1 330 ? 8.670 -2.635 -13.914 1.00 98.94 330 ALA A C 1
ATOM 2519 O O . ALA A 1 330 ? 9.740 -2.329 -14.443 1.00 98.94 330 ALA A O 1
ATOM 2520 N N . ALA A 1 331 ? 7.659 -1.772 -13.792 1.00 98.94 331 ALA A N 1
ATOM 2521 C CA . ALA A 1 331 ? 7.704 -0.392 -14.262 1.00 98.94 331 ALA A CA 1
ATOM 2522 C C . ALA A 1 331 ? 8.616 0.490 -13.393 1.00 98.94 331 ALA A C 1
ATOM 2524 O O . ALA A 1 331 ? 9.468 1.200 -13.927 1.00 98.94 331 ALA A O 1
ATOM 2525 N N . ALA A 1 332 ? 8.530 0.380 -12.062 1.00 98.94 332 ALA A N 1
ATOM 2526 C CA . ALA A 1 332 ? 9.439 1.070 -11.145 1.00 98.94 332 ALA A CA 1
ATOM 2527 C C . ALA A 1 332 ? 10.905 0.673 -11.393 1.00 98.94 332 ALA A C 1
ATOM 2529 O O . ALA A 1 332 ? 11.780 1.531 -11.537 1.00 98.94 332 ALA A O 1
ATOM 2530 N N . THR A 1 333 ? 11.177 -0.630 -11.530 1.00 98.94 333 THR A N 1
ATOM 2531 C CA . THR A 1 333 ? 12.529 -1.124 -11.830 1.00 98.94 333 THR A CA 1
ATOM 2532 C C . THR A 1 333 ? 13.005 -0.643 -13.201 1.00 98.94 333 THR A C 1
ATOM 2534 O O . THR A 1 333 ? 14.135 -0.177 -13.326 1.00 98.94 333 THR A O 1
ATOM 2537 N N . ALA A 1 334 ? 12.153 -0.687 -14.228 1.00 98.94 334 ALA A N 1
ATOM 2538 C CA . ALA A 1 334 ? 12.476 -0.174 -15.558 1.00 98.94 334 ALA A CA 1
ATOM 2539 C C . ALA A 1 334 ? 12.779 1.339 -15.556 1.00 98.94 334 ALA A C 1
ATOM 2541 O O . ALA A 1 334 ? 13.715 1.769 -16.236 1.00 98.94 334 ALA A O 1
ATOM 2542 N N . ARG A 1 335 ? 12.064 2.137 -14.746 1.00 98.88 335 ARG A N 1
ATOM 2543 C CA . ARG A 1 335 ? 12.304 3.583 -14.613 1.00 98.88 335 ARG A CA 1
ATOM 2544 C C . ARG A 1 335 ? 13.630 3.908 -13.918 1.00 98.88 335 ARG A C 1
ATOM 2546 O O . ARG A 1 335 ? 14.291 4.857 -14.341 1.00 98.88 335 ARG A O 1
ATOM 2553 N N . LEU A 1 336 ? 14.045 3.114 -12.923 1.00 98.88 336 LEU A N 1
ATOM 2554 C CA . LEU A 1 336 ? 15.384 3.191 -12.307 1.00 98.88 336 LEU A CA 1
ATOM 2555 C C . LEU A 1 336 ? 16.495 2.725 -13.254 1.00 98.88 336 LEU A C 1
ATOM 2557 O O . LEU A 1 336 ? 17.596 3.268 -13.256 1.00 98.88 336 LEU A O 1
ATOM 2561 N N . LEU A 1 337 ? 16.215 1.710 -14.071 1.00 98.81 337 LEU A N 1
ATOM 2562 C CA . LEU A 1 337 ? 17.166 1.161 -15.033 1.00 98.81 337 LEU A CA 1
ATOM 2563 C C . LEU A 1 337 ? 17.387 2.044 -16.271 1.00 98.81 337 LEU A C 1
ATOM 2565 O O . LEU A 1 337 ? 18.297 1.726 -17.045 1.00 98.81 337 LEU A O 1
ATOM 2569 N N . GLY A 1 338 ? 16.593 3.105 -16.451 1.00 98.44 338 GLY A N 1
ATOM 2570 C CA . GLY A 1 338 ? 16.667 4.027 -17.587 1.00 98.44 338 GLY A CA 1
ATOM 2571 C C . GLY A 1 338 ? 16.160 3.424 -18.899 1.00 98.44 338 GLY A C 1
ATOM 2572 O O . GLY A 1 338 ? 16.772 3.649 -19.940 1.00 98.44 338 GLY A O 1
ATOM 2573 N N . LEU A 1 339 ? 15.107 2.600 -18.852 1.00 98.69 339 LEU A N 1
ATOM 2574 C CA . LEU A 1 339 ? 14.553 1.948 -20.043 1.00 98.69 339 LEU A CA 1
ATOM 2575 C C . LEU A 1 339 ? 13.662 2.894 -20.862 1.00 98.69 339 LEU A C 1
ATOM 2577 O O . LEU A 1 339 ? 12.829 3.605 -20.303 1.00 98.69 339 LEU A O 1
ATOM 2581 N N . ASP A 1 340 ? 13.812 2.850 -22.189 1.00 98.19 340 ASP A N 1
ATOM 2582 C CA . ASP A 1 340 ? 12.909 3.520 -23.134 1.00 98.19 340 ASP A CA 1
ATOM 2583 C C . ASP A 1 340 ? 11.514 2.863 -23.182 1.00 98.19 340 ASP A C 1
ATOM 2585 O O . ASP A 1 340 ? 11.288 1.813 -22.582 1.00 98.19 340 ASP A O 1
ATOM 2589 N N . SER A 1 341 ? 10.574 3.460 -23.922 1.00 98.00 341 SER A N 1
ATOM 2590 C CA . SER A 1 341 ? 9.200 2.951 -24.065 1.00 98.00 341 SER A CA 1
ATOM 2591 C C . SER A 1 341 ? 9.125 1.492 -24.556 1.00 98.00 341 SER A C 1
ATOM 2593 O O . SER A 1 341 ? 8.316 0.717 -24.050 1.00 98.00 341 SER A O 1
ATOM 2595 N N . ALA A 1 342 ? 9.994 1.058 -25.477 1.00 97.69 342 ALA A N 1
ATOM 2596 C CA . ALA A 1 342 ? 9.956 -0.300 -26.029 1.00 97.69 342 ALA A CA 1
ATOM 2597 C C . ALA A 1 342 ? 10.512 -1.351 -25.048 1.00 97.69 342 ALA A C 1
ATOM 2599 O O . ALA A 1 342 ? 9.983 -2.467 -24.948 1.00 97.69 342 ALA A O 1
ATOM 2600 N N . ALA A 1 343 ? 11.545 -0.992 -24.286 1.00 98.62 343 ALA A N 1
ATOM 2601 C CA . ALA A 1 343 ? 12.084 -1.817 -23.210 1.00 98.62 343 ALA A CA 1
ATOM 2602 C C . ALA A 1 343 ? 11.175 -1.806 -21.959 1.00 98.62 343 ALA A C 1
ATOM 2604 O O . ALA A 1 343 ? 10.983 -2.848 -21.333 1.00 98.62 343 ALA A O 1
ATOM 2605 N N . MET A 1 344 ? 10.531 -0.679 -21.640 1.00 98.81 344 MET A N 1
ATOM 2606 C CA . MET A 1 344 ? 9.484 -0.555 -20.614 1.00 98.81 344 MET A CA 1
ATOM 2607 C C . MET A 1 344 ? 8.273 -1.438 -20.948 1.00 98.81 344 MET A C 1
ATOM 2609 O O . MET A 1 344 ? 7.825 -2.222 -20.113 1.00 98.81 344 MET A O 1
ATOM 2613 N N . LEU A 1 345 ? 7.795 -1.395 -22.194 1.00 98.69 345 LEU A N 1
ATOM 2614 C CA . LEU A 1 345 ? 6.731 -2.262 -22.701 1.00 98.69 345 LEU A CA 1
ATOM 2615 C C . LEU A 1 345 ? 7.111 -3.746 -22.608 1.00 98.69 345 LEU A C 1
ATOM 2617 O O . LEU A 1 345 ? 6.303 -4.573 -22.191 1.00 98.69 345 LEU A O 1
ATOM 2621 N N . SER A 1 346 ? 8.357 -4.088 -22.944 1.00 98.81 346 SER A N 1
ATOM 2622 C CA . SER A 1 346 ? 8.866 -5.461 -22.835 1.00 98.81 346 SER A CA 1
ATOM 2623 C C . SER A 1 346 ? 8.987 -5.930 -21.379 1.00 98.81 346 SER A C 1
ATOM 2625 O O . SER A 1 346 ? 8.718 -7.099 -21.093 1.00 98.81 346 SER A O 1
ATOM 2627 N N . SER A 1 347 ? 9.317 -5.024 -20.451 1.00 98.88 347 SER A N 1
ATOM 2628 C CA . SER A 1 347 ? 9.282 -5.263 -19.002 1.00 98.88 347 SER A CA 1
ATOM 2629 C C . SER A 1 347 ? 7.852 -5.565 -18.534 1.00 98.88 347 SER A C 1
ATOM 2631 O O . SER A 1 347 ? 7.596 -6.633 -17.979 1.00 98.88 347 SER A O 1
ATOM 2633 N N . ILE A 1 348 ? 6.892 -4.692 -18.862 1.00 98.75 348 ILE A N 1
ATOM 2634 C CA . ILE A 1 348 ? 5.460 -4.852 -18.553 1.00 98.75 348 ILE A CA 1
ATOM 2635 C C . ILE A 1 348 ? 4.909 -6.174 -19.120 1.00 98.75 348 ILE A C 1
ATOM 2637 O O . ILE A 1 348 ? 4.276 -6.942 -18.394 1.00 98.75 348 ILE A O 1
ATOM 2641 N N . GLY A 1 349 ? 5.218 -6.497 -20.380 1.00 98.50 349 GLY A N 1
ATOM 2642 C CA . GLY A 1 349 ? 4.826 -7.755 -21.024 1.00 98.50 349 GLY A CA 1
ATOM 2643 C C . GLY A 1 349 ? 5.395 -9.003 -20.342 1.00 98.50 349 GLY A C 1
ATOM 2644 O O . GLY A 1 349 ? 4.688 -9.991 -20.116 1.00 98.50 349 GLY A O 1
ATOM 2645 N N . THR A 1 350 ? 6.677 -8.963 -19.979 1.00 98.81 350 THR A N 1
ATOM 2646 C CA . THR A 1 350 ? 7.348 -10.074 -19.286 1.00 98.81 350 THR A CA 1
ATOM 2647 C C . THR A 1 350 ? 6.808 -10.248 -17.861 1.00 98.81 350 THR A C 1
ATOM 2649 O O . THR A 1 350 ? 6.633 -11.375 -17.398 1.00 98.81 350 THR A O 1
ATOM 2652 N N . ALA A 1 351 ? 6.468 -9.154 -17.177 1.00 98.75 351 ALA A N 1
ATOM 2653 C CA . ALA A 1 351 ? 5.847 -9.171 -15.856 1.00 98.75 351 ALA A CA 1
ATOM 2654 C C . ALA A 1 351 ? 4.423 -9.752 -15.886 1.00 98.75 351 ALA A C 1
ATOM 2656 O O . ALA A 1 351 ? 4.110 -10.648 -15.103 1.00 98.75 351 ALA A O 1
ATOM 2657 N N . GLY A 1 352 ? 3.579 -9.330 -16.835 1.00 98.00 352 GLY A N 1
ATOM 2658 C CA . GLY A 1 352 ? 2.203 -9.831 -16.960 1.00 98.00 352 GLY A CA 1
ATOM 2659 C C . GLY A 1 352 ? 2.106 -11.313 -17.325 1.00 98.00 352 GLY A C 1
ATOM 2660 O O . GLY A 1 352 ? 1.174 -11.996 -16.910 1.00 98.00 352 GLY A O 1
ATOM 2661 N N . THR A 1 353 ? 3.130 -11.852 -17.992 1.00 96.56 353 THR A N 1
ATOM 2662 C CA . THR A 1 353 ? 3.274 -13.300 -18.246 1.00 96.56 353 THR A CA 1
ATOM 2663 C C . THR A 1 353 ? 3.478 -14.116 -16.951 1.00 96.56 353 THR A C 1
ATOM 2665 O O . THR A 1 353 ? 3.275 -15.328 -16.948 1.00 96.56 353 THR A O 1
ATOM 2668 N N . GLN A 1 354 ? 3.858 -13.467 -15.844 1.00 97.00 354 GLN A N 1
ATOM 2669 C CA . GLN A 1 354 ? 4.148 -14.085 -14.540 1.00 97.00 354 GLN A CA 1
ATOM 2670 C C . GLN A 1 354 ? 3.102 -13.739 -13.456 1.00 97.00 354 GLN A C 1
ATOM 2672 O O . GLN A 1 354 ? 3.227 -14.183 -12.316 1.00 97.00 354 GLN A O 1
ATOM 2677 N N . ALA A 1 355 ? 2.063 -12.965 -13.790 1.00 97.62 355 ALA A N 1
ATOM 2678 C CA . ALA A 1 355 ? 1.061 -12.477 -12.844 1.00 97.62 355 ALA A CA 1
ATOM 2679 C C . ALA A 1 355 ? 0.233 -13.616 -12.210 1.00 97.62 355 ALA A C 1
ATOM 2681 O O . ALA A 1 355 ? -0.664 -14.181 -12.837 1.00 97.62 355 ALA A O 1
ATOM 2682 N N . ALA A 1 356 ? 0.504 -13.928 -10.938 1.00 96.62 356 ALA A N 1
ATOM 2683 C CA . ALA A 1 356 ? -0.158 -15.003 -10.198 1.00 96.62 356 ALA A CA 1
ATOM 2684 C C . ALA A 1 356 ? -0.266 -14.707 -8.692 1.00 96.62 356 ALA A C 1
ATOM 2686 O O . ALA A 1 356 ? 0.635 -14.126 -8.100 1.00 96.62 356 ALA A O 1
ATOM 2687 N N . GLY A 1 357 ? -1.342 -15.177 -8.056 1.00 94.56 357 GLY A N 1
ATOM 2688 C CA . GLY A 1 357 ? -1.541 -15.095 -6.604 1.00 94.56 357 GLY A CA 1
ATOM 2689 C C . GLY A 1 357 ? -2.974 -15.458 -6.228 1.00 94.56 357 GLY A C 1
ATOM 2690 O O . GLY A 1 357 ? -3.860 -14.615 -6.320 1.00 94.56 357 GLY A O 1
ATOM 2691 N N . LEU A 1 358 ? -3.225 -16.722 -5.883 1.00 94.94 358 LEU A N 1
ATOM 2692 C CA . LEU A 1 358 ? -4.573 -17.270 -5.675 1.00 94.94 358 LEU A CA 1
ATOM 2693 C C . LEU A 1 358 ? -5.061 -17.063 -4.235 1.00 94.94 358 LEU A C 1
ATOM 2695 O O . LEU A 1 358 ? -4.316 -17.290 -3.282 1.00 94.94 358 LEU A O 1
ATOM 2699 N N . TRP A 1 359 ? -6.344 -16.740 -4.057 1.00 87.25 359 TRP A N 1
ATOM 2700 C CA . TRP A 1 359 ? -6.944 -16.567 -2.723 1.00 87.25 359 TRP A CA 1
ATOM 2701 C C . TRP A 1 359 ? -7.176 -17.856 -1.921 1.00 87.25 359 TRP A C 1
ATOM 2703 O O . TRP A 1 359 ? -7.583 -17.774 -0.765 1.00 87.25 359 TRP A O 1
ATOM 2713 N N . GLN A 1 360 ? -6.882 -19.034 -2.484 1.00 86.56 360 GLN A N 1
ATOM 2714 C CA . GLN A 1 360 ? -7.067 -20.344 -1.837 1.00 86.56 360 GLN A CA 1
ATOM 2715 C C . GLN A 1 360 ? -6.513 -20.402 -0.398 1.00 86.56 360 GLN A C 1
ATOM 2717 O O . GLN A 1 360 ? -7.124 -21.012 0.474 1.00 86.56 360 GLN A O 1
ATOM 2722 N N . PHE A 1 361 ? -5.412 -19.692 -0.118 1.00 80.88 361 PHE A N 1
ATOM 2723 C CA . PHE A 1 361 ? -4.799 -19.650 1.212 1.00 80.88 361 PHE A CA 1
ATOM 2724 C C . PHE A 1 361 ? -5.737 -19.158 2.330 1.00 80.88 361 PHE A C 1
ATOM 2726 O O . PHE A 1 361 ? -5.506 -19.512 3.486 1.00 80.88 361 PHE A O 1
ATOM 2733 N N . LEU A 1 362 ? -6.768 -18.361 2.006 1.00 71.62 362 LEU A N 1
ATOM 2734 C CA . LEU A 1 362 ? -7.772 -17.880 2.962 1.00 71.62 362 LEU A CA 1
ATOM 2735 C C . LEU A 1 362 ? -8.666 -19.013 3.480 1.00 71.62 362 LEU A C 1
ATOM 2737 O O . LEU A 1 362 ? -9.088 -18.969 4.631 1.00 71.62 362 LEU A O 1
ATOM 2741 N N . LEU A 1 363 ? -8.936 -20.025 2.650 1.00 68.12 363 LEU A N 1
ATOM 2742 C CA . LEU A 1 363 ? -9.728 -21.199 3.031 1.00 68.12 363 LEU A CA 1
ATOM 2743 C C . LEU A 1 363 ? -8.905 -22.166 3.893 1.00 68.12 363 LEU A C 1
ATOM 2745 O O . LEU A 1 363 ? -9.426 -22.758 4.833 1.00 68.12 363 LEU A O 1
ATOM 2749 N N . ASP A 1 364 ? -7.608 -22.272 3.596 1.00 73.88 364 ASP A N 1
ATOM 2750 C CA . ASP A 1 364 ? -6.667 -23.171 4.276 1.00 73.88 364 ASP A CA 1
ATOM 2751 C C . ASP A 1 364 ? -5.935 -22.509 5.467 1.00 73.88 364 ASP A C 1
ATOM 2753 O O . ASP A 1 364 ? -5.075 -23.128 6.094 1.00 73.88 364 ASP A O 1
ATOM 2757 N N . ALA A 1 365 ? -6.240 -21.237 5.763 1.00 68.56 365 ALA A N 1
ATOM 2758 C CA . ALA A 1 365 ? -5.642 -20.407 6.819 1.00 68.56 365 ALA A CA 1
ATOM 2759 C C . ALA A 1 365 ? -4.092 -20.367 6.838 1.00 68.56 365 ALA A C 1
ATOM 2761 O O . ALA A 1 365 ? -3.472 -20.271 7.900 1.00 68.56 365 ALA A O 1
ATOM 2762 N N . THR A 1 366 ? -3.438 -20.435 5.670 1.00 77.50 366 THR A N 1
ATOM 2763 C CA . THR A 1 366 ? -1.963 -20.516 5.583 1.00 77.50 366 THR A CA 1
ATOM 2764 C C . THR A 1 366 ? -1.282 -19.155 5.402 1.00 77.50 366 THR A C 1
ATOM 2766 O O . THR A 1 366 ? -1.872 -18.184 4.936 1.00 77.50 366 THR A O 1
ATOM 2769 N N . HIS A 1 367 ? 0.015 -19.076 5.713 1.00 82.56 367 HIS A N 1
ATOM 2770 C CA . HIS A 1 367 ? 0.793 -17.835 5.597 1.00 82.56 367 HIS A CA 1
ATOM 2771 C C . HIS A 1 367 ? 1.249 -17.478 4.164 1.00 82.56 367 HIS A C 1
ATOM 2773 O O . HIS A 1 367 ? 2.057 -16.562 3.996 1.00 82.56 367 HIS A O 1
ATOM 2779 N N . SER A 1 368 ? 0.789 -18.183 3.120 1.00 87.25 368 SER A N 1
ATOM 2780 C CA . SER A 1 368 ? 1.324 -18.013 1.757 1.00 87.25 368 SER A CA 1
ATOM 2781 C C . SER A 1 368 ? 0.978 -16.673 1.094 1.00 87.25 368 SER A C 1
ATOM 2783 O O . SER A 1 368 ? 1.613 -16.333 0.097 1.00 87.25 368 SER A O 1
ATOM 2785 N N . LYS A 1 369 ? 0.097 -15.850 1.693 1.00 90.31 369 LYS A N 1
ATOM 2786 C CA . LYS A 1 369 ? -0.134 -14.442 1.303 1.00 90.31 369 LYS A CA 1
ATOM 2787 C C . LYS A 1 369 ? 1.169 -13.678 1.059 1.00 90.31 369 LYS A C 1
ATOM 2789 O O . LYS A 1 369 ? 1.259 -12.914 0.110 1.00 90.31 369 LYS A O 1
ATOM 2794 N N . GLN A 1 370 ? 2.201 -13.923 1.866 1.00 93.00 370 GLN A N 1
ATOM 2795 C CA . GLN A 1 370 ? 3.452 -13.158 1.797 1.00 93.00 370 GLN A CA 1
ATOM 2796 C C . GLN A 1 370 ? 4.371 -13.591 0.639 1.00 93.00 370 GLN A C 1
ATOM 2798 O O . GLN A 1 370 ? 5.321 -12.892 0.296 1.00 93.00 370 GLN A O 1
ATOM 2803 N N . VAL A 1 371 ? 4.045 -14.703 -0.033 1.00 95.81 371 VAL A N 1
ATOM 2804 C CA . VAL A 1 371 ? 4.630 -15.062 -1.333 1.00 95.81 371 VAL A CA 1
ATOM 2805 C C . VAL A 1 371 ? 4.095 -14.143 -2.435 1.00 95.81 371 VAL A C 1
ATOM 2807 O O . VAL A 1 371 ? 4.822 -13.865 -3.381 1.00 95.81 371 VAL A O 1
ATOM 2810 N N . HIS A 1 372 ? 2.865 -13.625 -2.315 1.00 97.69 372 HIS A N 1
ATOM 2811 C CA . HIS A 1 372 ? 2.252 -12.754 -3.324 1.00 97.69 372 HIS A CA 1
ATOM 2812 C C . HIS A 1 372 ? 3.051 -11.462 -3.532 1.00 97.69 372 HIS A C 1
ATOM 2814 O O . HIS A 1 372 ? 3.379 -11.126 -4.666 1.00 97.69 372 HIS A O 1
ATOM 2820 N N . THR A 1 373 ? 3.410 -10.767 -2.450 1.00 97.88 373 THR A N 1
ATOM 2821 C CA . THR A 1 373 ? 4.196 -9.526 -2.525 1.00 97.88 373 THR A CA 1
ATOM 2822 C C . THR A 1 373 ? 5.660 -9.817 -2.855 1.00 97.88 373 THR A C 1
ATOM 2824 O O . THR A 1 373 ? 6.204 -9.244 -3.797 1.00 97.88 373 THR A O 1
ATOM 2827 N N . GLY A 1 374 ? 6.276 -10.788 -2.168 1.00 97.94 374 GLY A N 1
ATOM 2828 C CA . GLY A 1 374 ? 7.665 -11.188 -2.407 1.00 97.94 374 GLY A CA 1
ATOM 2829 C C . GLY A 1 374 ? 7.949 -11.616 -3.850 1.00 97.94 374 GLY A C 1
ATOM 2830 O O . GLY A 1 374 ? 8.927 -11.168 -4.453 1.00 97.94 374 GLY A O 1
ATOM 2831 N N . LYS A 1 375 ? 7.083 -12.454 -4.433 1.00 98.38 375 LYS A N 1
ATOM 2832 C CA . LYS A 1 375 ? 7.250 -12.941 -5.808 1.00 98.38 375 LYS A CA 1
ATOM 2833 C C . LYS A 1 375 ? 6.942 -11.856 -6.842 1.00 98.38 375 LYS A C 1
ATOM 2835 O O . LYS A 1 375 ? 7.666 -11.778 -7.827 1.00 98.38 375 LYS A O 1
ATOM 2840 N N . ALA A 1 376 ? 5.972 -10.972 -6.589 1.00 98.75 376 ALA A N 1
ATOM 2841 C CA . ALA A 1 376 ? 5.705 -9.820 -7.452 1.00 98.75 376 ALA A CA 1
ATOM 2842 C C . ALA A 1 376 ? 6.916 -8.871 -7.558 1.00 98.75 376 ALA A C 1
ATOM 2844 O O . ALA A 1 376 ? 7.258 -8.436 -8.658 1.00 98.75 376 ALA A O 1
ATOM 2845 N N . CYS A 1 377 ? 7.628 -8.609 -6.455 1.00 98.75 377 CYS A N 1
ATOM 2846 C CA . CYS A 1 377 ? 8.881 -7.849 -6.504 1.00 98.75 377 CYS A CA 1
ATOM 2847 C C . CYS A 1 377 ? 9.974 -8.569 -7.298 1.00 98.75 377 CYS A C 1
ATOM 2849 O O . CYS A 1 377 ? 10.619 -7.959 -8.150 1.00 98.75 377 CYS A O 1
ATOM 2851 N N . PHE A 1 378 ? 10.186 -9.861 -7.024 1.00 98.75 378 PHE A N 1
ATOM 2852 C CA . PHE A 1 378 ? 11.214 -10.660 -7.692 1.00 98.75 378 PHE A CA 1
ATOM 2853 C C . PHE A 1 378 ? 10.986 -10.719 -9.210 1.00 98.75 378 PHE A C 1
ATOM 2855 O O . PHE A 1 378 ? 11.908 -10.461 -9.983 1.00 98.75 378 PHE A O 1
ATOM 2862 N N . ASP A 1 379 ? 9.753 -11.007 -9.633 1.00 98.88 379 ASP A N 1
ATOM 2863 C CA . ASP A 1 379 ? 9.391 -11.192 -11.041 1.00 98.88 379 ASP A CA 1
ATOM 2864 C C . ASP A 1 379 ? 9.351 -9.870 -11.809 1.00 98.88 379 ASP A C 1
ATOM 2866 O O . ASP A 1 379 ? 9.742 -9.837 -12.976 1.00 98.88 379 ASP A O 1
ATOM 2870 N N . GLY A 1 380 ? 8.953 -8.773 -11.153 1.00 98.88 380 GLY A N 1
ATOM 2871 C CA . GLY A 1 380 ? 9.028 -7.432 -11.728 1.00 98.88 380 GLY A CA 1
ATOM 2872 C C . GLY A 1 380 ? 10.473 -6.970 -11.935 1.00 98.88 380 GLY A C 1
ATOM 2873 O O . GLY A 1 380 ? 10.818 -6.475 -13.010 1.00 98.88 380 GLY A O 1
ATOM 2874 N N . ILE A 1 381 ? 11.356 -7.210 -10.957 1.00 98.94 381 ILE A N 1
ATOM 2875 C CA . ILE A 1 381 ? 12.792 -6.933 -11.108 1.00 98.94 381 ILE A CA 1
ATOM 2876 C C . ILE A 1 381 ? 13.392 -7.802 -12.221 1.00 98.94 381 ILE A C 1
ATOM 2878 O O . ILE A 1 381 ? 14.087 -7.282 -13.095 1.00 98.94 381 ILE A O 1
ATOM 2882 N N . PHE A 1 382 ? 13.097 -9.106 -12.236 1.00 98.81 382 PHE A N 1
ATOM 2883 C CA . PHE A 1 382 ? 13.543 -10.013 -13.296 1.00 98.81 382 PHE A CA 1
ATOM 2884 C C . PHE A 1 382 ? 13.088 -9.536 -14.684 1.00 98.81 382 PHE A C 1
ATOM 2886 O O . PHE A 1 382 ? 13.919 -9.431 -15.586 1.00 98.81 382 PHE A O 1
ATOM 2893 N N . ALA A 1 383 ? 11.809 -9.186 -14.845 1.00 98.88 383 ALA A N 1
ATOM 2894 C CA . ALA A 1 383 ? 11.247 -8.701 -16.102 1.00 98.88 383 ALA A CA 1
ATOM 2895 C C . ALA A 1 383 ? 11.978 -7.454 -16.627 1.00 98.88 383 ALA A C 1
ATOM 2897 O O . ALA A 1 383 ? 12.359 -7.408 -17.798 1.00 98.88 383 ALA A O 1
ATOM 2898 N N . ALA A 1 384 ? 12.253 -6.481 -15.757 1.00 98.88 384 ALA A N 1
ATOM 2899 C CA . ALA A 1 384 ? 12.938 -5.247 -16.129 1.00 98.88 384 ALA A CA 1
ATOM 2900 C C . ALA A 1 384 ? 14.426 -5.456 -16.473 1.00 98.88 384 ALA A C 1
ATOM 2902 O O . ALA A 1 384 ? 14.913 -4.909 -17.464 1.00 98.88 384 ALA A O 1
ATOM 2903 N N . TYR A 1 385 ? 15.156 -6.279 -15.709 1.00 98.81 385 TYR A N 1
ATOM 2904 C CA . TYR A 1 385 ? 16.555 -6.611 -16.023 1.00 98.81 385 TYR A CA 1
ATOM 2905 C C . TYR A 1 385 ? 16.676 -7.479 -17.292 1.00 98.81 385 TYR A C 1
ATOM 2907 O O . TYR A 1 385 ? 17.625 -7.316 -18.066 1.00 98.81 385 TYR A O 1
ATOM 2915 N N . ALA A 1 386 ? 15.709 -8.364 -17.552 1.00 98.75 386 ALA A N 1
ATOM 2916 C CA . ALA A 1 386 ? 15.653 -9.153 -18.780 1.00 98.75 386 ALA A CA 1
ATOM 2917 C C . ALA A 1 386 ? 15.328 -8.279 -20.004 1.00 98.75 386 ALA A C 1
ATOM 2919 O O . ALA A 1 386 ? 16.012 -8.383 -21.023 1.00 98.75 386 ALA A O 1
ATOM 2920 N N . ALA A 1 387 ? 14.363 -7.360 -19.891 1.00 98.69 387 ALA A N 1
ATOM 2921 C CA . ALA A 1 387 ? 14.043 -6.390 -20.939 1.00 98.69 387 ALA A CA 1
ATOM 2922 C C . ALA A 1 387 ? 15.226 -5.452 -21.242 1.00 98.69 387 ALA A C 1
ATOM 2924 O O . ALA A 1 387 ? 15.559 -5.244 -22.408 1.00 98.69 387 ALA A O 1
ATOM 2925 N N . LYS A 1 388 ? 15.955 -4.987 -20.211 1.00 98.38 388 LYS A N 1
ATOM 2926 C CA . LYS A 1 388 ? 17.233 -4.258 -20.371 1.00 98.38 388 LYS A CA 1
ATOM 2927 C C . LYS A 1 388 ? 18.277 -5.041 -21.175 1.00 98.38 388 LYS A C 1
ATOM 2929 O O . LYS A 1 388 ? 19.116 -4.445 -21.844 1.00 98.38 388 LYS A O 1
ATOM 2934 N N . SER A 1 389 ? 18.221 -6.368 -21.100 1.00 97.88 389 SER A N 1
ATOM 2935 C CA . SER A 1 389 ? 19.114 -7.293 -21.803 1.00 97.88 389 SER A CA 1
ATOM 2936 C C . SER A 1 389 ? 18.572 -7.739 -23.172 1.00 97.88 389 SER A C 1
ATOM 2938 O O . SER A 1 389 ? 19.144 -8.636 -23.788 1.00 97.88 389 SER A O 1
ATOM 2940 N N . GLY A 1 390 ? 17.481 -7.132 -23.660 1.00 96.94 390 GLY A N 1
ATOM 2941 C CA . GLY A 1 390 ? 16.895 -7.405 -24.976 1.00 96.94 390 GLY A CA 1
ATOM 2942 C C . GLY A 1 390 ? 15.832 -8.509 -25.020 1.00 96.94 390 GLY A C 1
ATOM 2943 O O . GLY A 1 390 ? 15.454 -8.923 -26.116 1.00 96.94 390 GLY A O 1
ATOM 2944 N N . LEU A 1 391 ? 15.327 -8.996 -23.877 1.00 97.75 391 LEU A N 1
ATOM 2945 C CA . LEU A 1 391 ? 14.164 -9.891 -23.876 1.00 97.75 391 LEU A CA 1
ATOM 2946 C C . LEU A 1 391 ? 12.912 -9.123 -24.323 1.00 97.75 391 LEU A C 1
ATOM 2948 O O . LEU A 1 391 ? 12.505 -8.161 -23.676 1.00 97.75 391 LEU A O 1
ATOM 2952 N N . LEU A 1 392 ? 12.284 -9.579 -25.408 1.00 97.56 392 LEU A N 1
ATOM 2953 C CA . LEU A 1 392 ? 11.036 -9.011 -25.916 1.00 97.56 392 LEU A CA 1
ATOM 2954 C C . LEU A 1 392 ? 9.834 -9.580 -25.151 1.00 97.56 392 LEU A C 1
ATOM 2956 O O . LEU A 1 392 ? 9.615 -10.793 -25.148 1.00 97.56 392 LEU A O 1
ATOM 2960 N N . GLY A 1 393 ? 9.040 -8.700 -24.541 1.00 96.69 393 GLY A N 1
ATOM 2961 C CA . GLY A 1 393 ? 7.780 -9.063 -23.889 1.00 96.69 393 GLY A CA 1
ATOM 2962 C C . GLY A 1 393 ? 6.575 -8.973 -24.840 1.00 96.69 393 GLY A C 1
ATOM 2963 O O . GLY A 1 393 ? 6.636 -8.265 -25.849 1.00 96.69 393 GLY A O 1
ATOM 2964 N N . PRO A 1 394 ? 5.446 -9.641 -24.533 1.00 95.62 394 PRO A N 1
ATOM 2965 C CA . PRO A 1 394 ? 4.180 -9.403 -25.222 1.00 95.62 394 PRO A CA 1
ATOM 2966 C C . PRO A 1 394 ? 3.750 -7.931 -25.105 1.00 95.62 394 PRO A C 1
ATOM 2968 O O . PRO A 1 394 ? 3.480 -7.453 -24.007 1.00 95.62 394 PRO A O 1
ATOM 2971 N N . LYS A 1 395 ? 3.662 -7.223 -26.241 1.00 93.12 395 LYS A N 1
ATOM 2972 C CA . LYS A 1 395 ? 3.236 -5.809 -26.295 1.00 93.12 395 LYS A CA 1
ATOM 2973 C C . LYS A 1 395 ? 1.844 -5.571 -25.710 1.00 93.12 395 LYS A C 1
ATOM 2975 O O . LYS A 1 395 ? 1.584 -4.544 -25.101 1.00 93.12 395 LYS A O 1
ATOM 2980 N N . ASP A 1 396 ? 0.954 -6.527 -25.939 1.00 93.44 396 ASP A N 1
ATOM 2981 C CA . ASP A 1 396 ? -0.453 -6.459 -25.571 1.00 93.44 396 ASP A CA 1
ATOM 2982 C C . ASP A 1 396 ? -0.764 -7.532 -24.516 1.00 93.44 396 ASP A C 1
ATOM 2984 O O . ASP A 1 396 ? -1.463 -8.520 -24.751 1.00 93.44 396 ASP A O 1
ATOM 2988 N N . VAL A 1 397 ? -0.113 -7.386 -23.357 1.00 97.50 397 VAL A N 1
ATOM 2989 C CA . VAL A 1 397 ? -0.239 -8.320 -22.229 1.00 97.50 397 VAL A CA 1
ATOM 2990 C C . VAL A 1 397 ? -1.500 -8.075 -21.401 1.00 97.50 397 VAL A C 1
ATOM 2992 O O . VAL A 1 397 ? -1.936 -8.974 -20.687 1.00 97.50 397 VAL A O 1
ATOM 2995 N N . LEU A 1 398 ? -2.093 -6.881 -21.484 1.00 97.50 398 LEU A N 1
ATOM 2996 C CA . LEU A 1 398 ? -3.287 -6.512 -20.726 1.00 97.50 398 LEU A CA 1
ATOM 2997 C C . LEU A 1 398 ? -4.558 -6.791 -21.537 1.00 97.50 398 LEU A C 1
ATOM 2999 O O . LEU A 1 398 ? -5.390 -7.593 -21.106 1.00 97.50 398 LEU A O 1
ATOM 3003 N N . GLU A 1 399 ? -4.683 -6.149 -22.701 1.00 93.88 399 GLU A N 1
ATOM 3004 C CA . GLU A 1 399 ? -5.925 -6.008 -23.479 1.00 93.88 399 GLU A CA 1
ATOM 3005 C C . GLU A 1 399 ? -6.160 -7.197 -24.429 1.00 93.88 399 GLU A C 1
ATOM 3007 O O . GLU A 1 399 ? -7.303 -7.543 -24.733 1.00 93.88 399 GLU A O 1
ATOM 3012 N N . GLY A 1 400 ? -5.075 -7.818 -24.895 1.00 94.38 400 GLY A N 1
ATOM 3013 C CA . GLY A 1 400 ? -5.069 -8.712 -26.045 1.00 94.38 400 GLY A CA 1
ATOM 3014 C C . GLY A 1 400 ? -5.804 -10.044 -25.874 1.00 94.38 400 GLY A C 1
ATOM 3015 O O . GLY A 1 400 ? -6.114 -10.479 -24.764 1.00 94.38 400 GLY A O 1
ATOM 3016 N N . PRO A 1 401 ? -6.004 -10.796 -26.975 1.00 95.06 401 PRO A N 1
ATOM 3017 C CA . PRO A 1 401 ? -6.815 -12.023 -27.007 1.00 95.06 401 PRO A CA 1
ATOM 3018 C C . PRO A 1 401 ? -6.242 -13.206 -26.200 1.00 95.06 401 PRO A C 1
ATOM 3020 O O . PRO A 1 401 ? -6.847 -14.277 -26.161 1.00 95.06 401 PRO A O 1
ATOM 3023 N N . LYS A 1 402 ? -5.064 -13.039 -25.585 1.00 95.06 402 LYS A N 1
ATOM 3024 C CA . LYS A 1 402 ? -4.460 -13.950 -24.594 1.00 95.06 402 LYS A CA 1
ATOM 3025 C C . LYS A 1 402 ? -3.859 -13.194 -23.396 1.00 95.06 402 LYS A C 1
ATOM 3027 O O . LYS A 1 402 ? -3.045 -13.758 -22.670 1.00 95.06 402 LYS A O 1
ATOM 3032 N N . GLY A 1 403 ? -4.211 -11.919 -23.236 1.00 96.50 403 GLY A N 1
ATOM 3033 C CA . GLY A 1 403 ? -3.737 -11.053 -22.165 1.00 96.50 403 GLY A CA 1
ATOM 3034 C C . GLY A 1 403 ? -4.436 -11.324 -20.835 1.00 96.50 403 GLY A C 1
ATOM 3035 O O . GLY A 1 403 ? -5.388 -12.104 -20.742 1.00 96.50 403 GLY A O 1
ATOM 3036 N N . MET A 1 404 ? -3.970 -10.642 -19.793 1.00 98.00 404 MET A N 1
ATOM 3037 C CA . MET A 1 404 ? -4.460 -10.753 -18.421 1.00 98.00 404 MET A CA 1
ATOM 3038 C C . MET A 1 404 ? -5.963 -10.460 -18.312 1.00 98.00 404 MET A C 1
ATOM 3040 O O . MET A 1 404 ? -6.645 -11.134 -17.542 1.00 98.00 404 MET A O 1
ATOM 3044 N N . GLY A 1 405 ? -6.495 -9.535 -19.123 1.00 97.06 405 GLY A N 1
ATOM 3045 C CA . GLY A 1 405 ? -7.930 -9.248 -19.194 1.00 97.06 405 GLY A CA 1
ATOM 3046 C C . GLY A 1 405 ? -8.780 -10.449 -19.620 1.00 97.06 405 GLY A C 1
ATOM 3047 O O . GLY A 1 405 ? -9.862 -10.646 -19.087 1.00 97.06 405 GLY A O 1
ATOM 3048 N N . VAL A 1 406 ? -8.279 -11.289 -20.532 1.00 96.38 406 VAL A N 1
ATOM 3049 C CA . VAL A 1 406 ? -8.983 -12.497 -21.011 1.00 96.38 406 VAL A CA 1
ATOM 3050 C C . VAL A 1 406 ? -8.693 -13.713 -20.124 1.00 96.38 406 VAL A C 1
ATOM 3052 O O . VAL A 1 406 ? -9.544 -14.584 -19.959 1.00 96.38 406 VAL A O 1
ATOM 3055 N N . ALA A 1 407 ? -7.485 -13.800 -19.560 1.00 96.62 407 ALA A N 1
ATOM 3056 C CA . ALA A 1 407 ? -7.030 -14.974 -18.816 1.00 96.62 407 ALA A CA 1
ATOM 3057 C C . ALA A 1 407 ? -7.397 -14.956 -17.321 1.00 96.62 407 ALA A C 1
ATOM 3059 O O . ALA A 1 407 ? -7.582 -16.021 -16.729 1.00 96.62 407 ALA A O 1
ATOM 3060 N N . LEU A 1 408 ? -7.461 -13.774 -16.697 1.00 96.81 408 LEU A N 1
ATOM 3061 C CA . LEU A 1 408 ? -7.545 -13.626 -15.239 1.00 96.81 408 LEU A CA 1
ATOM 3062 C C . LEU A 1 408 ? -8.821 -12.924 -14.750 1.00 96.81 408 LEU A C 1
ATOM 3064 O O . LEU A 1 408 ? -9.067 -12.924 -13.542 1.00 96.81 408 LEU A O 1
ATOM 3068 N N . VAL A 1 409 ? -9.619 -12.329 -15.642 1.00 96.75 409 VAL A N 1
ATOM 3069 C CA . VAL A 1 409 ? -10.854 -11.604 -15.298 1.00 96.75 409 VAL A CA 1
ATOM 3070 C C . VAL A 1 409 ? -12.062 -12.462 -15.708 1.00 96.75 409 VAL A C 1
ATOM 3072 O O . VAL A 1 409 ? -12.173 -12.822 -16.876 1.00 96.75 409 VAL A O 1
ATOM 3075 N N . PRO A 1 410 ? -12.939 -12.879 -14.772 1.00 93.19 410 PRO A N 1
ATOM 3076 C CA . PRO A 1 410 ? -14.092 -13.732 -15.090 1.00 93.19 410 PRO A CA 1
ATOM 3077 C C . PRO A 1 410 ? -15.223 -13.021 -15.837 1.00 93.19 410 PRO A C 1
ATOM 3079 O O . PRO A 1 410 ? -15.952 -13.667 -16.586 1.00 93.19 410 PRO A O 1
ATOM 3082 N N . ASP A 1 411 ? -15.362 -11.720 -15.586 1.00 92.69 411 ASP A N 1
ATOM 3083 C CA . ASP A 1 411 ? -16.347 -10.833 -16.205 1.00 92.69 411 ASP A CA 1
ATOM 3084 C C . ASP A 1 411 ? -15.621 -9.853 -17.152 1.00 92.69 411 ASP A C 1
ATOM 3086 O O . ASP A 1 411 ? -14.470 -10.072 -17.527 1.00 92.69 411 ASP A O 1
ATOM 3090 N N . THR A 1 412 ? -16.256 -8.748 -17.543 1.00 89.31 412 THR A N 1
ATOM 3091 C CA . THR A 1 412 ? -15.611 -7.727 -18.383 1.00 89.31 412 THR A CA 1
ATOM 3092 C C . THR A 1 412 ? -14.585 -6.899 -17.578 1.00 89.31 412 THR A C 1
ATOM 3094 O O . THR A 1 412 ? -14.957 -6.366 -16.529 1.00 89.31 412 THR A O 1
ATOM 3097 N N . PRO A 1 413 ? -13.329 -6.735 -18.047 1.00 94.06 413 PRO A N 1
ATOM 3098 C CA . PRO A 1 413 ? -12.362 -5.795 -17.466 1.00 94.06 413 PRO A CA 1
ATOM 3099 C C . PRO A 1 413 ? -12.711 -4.325 -17.780 1.00 94.06 413 PRO A C 1
ATOM 3101 O O . PRO A 1 413 ? -13.650 -4.044 -18.525 1.00 94.06 413 PRO A O 1
ATOM 3104 N N . THR A 1 414 ? -11.911 -3.377 -17.277 1.00 94.62 414 THR A N 1
ATOM 3105 C CA . THR A 1 414 ? -12.094 -1.923 -17.497 1.00 94.62 414 THR A CA 1
ATOM 3106 C C . THR A 1 414 ? -10.947 -1.315 -18.330 1.00 94.62 414 THR A C 1
ATOM 3108 O O . THR A 1 414 ? -10.053 -0.694 -17.753 1.00 94.62 414 THR A O 1
ATOM 3111 N N . PRO A 1 415 ? -10.911 -1.461 -19.676 1.00 93.44 415 PRO A N 1
ATOM 3112 C CA . PRO A 1 415 ? -9.783 -1.015 -20.507 1.00 93.44 415 PRO A CA 1
ATOM 3113 C C . PRO A 1 415 ? -9.339 0.437 -20.300 1.00 93.44 415 PRO A C 1
ATOM 3115 O O . PRO A 1 415 ? -8.143 0.697 -20.288 1.00 93.44 415 PRO A O 1
ATOM 3118 N N . SER A 1 416 ? -10.266 1.378 -20.096 1.00 91.88 416 SER A N 1
ATOM 3119 C CA . SER A 1 416 ? -9.942 2.802 -19.905 1.00 91.88 416 SER A CA 1
ATOM 3120 C C . SER A 1 416 ? -9.081 3.092 -18.673 1.00 91.88 416 SER A C 1
ATOM 3122 O O . SER A 1 416 ? -8.342 4.070 -18.674 1.00 91.88 416 SER A O 1
ATOM 3124 N N . ALA A 1 417 ? -9.112 2.237 -17.646 1.00 92.56 417 ALA A N 1
ATOM 3125 C CA . ALA A 1 417 ? -8.292 2.429 -16.450 1.00 92.56 417 ALA A CA 1
ATOM 3126 C C . ALA A 1 417 ? -6.779 2.402 -16.748 1.00 92.56 417 ALA A C 1
ATOM 3128 O O . ALA A 1 417 ? -6.005 3.034 -16.030 1.00 92.56 417 ALA A O 1
ATOM 3129 N N . ILE A 1 418 ? -6.361 1.717 -17.823 1.00 96.19 418 ILE A N 1
ATOM 3130 C CA . ILE A 1 418 ? -4.952 1.569 -18.217 1.00 96.19 418 ILE A CA 1
ATOM 3131 C C . ILE A 1 418 ? -4.294 2.933 -18.499 1.00 96.19 418 ILE A C 1
ATOM 3133 O O . ILE A 1 418 ? -3.127 3.109 -18.165 1.00 96.19 418 ILE A O 1
ATOM 3137 N N . ASP A 1 419 ? -5.012 3.888 -19.100 1.00 91.62 419 ASP A N 1
ATOM 3138 C CA . ASP A 1 419 ? -4.402 5.084 -19.702 1.00 91.62 419 ASP A CA 1
ATOM 3139 C C . ASP A 1 419 ? -5.220 6.392 -19.639 1.00 91.62 419 ASP A C 1
ATOM 3141 O O . ASP A 1 419 ? -4.675 7.447 -19.964 1.00 91.62 419 ASP A O 1
ATOM 3145 N N . THR A 1 420 ? -6.491 6.377 -19.217 1.00 84.31 420 THR A N 1
ATOM 3146 C CA . THR A 1 420 ? -7.287 7.611 -19.044 1.00 84.31 420 THR A CA 1
ATOM 3147 C C . THR A 1 420 ? -6.687 8.517 -17.959 1.00 84.31 420 THR A C 1
ATOM 3149 O O . THR A 1 420 ? -6.412 8.057 -16.855 1.00 84.31 420 THR A O 1
ATOM 3152 N N . ASP A 1 421 ? -6.516 9.807 -18.255 1.00 85.81 421 ASP A N 1
ATOM 3153 C CA . ASP A 1 421 ? -6.057 10.847 -17.317 1.00 85.81 421 ASP A CA 1
ATOM 3154 C C . ASP A 1 421 ? -4.651 10.615 -16.714 1.00 85.81 421 ASP A C 1
ATOM 3156 O O . ASP A 1 421 ? -4.355 11.044 -15.596 1.00 85.81 421 ASP A O 1
ATOM 3160 N N . LEU A 1 422 ? -3.758 9.948 -17.460 1.00 85.31 422 LEU A N 1
ATOM 3161 C CA . LEU A 1 422 ? -2.350 9.747 -17.083 1.00 85.31 422 LEU A CA 1
ATOM 3162 C C . LEU A 1 422 ? -1.622 11.076 -16.814 1.00 85.31 422 LEU A C 1
ATOM 3164 O O . LEU A 1 422 ? -1.523 11.936 -17.688 1.00 85.31 422 LEU A O 1
ATOM 3168 N N . GLY A 1 423 ? -1.067 11.222 -15.608 1.00 81.56 423 GLY A N 1
ATOM 3169 C CA . GLY A 1 423 ? -0.423 12.459 -15.149 1.00 81.56 423 GLY A CA 1
ATOM 3170 C C . GLY A 1 423 ? -1.390 13.556 -14.677 1.00 81.56 423 GLY A C 1
ATOM 3171 O O . GLY A 1 423 ? -0.937 14.642 -14.312 1.00 81.56 423 GLY A O 1
ATOM 3172 N N . LEU A 1 424 ? -2.700 13.284 -14.655 1.00 82.25 424 LEU A N 1
ATOM 3173 C CA . LEU A 1 424 ? -3.735 14.172 -14.113 1.00 82.25 424 LEU A CA 1
ATOM 3174 C C . LEU A 1 424 ? -4.378 13.560 -12.856 1.00 82.25 424 LEU A C 1
ATOM 3176 O O . LEU A 1 424 ? -4.386 14.199 -11.806 1.00 82.25 424 LEU A O 1
ATOM 3180 N N . ASP A 1 425 ? -4.843 12.310 -12.935 1.00 86.12 425 ASP A N 1
ATOM 3181 C CA . ASP A 1 425 ? -5.287 11.511 -11.783 1.00 86.12 425 ASP A CA 1
ATOM 3182 C C . ASP A 1 425 ? -4.176 10.539 -11.364 1.00 86.12 425 ASP A C 1
ATOM 3184 O O . ASP A 1 425 ? -3.922 9.543 -12.038 1.00 86.12 425 ASP A O 1
ATOM 3188 N N . TRP A 1 426 ? -3.500 10.853 -10.256 1.00 94.12 426 TRP A N 1
ATOM 3189 C CA . TRP A 1 426 ? -2.322 10.127 -9.774 1.00 94.12 426 TRP A CA 1
ATOM 3190 C C . TRP A 1 426 ? -2.700 9.076 -8.722 1.00 94.12 426 TRP A C 1
ATOM 3192 O O . TRP A 1 426 ? -3.109 9.417 -7.608 1.00 94.12 426 TRP A O 1
ATOM 3202 N N . ALA A 1 427 ? -2.469 7.793 -9.007 1.00 96.19 427 ALA A N 1
ATOM 3203 C CA . ALA A 1 427 ? -2.858 6.674 -8.134 1.00 96.19 427 ALA A CA 1
ATOM 3204 C C . ALA A 1 427 ? -2.185 6.690 -6.742 1.00 96.19 427 ALA A C 1
ATOM 3206 O O . ALA A 1 427 ? -2.693 6.128 -5.768 1.00 96.19 427 ALA A O 1
ATOM 3207 N N . VAL A 1 428 ? -1.053 7.385 -6.607 1.00 97.06 428 VAL A N 1
ATOM 3208 C CA . VAL A 1 428 ? -0.408 7.675 -5.313 1.00 97.06 428 VAL A CA 1
ATOM 3209 C C . VAL A 1 428 ? -1.377 8.389 -4.354 1.00 97.06 428 VAL A C 1
ATOM 3211 O O . VAL A 1 428 ? -1.444 8.049 -3.171 1.00 97.06 428 VAL A O 1
ATOM 3214 N N . LEU A 1 429 ? -2.179 9.334 -4.857 1.00 95.25 429 LEU A N 1
ATOM 3215 C CA . LEU A 1 429 ? -3.137 10.106 -4.058 1.00 95.25 429 LEU A CA 1
ATOM 3216 C C . LEU A 1 429 ? -4.374 9.280 -3.664 1.00 95.25 429 LEU A C 1
ATOM 3218 O O . LEU A 1 429 ? -4.930 9.492 -2.590 1.00 95.25 429 LEU A O 1
ATOM 3222 N N . GLY A 1 430 ? -4.768 8.292 -4.476 1.00 91.62 430 GLY A N 1
ATOM 3223 C CA . GLY A 1 430 ? -5.887 7.375 -4.198 1.00 91.62 430 GLY A CA 1
ATOM 3224 C C . GLY A 1 430 ? -5.608 6.303 -3.128 1.00 91.62 430 GLY A C 1
ATOM 3225 O O . GLY A 1 430 ? -6.480 5.477 -2.828 1.00 91.62 430 GLY A O 1
ATOM 3226 N N . SER A 1 431 ? -4.393 6.277 -2.572 1.00 93.44 431 SER A N 1
ATOM 3227 C CA . SER A 1 431 ? -3.932 5.266 -1.612 1.00 93.44 431 SER A CA 1
ATOM 3228 C C . SER A 1 431 ? -4.243 5.663 -0.167 1.00 93.44 431 SER A C 1
ATOM 3230 O O . SER A 1 431 ? -3.990 6.796 0.242 1.00 93.44 431 SER A O 1
ATOM 3232 N N . SER A 1 432 ? -4.796 4.730 0.611 1.00 92.88 432 SER A N 1
ATOM 3233 C CA . SER A 1 432 ? -5.265 4.942 1.991 1.00 92.88 432 SER A CA 1
ATOM 3234 C C . SER A 1 432 ? -4.329 4.306 3.013 1.00 92.88 432 SER A C 1
ATOM 3236 O O . SER A 1 432 ? -3.812 3.217 2.776 1.00 92.88 432 SER A O 1
ATOM 3238 N N . PHE A 1 433 ? -4.194 4.917 4.187 1.00 94.56 433 PHE A N 1
ATOM 3239 C CA . PHE A 1 433 ? -3.520 4.313 5.337 1.00 94.56 433 PHE A CA 1
ATOM 3240 C C . PHE A 1 433 ? -4.488 3.511 6.205 1.00 94.56 433 PHE A C 1
ATOM 3242 O O . PHE A 1 433 ? -5.590 3.966 6.500 1.00 94.56 433 PHE A O 1
ATOM 3249 N N . LYS A 1 434 ? -4.043 2.364 6.723 1.00 93.06 434 LYS A N 1
ATOM 3250 C CA . LYS A 1 434 ? -4.696 1.717 7.868 1.00 93.06 434 LYS A CA 1
ATOM 3251 C C . LYS A 1 434 ? -4.154 2.352 9.151 1.00 93.06 434 LYS A C 1
ATOM 3253 O O . LYS A 1 434 ? -3.024 2.060 9.546 1.00 93.06 434 LYS A O 1
ATOM 3258 N N . TRP A 1 435 ? -4.923 3.246 9.774 1.00 93.12 435 TRP A N 1
ATOM 3259 C CA . TRP A 1 435 ? -4.543 3.876 11.048 1.00 93.12 435 TRP A CA 1
ATOM 3260 C C . TRP A 1 435 ? -4.618 2.873 12.204 1.00 93.12 435 TRP A C 1
ATOM 3262 O O . TRP A 1 435 ? -3.611 2.565 12.845 1.00 93.12 435 TRP A O 1
ATOM 3272 N N . HIS A 1 436 ? -5.802 2.294 12.407 1.00 93.00 436 HIS A N 1
ATOM 3273 C CA . HIS A 1 436 ? -6.060 1.309 13.455 1.00 93.00 436 HIS A CA 1
ATOM 3274 C C . HIS A 1 436 ? -5.481 -0.057 13.080 1.00 93.00 436 HIS A C 1
ATOM 3276 O O . HIS A 1 436 ? -5.554 -0.487 11.925 1.00 93.00 436 HIS A O 1
ATOM 3282 N N . ALA A 1 437 ? -4.930 -0.771 14.059 1.00 91.56 437 ALA A N 1
ATOM 3283 C CA . ALA A 1 437 ? -4.263 -2.060 13.870 1.00 91.56 437 ALA A CA 1
ATOM 3284 C C . ALA A 1 437 ? -5.236 -3.253 13.836 1.00 91.56 437 ALA A C 1
ATOM 3286 O O . ALA A 1 437 ? -4.954 -4.320 14.383 1.00 91.56 437 ALA A O 1
ATOM 3287 N N . SER A 1 438 ? -6.386 -3.053 13.198 1.00 90.81 438 SER A N 1
ATOM 3288 C CA . SER A 1 438 ? -7.517 -3.976 13.098 1.00 90.81 438 SER A CA 1
ATOM 3289 C C . SER A 1 438 ? -8.015 -4.092 11.652 1.00 90.81 438 SER A C 1
ATOM 3291 O O . SER A 1 438 ? -7.620 -3.321 10.776 1.00 90.81 438 SER A O 1
ATOM 3293 N N . CYS A 1 439 ? -8.912 -5.043 11.384 1.00 88.94 439 CYS A N 1
ATOM 3294 C CA . CYS A 1 439 ? -9.570 -5.187 10.085 1.00 88.94 439 CYS A CA 1
ATOM 3295 C C . CYS A 1 439 ? -10.281 -3.880 9.671 1.00 88.94 439 CYS A C 1
ATOM 3297 O O . CYS A 1 439 ? -11.030 -3.313 10.474 1.00 88.94 439 CYS A O 1
ATOM 3299 N N . ARG A 1 440 ? -10.106 -3.422 8.417 1.00 90.69 440 ARG A N 1
ATOM 3300 C CA . ARG A 1 440 ? -10.620 -2.120 7.923 1.00 90.69 440 ARG A CA 1
ATOM 3301 C C . ARG A 1 440 ? -12.136 -1.948 8.102 1.00 90.69 440 ARG A C 1
ATOM 3303 O O . ARG A 1 440 ? -12.595 -0.832 8.311 1.00 90.69 440 ARG A O 1
ATOM 3310 N N . HIS A 1 441 ? -12.908 -3.039 8.132 1.00 92.50 441 HIS A N 1
ATOM 3311 C CA . HIS A 1 441 ? -14.348 -3.012 8.431 1.00 92.50 441 HIS A CA 1
ATOM 3312 C C . HIS A 1 441 ? -14.690 -2.442 9.822 1.00 92.50 441 HIS A C 1
ATOM 3314 O O . HIS A 1 441 ? -15.794 -1.945 10.029 1.00 92.50 441 HIS A O 1
ATOM 3320 N N . THR A 1 442 ? -13.749 -2.466 10.771 1.00 95.56 442 THR A N 1
ATOM 3321 C CA . THR A 1 442 ? -13.923 -1.866 12.107 1.00 95.56 442 THR A CA 1
ATOM 3322 C C . THR A 1 442 ? -13.613 -0.367 12.148 1.00 95.56 442 THR A C 1
ATOM 3324 O O . THR A 1 442 ? -14.150 0.335 13.003 1.00 95.56 442 THR A O 1
ATOM 3327 N N . HIS A 1 443 ? -12.788 0.151 11.227 1.00 95.62 443 HIS A N 1
ATOM 3328 C CA . HIS A 1 443 ? -12.197 1.498 11.322 1.00 95.62 443 HIS A CA 1
ATOM 3329 C C . HIS A 1 443 ? -13.238 2.629 11.415 1.00 95.62 443 HIS A C 1
ATOM 3331 O O . HIS A 1 443 ? -13.101 3.442 12.327 1.00 95.62 443 HIS A O 1
ATOM 3337 N N . PRO A 1 444 ? -14.332 2.656 10.619 1.00 96.00 444 PRO A N 1
ATOM 3338 C CA . PRO A 1 444 ? -15.350 3.707 10.738 1.00 96.00 444 PRO A CA 1
ATOM 3339 C C . PRO A 1 444 ? -16.045 3.717 12.106 1.00 96.00 444 PRO A C 1
ATOM 3341 O O . PRO A 1 444 ? -16.464 4.768 12.587 1.00 96.00 444 PRO A O 1
ATOM 3344 N N . SER A 1 445 ? -16.149 2.551 12.757 1.00 97.88 445 SER A N 1
ATOM 3345 C CA . SER A 1 445 ? -16.711 2.445 14.107 1.00 97.88 445 SER A CA 1
ATOM 3346 C C . SER A 1 445 ? -15.715 2.893 15.179 1.00 97.88 445 SER A C 1
ATOM 3348 O O . SER A 1 445 ? -16.113 3.541 16.145 1.00 97.88 445 SER A O 1
ATOM 3350 N N . VAL A 1 446 ? -14.420 2.616 14.995 1.00 97.94 446 VAL A N 1
ATOM 3351 C CA . VAL A 1 446 ? -13.358 3.136 15.871 1.00 97.94 446 VAL A CA 1
ATOM 3352 C C . VAL A 1 446 ? -13.316 4.664 15.798 1.00 97.94 446 VAL A C 1
ATOM 3354 O O . VAL A 1 446 ? -13.398 5.328 16.829 1.00 97.94 446 VAL A O 1
ATOM 3357 N N . ASP A 1 447 ? -13.292 5.235 14.591 1.00 97.50 447 ASP A N 1
ATOM 3358 C CA . ASP A 1 447 ? -13.268 6.686 14.376 1.00 97.50 447 ASP A CA 1
ATOM 3359 C C . ASP A 1 447 ? -14.505 7.387 14.949 1.00 97.50 447 ASP A C 1
ATOM 3361 O O . ASP A 1 447 ? -14.399 8.479 15.515 1.00 97.50 447 ASP A O 1
ATOM 3365 N N . ALA A 1 448 ? -15.685 6.775 14.820 1.00 98.19 448 ALA A N 1
ATOM 3366 C CA . ALA A 1 448 ? -16.920 7.306 15.384 1.00 98.19 448 ALA A CA 1
ATOM 3367 C C . ALA A 1 448 ? -16.911 7.264 16.923 1.00 98.19 448 ALA A C 1
ATOM 3369 O O . ALA A 1 448 ? -17.289 8.248 17.561 1.00 98.19 448 ALA A O 1
ATOM 3370 N N . LEU A 1 449 ? -16.439 6.163 17.524 1.00 98.62 449 LEU A N 1
ATOM 3371 C CA . LEU A 1 449 ? -16.341 6.011 18.978 1.00 98.62 449 LEU A CA 1
ATOM 3372 C C . LEU A 1 449 ? -15.305 6.966 19.590 1.00 98.62 449 LEU A C 1
ATOM 3374 O O . LEU A 1 449 ? -15.604 7.623 20.585 1.00 98.62 449 LEU A O 1
ATOM 3378 N N . LEU A 1 450 ? -14.127 7.107 18.973 1.00 97.75 450 LEU A N 1
ATOM 3379 C CA . LEU A 1 450 ? -13.099 8.064 19.401 1.00 97.75 450 LEU A CA 1
ATOM 3380 C C . LEU A 1 450 ? -13.601 9.510 19.331 1.00 97.75 450 LEU A C 1
ATOM 3382 O O . LEU A 1 450 ? -13.341 10.297 20.243 1.00 97.75 450 LEU A O 1
ATOM 3386 N N . GLN A 1 451 ? -14.363 9.864 18.292 1.00 97.38 451 GLN A N 1
ATOM 3387 C CA . GLN A 1 451 ? -14.978 11.190 18.182 1.00 97.38 451 GLN A CA 1
ATOM 3388 C C . GLN A 1 451 ? -16.069 11.423 19.237 1.00 97.38 451 GLN A C 1
ATOM 3390 O O . GLN A 1 451 ? -16.154 12.529 19.763 1.00 97.38 451 GLN A O 1
ATOM 3395 N N . ILE A 1 452 ? -16.864 10.410 19.603 1.00 98.31 452 ILE A N 1
ATOM 3396 C CA . ILE A 1 452 ? -17.829 10.508 20.714 1.00 98.31 452 ILE A CA 1
ATOM 3397 C C . ILE A 1 452 ? -17.094 10.712 22.051 1.00 98.31 452 ILE A C 1
ATOM 3399 O O . ILE A 1 452 ? -17.379 11.673 22.765 1.00 98.31 452 ILE A O 1
ATOM 3403 N N . ILE A 1 453 ? -16.111 9.861 22.361 1.00 97.94 453 ILE A N 1
ATOM 3404 C CA . ILE A 1 453 ? -15.332 9.913 23.609 1.00 97.94 453 ILE A CA 1
ATOM 3405 C C . ILE A 1 453 ? -14.637 11.273 23.775 1.00 97.94 453 ILE A C 1
ATOM 3407 O O . ILE A 1 453 ? -14.774 11.910 24.817 1.00 97.94 453 ILE A O 1
ATOM 3411 N N . SER A 1 454 ? -13.951 11.757 22.735 1.00 96.69 454 SER A N 1
ATOM 3412 C CA . SER A 1 454 ? -13.221 13.033 22.781 1.00 96.69 454 SER A CA 1
ATOM 3413 C C . SER A 1 454 ? -14.124 14.272 22.794 1.00 96.69 454 SER A C 1
ATOM 3415 O O . SER A 1 454 ? -13.791 15.242 23.470 1.00 96.69 454 SER A O 1
ATOM 3417 N N . THR A 1 455 ? -15.274 14.253 22.106 1.00 97.75 455 THR A N 1
ATOM 3418 C CA . THR A 1 455 ? -16.204 15.402 22.075 1.00 97.75 455 THR A CA 1
ATOM 3419 C C . THR A 1 455 ? -16.935 15.591 23.405 1.00 97.75 455 THR A C 1
ATOM 3421 O O . THR A 1 455 ? -17.176 16.726 23.812 1.00 97.75 455 THR A O 1
ATOM 3424 N N . TYR A 1 456 ? -17.297 14.494 24.079 1.00 97.44 456 TYR A N 1
ATOM 3425 C CA . TYR A 1 456 ? -18.162 14.528 25.266 1.00 97.44 456 TYR A CA 1
ATOM 3426 C C . TYR A 1 456 ? -17.447 14.181 26.583 1.00 97.44 456 TYR A C 1
ATOM 3428 O O . TYR A 1 456 ? -18.059 14.271 27.643 1.00 97.44 456 TYR A O 1
ATOM 3436 N N . GLY A 1 457 ? -16.162 13.806 26.549 1.00 96.12 457 GLY A N 1
ATOM 3437 C CA . GLY A 1 457 ? -15.373 13.483 27.746 1.00 96.12 457 GLY A CA 1
ATOM 3438 C C . GLY A 1 457 ? -15.765 12.169 28.435 1.00 96.12 457 GLY A C 1
ATOM 3439 O O . GLY A 1 457 ? -15.456 11.979 29.611 1.00 96.12 457 GLY A O 1
ATOM 3440 N N . ILE A 1 458 ? -16.459 11.282 27.716 1.00 96.94 458 ILE A N 1
ATOM 3441 C CA . ILE A 1 458 ? -17.013 10.016 28.220 1.00 96.94 458 ILE A CA 1
ATOM 3442 C C . ILE A 1 458 ? -15.879 9.032 28.509 1.00 96.94 458 ILE A C 1
ATOM 3444 O O . ILE A 1 458 ? -15.049 8.777 27.636 1.00 96.94 458 ILE A O 1
ATOM 3448 N N . LYS A 1 459 ? -15.863 8.421 29.696 1.00 97.31 459 LYS A N 1
ATOM 3449 C CA . LYS A 1 459 ? -14.853 7.417 30.052 1.00 97.31 459 LYS A CA 1
ATOM 3450 C C . LYS A 1 459 ? -15.308 5.996 29.737 1.00 97.31 459 LYS A C 1
ATOM 3452 O O . LYS A 1 459 ? -16.495 5.711 29.576 1.00 97.31 459 LYS A O 1
ATOM 3457 N N . PHE A 1 460 ? -14.348 5.074 29.741 1.00 97.75 460 PHE A N 1
ATOM 3458 C CA . PHE A 1 460 ? -14.579 3.638 29.588 1.00 97.75 460 PHE A CA 1
ATOM 3459 C C . PHE A 1 460 ? -15.629 3.091 30.572 1.00 97.75 460 PHE A C 1
ATOM 3461 O O . PHE A 1 460 ? -16.492 2.300 30.190 1.00 97.75 460 PHE A O 1
ATOM 3468 N N . GLU A 1 461 ? -15.572 3.526 31.833 1.00 97.88 461 GLU A N 1
ATOM 3469 C CA . GLU A 1 461 ? -16.494 3.104 32.886 1.00 97.88 461 GLU A CA 1
ATOM 3470 C C . GLU A 1 461 ? -17.901 3.717 32.780 1.00 97.88 461 GLU A C 1
ATOM 3472 O O . GLU A 1 461 ? -18.842 3.122 33.313 1.00 97.88 461 GLU A O 1
ATOM 3477 N N . ASP A 1 462 ? -18.069 4.840 32.073 1.00 97.50 462 ASP A N 1
ATOM 3478 C CA . ASP A 1 462 ? -19.350 5.549 31.926 1.00 97.50 462 ASP A CA 1
ATOM 3479 C C . ASP A 1 462 ? -20.244 4.927 30.841 1.00 97.50 462 ASP A C 1
ATOM 3481 O O . ASP A 1 462 ? -21.470 5.044 30.893 1.00 97.50 462 ASP A O 1
ATOM 3485 N N . ILE A 1 463 ? -19.644 4.251 29.855 1.00 98.56 463 ILE A N 1
ATOM 3486 C CA . ILE A 1 463 ? -20.353 3.588 28.753 1.00 98.56 463 ILE A CA 1
ATOM 3487 C C . ILE A 1 463 ? -21.142 2.387 29.289 1.00 98.56 463 ILE A C 1
ATOM 3489 O O . ILE A 1 463 ? -20.584 1.495 29.937 1.00 98.56 463 ILE A O 1
ATOM 3493 N N . ASP A 1 464 ? -22.436 2.338 28.974 1.00 98.62 464 ASP A N 1
ATOM 3494 C CA . ASP A 1 464 ? -23.317 1.191 29.207 1.00 98.62 464 ASP A CA 1
ATOM 3495 C C . ASP A 1 464 ? -23.283 0.225 28.016 1.00 98.62 464 ASP A C 1
ATOM 3497 O O . ASP A 1 464 ? -22.950 -0.948 28.180 1.00 98.62 464 ASP A O 1
ATOM 3501 N N . SER A 1 465 ? -23.564 0.719 26.812 1.00 98.62 465 SER A N 1
ATOM 3502 C CA . SER A 1 465 ? -23.699 -0.111 25.612 1.00 98.62 465 SER A CA 1
ATOM 3503 C C . SER A 1 465 ? -23.342 0.654 24.337 1.00 98.62 465 SER A C 1
ATOM 3505 O O . SER A 1 465 ? -23.440 1.883 24.274 1.00 98.62 465 SER A O 1
ATOM 3507 N N . VAL A 1 466 ? -22.905 -0.084 23.310 1.00 98.81 466 VAL A N 1
ATOM 3508 C CA . VAL A 1 466 ? -22.488 0.476 22.016 1.00 98.81 466 VAL A CA 1
ATOM 3509 C C . VAL A 1 466 ? -23.163 -0.276 20.873 1.00 98.81 466 VAL A C 1
ATOM 3511 O O . VAL A 1 466 ? -23.080 -1.500 20.778 1.00 98.81 466 VAL A O 1
ATOM 3514 N N . ILE A 1 467 ? -23.798 0.458 19.965 1.00 98.81 467 ILE A N 1
ATOM 3515 C CA . ILE A 1 467 ? -24.342 -0.076 18.714 1.00 98.81 467 ILE A CA 1
ATOM 3516 C C . ILE A 1 467 ? -23.515 0.482 17.559 1.00 98.81 467 ILE A C 1
ATOM 3518 O O . ILE A 1 467 ? -23.329 1.692 17.434 1.00 98.81 467 ILE A O 1
ATOM 3522 N N . THR A 1 468 ? -23.027 -0.417 16.712 1.00 98.31 468 THR A N 1
ATOM 3523 C CA . THR A 1 468 ? -22.293 -0.121 15.480 1.00 98.31 468 THR A CA 1
ATOM 3524 C C . THR A 1 468 ? -23.197 -0.428 14.294 1.00 98.31 468 THR A C 1
ATOM 3526 O O . THR A 1 468 ? -23.744 -1.520 14.191 1.00 98.31 468 THR A O 1
ATOM 3529 N N . ARG A 1 469 ? -23.398 0.545 13.414 1.00 98.31 469 ARG A N 1
ATOM 3530 C CA . ARG A 1 469 ? -24.219 0.447 12.207 1.00 98.31 469 ARG A CA 1
ATOM 3531 C C . ARG A 1 469 ? -23.316 0.406 10.993 1.00 98.31 469 ARG A C 1
ATOM 3533 O O . ARG A 1 469 ? -22.464 1.281 10.821 1.00 98.31 469 ARG A O 1
ATOM 3540 N N . THR A 1 470 ? -23.463 -0.659 10.216 1.00 96.75 470 THR A N 1
ATOM 3541 C CA . THR A 1 470 ? -22.503 -1.067 9.190 1.00 96.75 470 THR A CA 1
ATOM 3542 C C . THR A 1 470 ? -23.193 -1.830 8.050 1.00 96.75 470 THR A C 1
ATOM 3544 O O . THR A 1 470 ? -24.417 -1.944 8.015 1.00 96.75 470 THR A O 1
ATOM 3547 N N . TYR A 1 471 ? -22.400 -2.313 7.100 1.00 94.94 471 TYR A N 1
ATOM 3548 C CA . TYR A 1 471 ? -22.802 -2.976 5.858 1.00 94.94 471 TYR A CA 1
ATOM 3549 C C . TYR A 1 471 ? -22.558 -4.495 5.922 1.00 94.94 471 TYR A C 1
ATOM 3551 O O . TYR A 1 471 ? -21.753 -4.967 6.728 1.00 94.94 471 TYR A O 1
ATOM 3559 N N . GLN A 1 472 ? -23.210 -5.277 5.055 1.00 94.25 472 GLN A N 1
ATOM 3560 C CA . GLN A 1 472 ? -23.240 -6.746 5.163 1.00 94.25 472 GLN A CA 1
ATOM 3561 C C . GLN A 1 472 ? -21.841 -7.392 5.161 1.00 94.25 472 GLN A C 1
ATOM 3563 O O . GLN A 1 472 ? -21.556 -8.233 6.010 1.00 94.25 472 GLN A O 1
ATOM 3568 N N . ALA A 1 473 ? -20.921 -6.928 4.308 1.00 86.44 473 ALA A N 1
ATOM 3569 C CA . ALA A 1 473 ? -19.561 -7.474 4.243 1.00 86.44 473 ALA A CA 1
ATOM 3570 C C . ALA A 1 473 ? -18.770 -7.349 5.567 1.00 86.44 473 ALA A C 1
ATOM 3572 O O . ALA A 1 473 ? -17.872 -8.151 5.825 1.00 86.44 473 ALA A O 1
ATOM 3573 N N . ALA A 1 474 ? -19.108 -6.388 6.438 1.00 91.94 474 ALA A N 1
ATOM 3574 C CA . ALA A 1 474 ? -18.517 -6.306 7.772 1.00 91.94 474 ALA A CA 1
ATOM 3575 C C . ALA A 1 474 ? -19.001 -7.450 8.681 1.00 91.94 474 ALA A C 1
ATOM 3577 O O . ALA A 1 474 ? -18.203 -7.992 9.442 1.00 91.94 474 ALA A O 1
ATOM 3578 N N . PHE A 1 475 ? -20.266 -7.872 8.577 1.00 92.31 475 PHE A N 1
ATOM 3579 C CA . PHE A 1 475 ? -20.760 -9.071 9.265 1.00 92.31 475 PHE A CA 1
ATOM 3580 C C . PHE A 1 475 ? -20.080 -10.332 8.730 1.00 92.31 475 PHE A C 1
ATOM 3582 O O . PHE A 1 475 ? -19.584 -11.134 9.523 1.00 92.31 475 PHE A O 1
ATOM 3589 N N . ASP A 1 476 ? -20.013 -10.471 7.403 1.00 86.50 476 ASP A N 1
ATOM 3590 C CA . ASP A 1 476 ? -19.480 -11.662 6.730 1.00 86.50 476 ASP A CA 1
ATOM 3591 C C . ASP A 1 476 ? -18.007 -11.923 7.082 1.00 86.50 476 ASP A C 1
ATOM 3593 O O . ASP A 1 476 ? -17.608 -13.073 7.254 1.00 86.50 476 ASP A O 1
ATOM 3597 N N . VAL A 1 477 ? -17.199 -10.863 7.229 1.00 82.12 477 VAL A N 1
ATOM 3598 C CA . VAL A 1 477 ? -15.774 -10.968 7.589 1.00 82.12 477 VAL A CA 1
ATOM 3599 C C . VAL A 1 477 ? -15.561 -11.025 9.104 1.00 82.12 477 VAL A C 1
ATOM 3601 O O . VAL A 1 477 ? -14.843 -11.899 9.591 1.00 82.12 477 VAL A O 1
ATOM 3604 N N . LEU A 1 478 ? -16.159 -10.110 9.878 1.00 89.62 478 LEU A N 1
ATOM 3605 C CA . LEU A 1 478 ? -15.878 -10.004 11.318 1.00 89.62 478 LEU A CA 1
ATOM 3606 C C . LEU A 1 478 ? -16.539 -11.139 12.122 1.00 89.62 478 LEU A C 1
ATOM 3608 O O . LEU A 1 478 ? -16.017 -11.539 13.166 1.00 89.62 478 LEU A O 1
ATOM 3612 N N . GLY A 1 479 ? -17.640 -11.715 11.623 1.00 83.06 479 GLY A N 1
ATOM 3613 C CA . GLY A 1 479 ? -18.315 -12.868 12.229 1.00 83.06 479 GLY A CA 1
ATOM 3614 C C . GLY A 1 479 ? -17.456 -14.139 12.286 1.00 83.06 479 GLY A C 1
ATOM 3615 O O . GLY A 1 479 ? -17.639 -14.962 13.182 1.00 83.06 479 GLY A O 1
ATOM 3616 N N . LEU A 1 480 ? -16.458 -14.268 11.403 1.00 79.25 480 LEU A N 1
ATOM 3617 C CA . LEU A 1 480 ? -15.515 -15.396 11.381 1.00 79.25 480 LEU A CA 1
ATOM 3618 C C . LEU A 1 480 ? -14.551 -15.401 12.584 1.00 79.25 480 LEU A C 1
ATOM 3620 O O . LEU A 1 480 ? -13.939 -16.425 12.879 1.00 79.25 480 LEU A O 1
ATOM 3624 N N . SER A 1 481 ? -14.413 -14.276 13.299 1.00 80.44 481 SER A N 1
ATOM 3625 C CA . SER A 1 481 ? -13.483 -14.129 14.433 1.00 80.44 481 SER A CA 1
ATOM 3626 C C . SER A 1 481 ? -13.937 -14.805 15.736 1.00 80.44 481 SER A C 1
ATOM 3628 O O . SER A 1 481 ? -13.150 -14.910 16.684 1.00 80.44 481 SER A O 1
ATOM 3630 N N . GLY A 1 482 ? -15.201 -15.238 15.823 1.00 86.94 482 GLY A N 1
ATOM 3631 C CA . GLY A 1 482 ? -15.797 -15.728 17.067 1.00 86.94 482 GLY A CA 1
ATOM 3632 C C . GLY A 1 482 ? -15.764 -14.655 18.163 1.00 86.94 482 GLY A C 1
ATOM 3633 O O . GLY A 1 482 ? -16.256 -13.547 17.966 1.00 86.94 482 GLY A O 1
ATOM 3634 N N . ARG A 1 483 ? -15.164 -14.968 19.319 1.00 88.19 483 ARG A N 1
ATOM 3635 C CA . ARG A 1 483 ? -14.912 -14.003 20.410 1.00 88.19 483 ARG A CA 1
ATOM 3636 C C . ARG A 1 483 ? -13.538 -13.324 20.338 1.00 88.19 483 ARG A C 1
ATOM 3638 O O . ARG A 1 483 ? -13.229 -12.508 21.202 1.00 88.19 483 ARG A O 1
ATOM 3645 N N . GLY A 1 484 ? -12.697 -13.620 19.347 1.00 86.94 484 GLY A N 1
ATOM 3646 C CA . GLY A 1 484 ? -11.325 -13.110 19.328 1.00 86.94 484 GLY A CA 1
ATOM 3647 C C . GLY A 1 484 ? -10.488 -13.684 20.476 1.00 86.94 484 GLY A C 1
ATOM 3648 O O . GLY A 1 484 ? -10.183 -12.979 21.437 1.00 86.94 484 GLY A O 1
ATOM 3649 N N . GLU A 1 485 ? -10.148 -14.971 20.387 1.00 89.88 485 GLU A N 1
ATOM 3650 C CA . GLU A 1 485 ? -9.378 -15.690 21.421 1.00 89.88 485 GLU A CA 1
ATOM 3651 C C . GLU A 1 485 ? -7.855 -15.605 21.210 1.00 89.88 485 GLU A C 1
ATOM 3653 O O . GLU A 1 485 ? -7.082 -16.073 22.035 1.00 89.88 485 GLU A O 1
ATOM 3658 N N . THR A 1 486 ? -7.415 -14.990 20.110 1.00 89.25 486 THR A N 1
ATOM 3659 C CA . THR A 1 486 ? -6.004 -14.757 19.757 1.00 89.25 486 THR A CA 1
ATOM 3660 C C . THR A 1 486 ? -5.805 -13.316 19.291 1.00 89.25 486 THR A C 1
ATOM 3662 O O . THR A 1 486 ? -6.755 -12.689 18.816 1.00 89.25 486 THR A O 1
ATOM 3665 N N . ILE A 1 487 ? -4.570 -12.797 19.346 1.00 87.94 487 ILE A N 1
ATOM 3666 C CA . ILE A 1 487 ? -4.236 -11.423 18.909 1.00 87.94 487 ILE A CA 1
ATOM 3667 C C . ILE A 1 487 ? -4.646 -11.175 17.447 1.00 87.94 487 ILE A C 1
ATOM 3669 O O . ILE A 1 487 ? -5.043 -10.068 17.090 1.00 87.94 487 ILE A O 1
ATOM 3673 N N . HIS A 1 488 ? -4.581 -12.200 16.591 1.00 84.62 488 HIS A N 1
ATOM 3674 C CA . HIS A 1 488 ? -5.049 -12.086 15.211 1.00 84.62 488 HIS A CA 1
ATOM 3675 C C . HIS A 1 488 ? -6.581 -12.000 15.138 1.00 84.62 488 HIS A C 1
ATOM 3677 O O . HIS A 1 488 ? -7.109 -11.070 14.539 1.00 84.62 488 HIS A O 1
ATOM 3683 N N . GLN A 1 489 ? -7.315 -12.916 15.778 1.00 86.88 489 GLN A N 1
ATOM 3684 C CA . GLN A 1 489 ? -8.784 -12.913 15.714 1.00 86.88 489 GLN A CA 1
ATOM 3685 C C . GLN A 1 489 ? -9.405 -11.698 16.418 1.00 86.88 489 GLN A C 1
ATOM 3687 O O . GLN A 1 489 ? -10.425 -11.187 15.963 1.00 86.88 489 GLN A O 1
ATOM 3692 N N . SER A 1 490 ? -8.810 -11.201 17.506 1.00 92.56 490 SER A N 1
ATOM 3693 C CA . SER A 1 490 ? -9.341 -10.048 18.244 1.00 92.56 490 SER A CA 1
ATOM 3694 C C . SER A 1 490 ? -9.313 -8.759 17.415 1.00 92.56 490 SER A C 1
ATOM 3696 O O . SER A 1 490 ? -10.254 -7.971 17.481 1.00 92.56 490 SER A O 1
ATOM 3698 N N . LYS A 1 491 ? -8.325 -8.613 16.521 1.00 90.62 491 LYS A N 1
ATOM 3699 C CA . LYS A 1 491 ? -8.243 -7.560 15.490 1.00 90.62 491 LYS A CA 1
ATOM 3700 C C . LYS A 1 491 ? -9.326 -7.655 14.402 1.00 90.62 491 LYS A C 1
ATOM 3702 O O . LYS A 1 491 ? -9.514 -6.700 13.650 1.00 90.62 491 LYS A O 1
ATOM 3707 N N . PHE A 1 492 ? -10.052 -8.771 14.329 1.00 90.38 492 PHE A N 1
ATOM 3708 C CA . PHE A 1 492 ? -11.210 -8.990 13.452 1.00 90.38 492 PHE A CA 1
ATOM 3709 C C . PHE A 1 492 ? -12.537 -9.047 14.234 1.00 90.38 492 PHE A C 1
ATOM 3711 O O . PHE A 1 492 ? -13.573 -9.364 13.658 1.00 90.38 492 PHE A O 1
ATOM 3718 N N . ASN A 1 493 ? -12.545 -8.705 15.528 1.00 95.31 493 ASN A N 1
ATOM 3719 C CA . ASN A 1 493 ? -13.755 -8.681 16.346 1.00 95.31 493 ASN A CA 1
ATOM 3720 C C . ASN A 1 493 ? -14.162 -7.240 16.697 1.00 95.31 493 ASN A C 1
ATOM 3722 O O . ASN A 1 493 ? -13.488 -6.583 17.488 1.00 95.31 493 ASN A O 1
ATOM 3726 N N . MET A 1 494 ? -15.290 -6.759 16.157 1.00 97.44 494 MET A N 1
ATOM 3727 C CA . MET A 1 494 ? -15.778 -5.387 16.391 1.00 97.44 494 MET A CA 1
ATOM 3728 C C . MET A 1 494 ? -15.873 -5.041 17.887 1.00 97.44 494 MET A C 1
ATOM 3730 O O . MET A 1 494 ? -15.434 -3.971 18.304 1.00 97.44 494 MET A O 1
ATOM 3734 N N . GLY A 1 495 ? -16.404 -5.956 18.705 1.00 97.62 495 GLY A N 1
ATOM 3735 C CA . GLY A 1 495 ? -16.591 -5.721 20.135 1.00 97.62 495 GLY A CA 1
ATOM 3736 C C . GLY A 1 495 ? -15.277 -5.557 20.892 1.00 97.62 495 GLY A C 1
ATOM 3737 O O . GLY A 1 495 ? -15.139 -4.626 21.682 1.00 97.62 495 GLY A O 1
ATOM 3738 N N . PHE A 1 496 ? -14.287 -6.409 20.614 1.00 97.88 496 PHE A N 1
ATOM 3739 C CA . PHE A 1 496 ? -12.973 -6.311 21.249 1.00 97.88 496 PHE A CA 1
ATOM 3740 C C . PHE A 1 496 ? -12.190 -5.080 20.768 1.00 97.88 496 PHE A C 1
ATOM 3742 O O . PHE A 1 496 ? -11.608 -4.367 21.582 1.00 97.88 496 PHE A O 1
ATOM 3749 N N . VAL A 1 497 ? -12.225 -4.778 19.465 1.00 97.94 497 VAL A N 1
ATOM 3750 C CA . VAL A 1 497 ? -11.587 -3.576 18.901 1.00 97.94 497 VAL A CA 1
ATOM 3751 C C . VAL A 1 497 ? -12.151 -2.305 19.547 1.00 97.94 497 VAL A C 1
ATOM 3753 O O . VAL A 1 497 ? -11.378 -1.438 19.960 1.00 97.94 497 VAL A O 1
ATOM 3756 N N . LEU A 1 498 ? -13.475 -2.196 19.714 1.00 98.38 498 LEU A N 1
ATOM 3757 C CA . LEU A 1 498 ? -14.083 -1.044 20.388 1.00 98.38 498 LEU A CA 1
ATOM 3758 C C . LEU A 1 498 ? -13.862 -1.032 21.908 1.00 98.38 498 LEU A C 1
ATOM 3760 O O . LEU A 1 498 ? -13.743 0.049 22.480 1.00 98.38 498 LEU A O 1
ATOM 3764 N N . ALA A 1 499 ? -13.729 -2.192 22.558 1.00 98.31 499 ALA A N 1
ATOM 3765 C CA . ALA A 1 499 ? -13.330 -2.268 23.964 1.00 98.31 499 ALA A CA 1
ATOM 3766 C C . ALA A 1 499 ? -11.922 -1.694 24.187 1.00 98.31 499 ALA A C 1
ATOM 3768 O O . ALA A 1 499 ? -11.734 -0.847 25.063 1.00 98.31 499 ALA A O 1
ATOM 3769 N N . VAL A 1 500 ? -10.948 -2.110 23.366 1.00 98.06 500 VAL A N 1
ATOM 3770 C CA . VAL A 1 500 ? -9.578 -1.568 23.378 1.00 98.06 500 VAL A CA 1
ATOM 3771 C C . VAL A 1 500 ? -9.612 -0.062 23.112 1.00 98.06 500 VAL A C 1
ATOM 3773 O O . VAL A 1 500 ? -9.098 0.708 23.922 1.00 98.06 500 VAL A O 1
ATOM 3776 N N . THR A 1 501 ? -10.317 0.354 22.054 1.00 97.94 501 THR A N 1
ATOM 3777 C CA . THR A 1 501 ? -10.521 1.765 21.683 1.00 97.94 501 THR A CA 1
ATOM 3778 C C . THR A 1 501 ? -11.010 2.600 22.866 1.00 97.94 501 THR A C 1
ATOM 3780 O O . THR A 1 501 ? -10.408 3.622 23.192 1.00 97.94 501 THR A O 1
ATOM 3783 N N . ALA A 1 502 ? -12.076 2.161 23.541 1.00 98.25 502 ALA A N 1
ATOM 3784 C CA . ALA A 1 502 ? -12.669 2.892 24.655 1.00 98.25 502 ALA A CA 1
ATOM 3785 C C . ALA A 1 502 ? -11.770 2.932 25.901 1.00 98.25 502 ALA A C 1
ATOM 3787 O O . ALA A 1 502 ? -11.796 3.919 26.632 1.00 98.25 502 ALA A O 1
ATOM 3788 N N . LYS A 1 503 ? -10.977 1.880 26.158 1.00 97.81 503 LYS A N 1
ATOM 3789 C CA . LYS A 1 503 ? -10.104 1.795 27.343 1.00 97.81 503 LYS A CA 1
ATOM 3790 C C . LYS A 1 503 ? -8.763 2.514 27.164 1.00 97.81 503 LYS A C 1
ATOM 3792 O O . LYS A 1 503 ? -8.155 2.915 28.154 1.00 97.81 503 LYS A O 1
ATOM 3797 N N . LYS A 1 504 ? -8.286 2.648 25.923 1.00 96.25 504 LYS A N 1
ATOM 3798 C CA . LYS A 1 504 ? -6.969 3.217 25.580 1.00 96.25 504 LYS A CA 1
ATOM 3799 C C . LYS A 1 504 ? -7.038 4.612 24.958 1.00 96.25 504 LYS A C 1
ATOM 3801 O O . LYS A 1 504 ? -6.041 5.322 24.985 1.00 96.25 504 LYS A O 1
ATOM 3806 N N . GLY A 1 505 ? -8.176 4.995 24.373 1.00 95.25 505 GLY A N 1
ATOM 3807 C CA . GLY A 1 505 ? -8.286 6.180 23.512 1.00 95.25 505 GLY A CA 1
ATOM 3808 C C . GLY A 1 505 ? -7.657 5.996 22.122 1.00 95.25 505 GLY A C 1
ATOM 3809 O O . GLY A 1 505 ? -7.503 6.968 21.390 1.00 95.25 505 GLY A O 1
ATOM 3810 N N . GLN A 1 506 ? -7.284 4.764 21.762 1.00 93.88 506 GLN A N 1
ATOM 3811 C CA . GLN A 1 506 ? -6.625 4.390 20.507 1.00 93.88 506 GLN A CA 1
ATOM 3812 C C . GLN A 1 506 ? -6.750 2.875 20.256 1.00 93.88 506 GLN A C 1
ATOM 3814 O O . GLN A 1 506 ? -7.148 2.125 21.147 1.00 93.88 506 GLN A O 1
ATOM 3819 N N . ALA A 1 507 ? -6.386 2.426 19.054 1.00 94.25 507 ALA A N 1
ATOM 3820 C CA . ALA A 1 507 ? -6.308 1.012 18.682 1.00 94.25 507 ALA A CA 1
ATOM 3821 C C . ALA A 1 507 ? -5.033 0.738 17.857 1.00 94.25 507 ALA A C 1
ATOM 3823 O O . ALA A 1 507 ? -5.103 0.293 16.707 1.00 94.25 507 ALA A O 1
ATOM 3824 N N . LEU A 1 508 ? -3.860 1.057 18.417 1.00 92.75 508 LEU A N 1
ATOM 3825 C CA . LEU A 1 508 ? -2.568 0.835 17.759 1.00 92.75 508 LEU A CA 1
ATOM 3826 C C . LEU A 1 508 ? -2.114 -0.625 17.906 1.00 92.75 508 LEU A C 1
ATOM 3828 O O . LEU A 1 508 ? -2.660 -1.402 18.688 1.00 92.75 508 LEU A O 1
ATOM 3832 N N . ILE A 1 509 ? -1.090 -1.022 17.146 1.00 90.88 509 ILE A N 1
ATOM 3833 C CA . ILE A 1 509 ? -0.613 -2.415 17.107 1.00 90.88 509 ILE A CA 1
ATOM 3834 C C . ILE A 1 509 ? -0.132 -2.932 18.470 1.00 90.88 509 ILE A C 1
ATOM 3836 O O . ILE A 1 509 ? -0.260 -4.124 18.748 1.00 90.88 509 ILE A O 1
ATOM 3840 N N . THR A 1 510 ? 0.340 -2.024 19.325 1.00 92.12 510 THR A N 1
ATOM 3841 C CA . THR A 1 510 ? 0.797 -2.252 20.701 1.00 92.12 510 THR A CA 1
ATOM 3842 C C . THR A 1 510 ? -0.331 -2.386 21.731 1.00 92.12 510 THR A C 1
ATOM 3844 O O . THR A 1 510 ? -0.054 -2.768 22.863 1.00 92.12 510 THR A O 1
ATOM 3847 N N . ASP A 1 511 ? -1.593 -2.110 21.375 1.00 93.75 511 ASP A N 1
ATOM 3848 C CA . ASP A 1 511 ? -2.740 -2.251 22.289 1.00 93.75 511 ASP A CA 1
ATOM 3849 C C . ASP A 1 511 ? -3.396 -3.644 22.239 1.00 93.75 511 ASP A C 1
ATOM 3851 O O . ASP A 1 511 ? -4.145 -4.014 23.145 1.00 93.75 511 ASP A O 1
ATOM 3855 N N . PHE A 1 512 ? -3.106 -4.434 21.200 1.00 92.44 512 PHE A N 1
ATOM 3856 C CA . PHE A 1 512 ? -3.613 -5.797 21.017 1.00 92.44 512 PHE A CA 1
ATOM 3857 C C . PHE A 1 512 ? -2.599 -6.825 21.540 1.00 92.44 512 PHE A C 1
ATOM 3859 O O . PHE A 1 512 ? -1.911 -7.481 20.755 1.00 92.44 512 PHE A O 1
ATOM 3866 N N . THR A 1 513 ? -2.494 -6.943 22.864 1.00 93.12 513 THR A N 1
ATOM 3867 C CA . THR A 1 513 ? -1.553 -7.849 23.546 1.00 93.12 513 THR A CA 1
ATOM 3868 C C . THR A 1 513 ? -2.257 -9.038 24.205 1.00 93.12 513 THR A C 1
ATOM 3870 O O . THR A 1 513 ? -3.485 -9.071 24.317 1.00 93.12 513 THR A O 1
ATOM 3873 N N . GLU A 1 514 ? -1.484 -10.018 24.676 1.00 93.44 514 GLU A N 1
ATOM 3874 C CA . GLU A 1 514 ? -2.029 -11.194 25.361 1.00 93.44 514 GLU A CA 1
ATOM 3875 C C . GLU A 1 514 ? -2.664 -10.816 26.713 1.00 93.44 514 GLU A C 1
ATOM 3877 O O . GLU A 1 514 ? -3.707 -11.349 27.085 1.00 93.44 514 GLU A O 1
ATOM 3882 N N . GLU A 1 515 ? -2.117 -9.816 27.414 1.00 96.12 515 GLU A N 1
ATOM 3883 C CA . GLU A 1 515 ? -2.715 -9.248 28.628 1.00 96.12 515 GLU A CA 1
ATOM 3884 C C . GLU A 1 515 ? -4.079 -8.610 28.334 1.00 96.12 515 GLU A C 1
ATOM 3886 O O . GLU A 1 515 ? -5.009 -8.764 29.123 1.00 96.12 515 GLU A O 1
ATOM 3891 N N . ALA A 1 516 ? -4.230 -7.944 27.181 1.00 96.00 516 ALA A N 1
ATOM 3892 C CA . ALA A 1 516 ? -5.511 -7.381 26.759 1.00 96.00 516 ALA A CA 1
ATOM 3893 C C . ALA A 1 516 ? -6.554 -8.476 26.461 1.00 96.00 516 ALA A C 1
ATOM 3895 O O . ALA A 1 516 ? -7.738 -8.284 26.736 1.00 96.00 516 ALA A O 1
ATOM 3896 N N . LEU A 1 517 ? -6.143 -9.645 25.952 1.00 95.56 517 LEU A N 1
ATOM 3897 C CA . LEU A 1 517 ? -7.049 -10.786 25.751 1.00 95.56 517 LEU A CA 1
ATOM 3898 C C . LEU A 1 517 ? -7.559 -11.385 27.070 1.00 95.56 517 LEU A C 1
ATOM 3900 O O . LEU A 1 517 ? -8.677 -11.909 27.093 1.00 95.56 517 LEU A O 1
ATOM 3904 N N . GLN A 1 518 ? -6.767 -11.299 28.144 1.00 96.62 518 GLN A N 1
ATOM 3905 C CA . GLN A 1 518 ? -7.125 -11.764 29.492 1.00 96.62 518 GLN A CA 1
ATOM 3906 C C . GLN A 1 518 ? -7.804 -10.679 30.356 1.00 96.62 518 GLN A C 1
ATOM 3908 O O . GLN A 1 518 ? -8.244 -10.955 31.473 1.00 96.62 518 GLN A O 1
ATOM 3913 N N . ASP A 1 519 ? -7.917 -9.442 29.862 1.00 97.69 519 ASP A N 1
ATOM 3914 C CA . ASP A 1 519 ? -8.526 -8.325 30.584 1.00 97.69 519 ASP A CA 1
ATOM 3915 C C . ASP A 1 519 ? -10.053 -8.485 30.661 1.00 97.69 519 ASP A C 1
ATOM 3917 O O . ASP A 1 519 ? -10.797 -8.215 29.712 1.00 97.69 519 ASP A O 1
ATOM 3921 N N . ALA A 1 520 ? -10.535 -8.910 31.830 1.00 97.81 520 ALA A N 1
ATOM 3922 C CA . ALA A 1 520 ? -11.952 -9.155 32.075 1.00 97.81 520 ALA A CA 1
ATOM 3923 C C . ALA A 1 520 ? -12.846 -7.934 31.783 1.00 97.81 520 ALA A C 1
ATOM 3925 O O . ALA A 1 520 ? -13.978 -8.119 31.340 1.00 97.81 520 ALA A O 1
ATOM 3926 N N . SER A 1 521 ? -12.356 -6.697 31.957 1.00 98.19 521 SER A N 1
ATOM 3927 C CA . SER A 1 521 ? -13.167 -5.509 31.663 1.00 98.19 521 SER A CA 1
ATOM 3928 C C . SER A 1 521 ? -13.262 -5.243 30.159 1.00 98.19 521 SER A C 1
ATOM 3930 O O . SER A 1 521 ? -14.285 -4.737 29.701 1.00 98.19 521 SER A O 1
ATOM 3932 N N . LEU A 1 522 ? -12.233 -5.593 29.375 1.00 98.06 522 LEU A N 1
ATOM 3933 C CA . LEU A 1 522 ? -12.315 -5.553 27.910 1.00 98.06 522 LEU A CA 1
ATOM 3934 C C . LEU A 1 522 ? -13.303 -6.601 27.388 1.00 98.06 522 LEU A C 1
ATOM 3936 O O . LEU A 1 522 ? -14.090 -6.292 26.496 1.00 98.06 522 LEU A O 1
ATOM 3940 N N . ARG A 1 523 ? -13.335 -7.799 27.987 1.00 97.31 523 ARG A N 1
ATOM 3941 C CA . ARG A 1 523 ? -14.333 -8.833 27.660 1.00 97.31 523 ARG A CA 1
ATOM 3942 C C . ARG A 1 523 ? -15.759 -8.413 28.041 1.00 97.31 523 ARG A C 1
ATOM 3944 O O . ARG A 1 523 ? -16.666 -8.549 27.226 1.00 97.31 523 ARG A O 1
ATOM 3951 N N . GLU A 1 524 ? -15.953 -7.805 29.211 1.00 97.69 524 GLU A N 1
ATOM 3952 C CA . GLU A 1 524 ? -17.252 -7.244 29.618 1.00 97.69 524 GLU A CA 1
ATOM 3953 C C . GLU A 1 524 ? -17.705 -6.088 28.706 1.00 97.69 524 GLU A C 1
ATOM 3955 O O . GLU A 1 524 ? -18.895 -5.932 28.444 1.00 97.69 524 GLU A O 1
ATOM 3960 N N . PHE A 1 525 ? -16.789 -5.255 28.201 1.00 98.44 525 PHE A N 1
ATOM 3961 C CA . PHE A 1 525 ? -17.134 -4.230 27.209 1.00 98.44 525 PHE A CA 1
ATOM 3962 C C . PHE A 1 525 ? -17.472 -4.854 25.849 1.00 98.44 525 PHE A C 1
ATOM 3964 O O . PHE A 1 525 ? -18.470 -4.472 25.244 1.00 98.44 525 PHE A O 1
ATOM 3971 N N . GLN A 1 526 ? -16.693 -5.839 25.394 1.00 97.56 526 GLN A N 1
ATOM 3972 C CA . GLN A 1 526 ? -16.909 -6.561 24.138 1.00 97.56 526 GLN A CA 1
ATOM 3973 C C . GLN A 1 526 ? -18.335 -7.130 24.035 1.00 97.56 526 GLN A C 1
ATOM 3975 O O . GLN A 1 526 ? -18.978 -6.957 23.002 1.00 97.56 526 GLN A O 1
ATOM 3980 N N . ASP A 1 527 ? -18.855 -7.735 25.107 1.00 97.00 527 ASP A N 1
ATOM 3981 C CA . ASP A 1 527 ? -20.218 -8.294 25.155 1.00 97.00 527 ASP A CA 1
ATOM 3982 C C . ASP A 1 527 ? -21.343 -7.231 25.176 1.00 97.00 527 ASP A C 1
ATOM 3984 O O . ASP A 1 527 ? -22.522 -7.557 25.006 1.00 97.00 527 ASP A O 1
ATOM 3988 N N . ARG A 1 528 ? -20.994 -5.948 25.343 1.00 97.56 528 ARG A N 1
ATOM 3989 C CA . ARG A 1 528 ? -21.912 -4.792 25.319 1.00 97.56 528 ARG A CA 1
ATOM 3990 C C . ARG A 1 528 ? -21.873 -4.020 23.991 1.00 97.56 528 ARG A C 1
ATOM 3992 O O . ARG A 1 528 ? -22.581 -3.020 23.845 1.00 97.56 528 ARG A O 1
ATOM 3999 N N . VAL A 1 529 ? -21.096 -4.499 23.014 1.00 98.31 529 VAL A N 1
ATOM 4000 C CA . VAL A 1 529 ? -21.062 -3.994 21.632 1.00 98.31 529 VAL A CA 1
ATOM 4001 C C . VAL A 1 529 ? -21.956 -4.853 20.734 1.00 98.31 529 VAL A C 1
ATOM 4003 O O . VAL A 1 529 ? -21.917 -6.081 20.795 1.00 98.31 529 VAL A O 1
ATOM 4006 N N . ARG A 1 530 ? -22.745 -4.226 19.856 1.00 97.69 530 ARG A N 1
ATOM 4007 C CA . ARG A 1 530 ? -23.560 -4.914 18.836 1.00 97.69 530 ARG A CA 1
ATOM 4008 C C . ARG A 1 530 ? -23.319 -4.348 17.442 1.00 97.69 530 ARG A C 1
ATOM 4010 O O . ARG A 1 530 ? -22.999 -3.168 17.302 1.00 97.69 530 ARG A O 1
ATOM 4017 N N . MET A 1 531 ? -23.505 -5.183 16.421 1.00 98.00 531 MET A N 1
ATOM 4018 C CA . MET A 1 531 ? -23.552 -4.763 15.017 1.00 98.00 531 MET A CA 1
ATOM 4019 C C . MET A 1 531 ? -25.008 -4.782 14.527 1.00 98.00 531 MET A C 1
ATOM 4021 O O . MET A 1 531 ? -25.710 -5.773 14.718 1.00 98.00 531 MET A O 1
ATOM 4025 N N . GLU A 1 532 ? -25.448 -3.693 13.903 1.00 98.25 532 GLU A N 1
ATOM 4026 C CA . GLU A 1 532 ? -26.716 -3.534 13.183 1.00 98.25 532 GLU A CA 1
ATOM 4027 C C . GLU A 1 532 ? -26.414 -3.303 11.694 1.00 98.25 532 GLU A C 1
ATOM 4029 O O . GLU A 1 532 ? -25.481 -2.571 11.352 1.00 98.25 532 GLU A O 1
ATOM 4034 N N . LEU A 1 533 ? -27.201 -3.917 10.806 1.00 97.62 533 LEU A N 1
ATOM 4035 C CA . LEU A 1 533 ? -27.188 -3.565 9.387 1.00 97.62 533 LEU A CA 1
ATOM 4036 C C . LEU A 1 533 ? -27.931 -2.234 9.213 1.00 97.62 533 LEU A C 1
ATOM 4038 O O . LEU A 1 533 ? -29.011 -2.047 9.775 1.00 97.62 533 LEU A O 1
ATOM 4042 N N . ASP A 1 534 ? -27.351 -1.315 8.450 1.00 98.00 534 ASP A N 1
ATOM 4043 C CA . ASP A 1 534 ? -27.944 -0.017 8.130 1.00 98.00 534 ASP A CA 1
ATOM 4044 C C . ASP A 1 534 ? -27.927 0.149 6.605 1.00 98.00 534 ASP A C 1
ATOM 4046 O O . ASP A 1 534 ? -26.861 0.153 5.990 1.00 98.00 534 ASP A O 1
ATOM 4050 N N . GLU A 1 535 ? -29.106 0.167 5.977 1.00 97.19 535 GLU A N 1
ATOM 4051 C CA . GLU A 1 535 ? -29.229 -0.072 4.529 1.00 97.19 535 GLU A CA 1
ATOM 4052 C C . GLU A 1 535 ? -28.652 1.056 3.664 1.00 97.19 535 GLU A C 1
ATOM 4054 O O . GLU A 1 535 ? -28.162 0.786 2.569 1.00 97.19 535 GLU A O 1
ATOM 4059 N N . ASP A 1 536 ? -28.624 2.297 4.158 1.00 95.94 536 ASP A N 1
ATOM 4060 C CA . ASP A 1 536 ? -27.988 3.415 3.450 1.00 95.94 536 ASP A CA 1
ATOM 4061 C C . ASP A 1 536 ? -26.456 3.238 3.426 1.00 95.94 536 ASP A C 1
ATOM 4063 O O . ASP A 1 536 ? -25.807 3.410 2.391 1.00 95.94 536 ASP A O 1
ATOM 4067 N N . ILE A 1 537 ? -25.879 2.801 4.554 1.00 95.44 537 ILE A N 1
ATOM 4068 C CA . ILE A 1 537 ? -24.457 2.440 4.680 1.00 95.44 537 ILE A CA 1
ATOM 4069 C C . ILE A 1 537 ? -24.131 1.184 3.850 1.00 95.44 537 ILE A C 1
ATOM 4071 O O . ILE A 1 537 ? -23.063 1.096 3.242 1.00 95.44 537 ILE A O 1
ATOM 4075 N N . ASN A 1 538 ? -25.060 0.226 3.788 1.00 92.25 538 ASN A N 1
ATOM 4076 C CA . ASN A 1 538 ? -24.965 -0.995 2.986 1.00 92.25 538 ASN A CA 1
ATOM 4077 C C . ASN A 1 538 ? -24.951 -0.692 1.479 1.00 92.25 538 ASN A C 1
ATOM 4079 O O . ASN A 1 538 ? -24.085 -1.190 0.762 1.00 92.25 538 ASN A O 1
ATOM 4083 N N . ALA A 1 539 ? -25.842 0.185 1.009 1.00 90.81 539 ALA A N 1
ATOM 4084 C CA . ALA A 1 539 ? -25.921 0.612 -0.387 1.00 90.81 539 ALA A CA 1
ATOM 4085 C C . ALA A 1 539 ? -24.716 1.460 -0.843 1.00 90.81 539 ALA A C 1
ATOM 4087 O O . ALA A 1 539 ? -24.393 1.484 -2.031 1.00 90.81 539 ALA A O 1
ATOM 4088 N N . ALA A 1 540 ? -24.032 2.143 0.083 1.00 8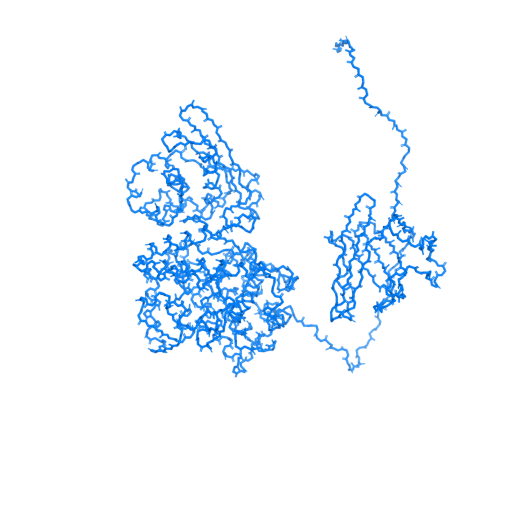8.19 540 ALA A N 1
ATOM 4089 C CA . ALA A 1 540 ? -22.807 2.889 -0.207 1.00 88.19 540 ALA A CA 1
ATOM 4090 C C . ALA A 1 540 ? -21.555 1.994 -0.351 1.00 88.19 540 ALA A C 1
ATOM 4092 O O . ALA A 1 540 ? -20.570 2.401 -0.981 1.00 88.19 540 ALA A O 1
ATOM 4093 N N . PHE A 1 541 ? -21.563 0.781 0.209 1.00 80.81 541 PHE A N 1
ATOM 4094 C CA . PHE A 1 541 ? -20.435 -0.151 0.148 1.00 80.81 541 PHE A CA 1
ATOM 4095 C C . PHE A 1 541 ? -20.337 -0.841 -1.235 1.00 80.81 541 PHE A C 1
ATOM 4097 O O . PHE A 1 541 ? -21.357 -1.177 -1.831 1.00 80.81 541 PHE A O 1
ATOM 4104 N N . PRO A 1 542 ? -19.130 -1.095 -1.789 1.00 74.31 542 PRO A N 1
ATOM 4105 C CA . PRO A 1 542 ? -17.795 -0.780 -1.270 1.00 74.31 542 PRO A CA 1
ATOM 4106 C C . PRO A 1 542 ? -17.258 0.587 -1.724 1.00 74.31 542 PRO A C 1
ATOM 4108 O O . PRO A 1 542 ? -16.065 0.850 -1.583 1.00 74.31 542 PRO A O 1
ATOM 4111 N N . GLN A 1 543 ? -18.105 1.442 -2.304 1.00 74.56 543 GLN A N 1
ATOM 4112 C CA . GLN A 1 543 ? -17.699 2.717 -2.905 1.00 74.56 543 GLN A CA 1
ATOM 4113 C C . GLN A 1 543 ? -17.353 3.774 -1.840 1.00 74.56 543 GLN A C 1
ATOM 4115 O O . GLN A 1 543 ? -16.503 4.628 -2.078 1.00 74.56 543 GLN A O 1
ATOM 4120 N N . LYS A 1 544 ? -17.970 3.685 -0.654 1.00 82.88 544 LYS A N 1
ATOM 4121 C CA . LYS A 1 544 ? -17.549 4.359 0.583 1.00 82.88 544 LYS A CA 1
ATOM 4122 C C . LYS A 1 544 ? -17.537 3.354 1.737 1.00 82.88 544 LYS A C 1
ATOM 4124 O O . LYS A 1 544 ? -18.407 2.491 1.826 1.00 82.88 544 LYS A O 1
ATOM 4129 N N . TRP A 1 545 ? -16.561 3.474 2.634 1.00 88.06 545 TRP A N 1
ATOM 4130 C CA . TRP A 1 545 ? -16.421 2.614 3.816 1.00 88.06 545 TRP A CA 1
ATOM 4131 C C . TRP A 1 545 ? -17.004 3.333 5.035 1.00 88.06 545 TRP A C 1
ATOM 4133 O O . TRP A 1 545 ? -16.281 3.824 5.894 1.00 88.06 545 TRP A O 1
ATOM 4143 N N . GLN A 1 546 ? -18.331 3.444 5.063 1.00 93.44 546 GLN A N 1
ATOM 4144 C CA . GLN A 1 546 ? -19.052 4.241 6.057 1.00 93.44 546 GLN A CA 1
ATOM 4145 C C . GLN A 1 546 ? -19.351 3.456 7.339 1.00 93.44 546 GLN A C 1
ATOM 4147 O O . GLN A 1 546 ? -19.325 2.223 7.367 1.00 93.44 546 GLN A O 1
ATOM 4152 N N . GLY A 1 547 ? -19.683 4.182 8.405 1.00 95.81 547 GLY A N 1
ATOM 4153 C CA . GLY A 1 547 ? -20.197 3.597 9.639 1.00 95.81 547 GLY A CA 1
ATOM 4154 C C . GLY A 1 547 ? -20.875 4.628 10.533 1.00 95.81 547 GLY A C 1
ATOM 4155 O O . GLY A 1 547 ? -20.601 5.827 10.448 1.00 95.81 547 GLY A O 1
ATOM 4156 N N . LYS A 1 548 ? -21.753 4.161 11.420 1.00 98.19 548 LYS A N 1
ATOM 4157 C CA . LYS A 1 548 ? -22.351 4.984 12.477 1.00 98.19 548 LYS A CA 1
ATOM 4158 C C . LYS A 1 548 ? -22.228 4.283 13.819 1.00 98.19 548 LYS A C 1
ATOM 4160 O O . LYS A 1 548 ? -22.553 3.109 13.931 1.00 98.19 548 LYS A O 1
ATOM 4165 N N . VAL A 1 549 ? -21.798 5.001 14.850 1.00 98.62 549 VAL A N 1
ATOM 4166 C CA . VAL A 1 549 ? -21.783 4.493 16.226 1.00 98.62 549 VAL A CA 1
ATOM 4167 C C . VAL A 1 549 ? -22.786 5.253 17.069 1.00 98.62 549 VAL A C 1
ATOM 4169 O O . VAL A 1 549 ? -22.954 6.463 16.929 1.00 98.62 549 VAL A O 1
ATOM 4172 N N . ILE A 1 550 ? -23.456 4.508 17.938 1.00 98.75 550 ILE A N 1
ATOM 4173 C CA . ILE A 1 550 ? -24.370 4.983 18.964 1.00 98.75 550 ILE A CA 1
ATOM 4174 C C . ILE A 1 550 ? -23.810 4.486 20.297 1.00 98.75 550 ILE A C 1
ATOM 4176 O O . ILE A 1 550 ? -23.614 3.284 20.471 1.00 98.75 550 ILE A O 1
ATOM 4180 N N . VAL A 1 551 ? -23.562 5.400 21.229 1.00 98.81 551 VAL A N 1
ATOM 4181 C CA . VAL A 1 551 ? -23.129 5.102 22.598 1.00 98.81 551 VAL A CA 1
ATOM 4182 C C . VAL A 1 551 ? -24.257 5.479 23.545 1.00 98.81 551 VAL A C 1
ATOM 4184 O O . VAL A 1 551 ? -24.739 6.611 23.502 1.00 98.81 551 VAL A O 1
ATOM 4187 N N . THR A 1 552 ? -24.642 4.552 24.416 1.00 98.75 552 THR A N 1
ATOM 4188 C CA . THR A 1 552 ? -25.485 4.834 25.582 1.00 98.75 552 THR A CA 1
ATOM 4189 C C . THR A 1 552 ? -24.601 4.818 26.824 1.00 98.75 552 THR A C 1
ATOM 4191 O O . THR A 1 552 ? -23.822 3.884 27.028 1.00 98.75 552 THR A O 1
ATOM 4194 N N . CYS A 1 553 ? -24.707 5.848 27.655 1.00 98.50 553 CYS A N 1
ATOM 4195 C CA . CYS A 1 553 ? -24.013 5.960 28.933 1.00 98.50 553 CYS A CA 1
ATOM 4196 C C . CYS A 1 553 ? -24.895 5.450 30.081 1.00 98.50 553 CYS A C 1
ATOM 4198 O O . CYS A 1 553 ? -26.123 5.458 29.997 1.00 98.50 553 CYS A O 1
ATOM 4200 N N . LYS A 1 554 ? -24.277 5.065 31.201 1.00 98.06 554 LYS A N 1
ATOM 4201 C CA . LYS A 1 554 ? -24.968 4.606 32.423 1.00 98.06 554 LYS A CA 1
ATOM 4202 C C . LYS A 1 554 ? -25.823 5.693 33.091 1.00 98.06 554 LYS A C 1
ATOM 4204 O O . LYS A 1 554 ? -26.668 5.377 33.923 1.00 98.06 554 LYS A O 1
ATOM 4209 N N . SER A 1 555 ? -25.638 6.958 32.707 1.00 96.94 555 SER A N 1
ATOM 4210 C CA . SER A 1 555 ? -26.521 8.088 33.029 1.00 96.94 555 SER A CA 1
ATOM 4211 C C . SER A 1 555 ? -27.873 8.047 32.297 1.00 96.94 555 SER A C 1
ATOM 4213 O O . SER A 1 555 ? -28.788 8.778 32.668 1.00 96.94 555 SER A O 1
ATOM 4215 N N . GLY A 1 556 ? -28.007 7.219 31.255 1.00 96.81 556 GLY A N 1
ATOM 4216 C CA . GLY A 1 556 ? -29.126 7.229 30.310 1.00 96.81 556 GLY A CA 1
ATOM 4217 C C . GLY A 1 556 ? -28.938 8.197 29.134 1.00 96.81 556 GLY A C 1
ATOM 4218 O O . GLY A 1 556 ? -29.782 8.236 28.240 1.00 96.81 556 GLY A O 1
ATOM 4219 N N . GLU A 1 557 ? -27.845 8.965 29.103 1.00 98.12 557 GLU A N 1
ATOM 4220 C CA . GLU A 1 557 ? -27.496 9.817 27.963 1.00 98.12 557 GLU A CA 1
ATOM 4221 C C . GLU A 1 557 ? -27.098 8.972 26.746 1.00 98.12 557 GLU A C 1
ATOM 4223 O O . GLU A 1 557 ? -26.520 7.891 26.876 1.00 98.12 557 GLU A O 1
ATOM 4228 N N . ARG A 1 558 ? -27.411 9.470 25.545 1.00 98.38 558 ARG A N 1
ATOM 4229 C CA . ARG A 1 558 ? -27.173 8.765 24.283 1.00 98.38 558 ARG A CA 1
ATOM 4230 C C . ARG A 1 558 ? -26.549 9.702 23.258 1.00 98.38 558 ARG A C 1
ATOM 4232 O O . ARG A 1 558 ? -27.152 10.706 22.885 1.00 98.38 558 ARG A O 1
ATOM 4239 N N . TYR A 1 559 ? -25.392 9.309 22.745 1.00 98.50 559 TYR A N 1
ATOM 4240 C CA . TYR A 1 559 ? -24.619 10.042 21.745 1.00 98.50 559 TYR A CA 1
ATOM 4241 C C . TYR A 1 559 ? -24.526 9.220 20.463 1.00 98.50 559 TYR A C 1
ATOM 4243 O O . TYR A 1 559 ? -24.514 7.990 20.505 1.00 98.50 559 TYR A O 1
ATOM 4251 N N . GLU A 1 560 ? -24.454 9.877 19.309 1.00 98.25 560 GLU A N 1
ATOM 4252 C CA . GLU A 1 560 ? -24.261 9.186 18.036 1.00 98.25 560 GLU A CA 1
ATOM 4253 C C . GLU A 1 560 ? -23.375 9.972 17.073 1.00 98.25 560 GLU A C 1
ATOM 4255 O O . GLU A 1 560 ? -23.346 11.203 17.086 1.00 98.25 560 GLU A O 1
ATOM 4260 N N . LYS A 1 561 ? -22.641 9.243 16.231 1.00 98.31 561 LYS A N 1
ATOM 4261 C CA . LYS A 1 561 ? -21.691 9.802 15.273 1.00 98.31 561 LYS A CA 1
ATOM 4262 C C . LYS A 1 561 ? -21.648 8.950 14.011 1.00 98.31 561 LYS A C 1
ATOM 4264 O O . LYS A 1 561 ? -21.465 7.739 14.084 1.00 98.31 561 LYS A O 1
ATOM 4269 N N . PHE A 1 562 ? -21.794 9.601 12.863 1.00 97.81 562 PHE A N 1
ATOM 4270 C CA . PHE A 1 562 ? -21.574 9.027 11.536 1.00 97.81 562 PHE A CA 1
ATOM 4271 C C . PHE A 1 562 ? -20.171 9.391 11.029 1.00 97.81 562 PHE A C 1
ATOM 4273 O O . PHE A 1 562 ? -19.660 10.473 11.336 1.00 97.81 562 PHE A O 1
ATOM 4280 N N . VAL A 1 563 ? -19.568 8.485 10.260 1.00 96.06 563 VAL A N 1
ATOM 4281 C CA . VAL A 1 563 ? -18.266 8.632 9.600 1.00 96.06 563 VAL A CA 1
ATOM 4282 C C . VAL A 1 563 ? -18.445 8.307 8.118 1.00 96.06 563 VAL A C 1
ATOM 4284 O O . VAL A 1 563 ? -18.815 7.188 7.764 1.00 96.06 563 VAL A O 1
ATOM 4287 N N . GLU A 1 564 ? -18.204 9.302 7.260 1.00 92.12 564 GLU A N 1
ATOM 4288 C CA . GLU A 1 564 ? -18.328 9.168 5.800 1.00 92.12 564 GLU A CA 1
ATOM 4289 C C . GLU A 1 564 ? -17.042 8.635 5.143 1.00 92.12 564 GLU A C 1
ATOM 4291 O O . GLU A 1 564 ? -17.117 7.824 4.220 1.00 92.12 564 GLU A O 1
ATOM 4296 N N . TYR A 1 565 ? -15.885 9.077 5.648 1.00 90.06 565 TYR A N 1
ATOM 4297 C CA . TYR A 1 565 ? -14.535 8.686 5.232 1.00 90.06 565 TYR A CA 1
ATOM 4298 C C . TYR A 1 565 ? -13.723 8.363 6.488 1.00 90.06 565 TYR A C 1
ATOM 4300 O O . TYR A 1 565 ? -13.773 9.129 7.457 1.00 90.06 565 TYR A O 1
ATOM 4308 N N . LEU A 1 566 ? -13.005 7.240 6.489 1.00 90.19 566 LEU A N 1
ATOM 4309 C CA . LEU A 1 566 ? -12.280 6.755 7.669 1.00 90.19 566 LEU A CA 1
ATOM 4310 C C . LEU A 1 566 ? -10.872 7.356 7.762 1.00 90.19 566 LEU A C 1
ATOM 4312 O O . LEU A 1 566 ? -10.297 7.814 6.771 1.00 90.19 566 LEU A O 1
ATOM 4316 N N . LYS A 1 567 ? -10.305 7.372 8.969 1.00 93.25 567 LYS A N 1
ATOM 4317 C CA . LYS A 1 567 ? -8.999 7.973 9.242 1.00 93.25 567 LYS A CA 1
ATOM 4318 C C . LYS A 1 567 ? -7.887 7.203 8.525 1.00 93.25 567 LYS A C 1
ATOM 4320 O O . LYS A 1 567 ? -7.570 6.067 8.867 1.00 93.25 567 LYS A O 1
ATOM 4325 N N . GLY A 1 568 ? -7.279 7.868 7.546 1.00 92.31 568 GLY A N 1
ATOM 4326 C CA . GLY A 1 568 ? -6.258 7.331 6.651 1.00 92.31 568 GLY A CA 1
ATOM 4327 C C . GLY A 1 568 ? -6.655 7.346 5.171 1.00 92.31 568 GLY A C 1
ATOM 4328 O O . GLY A 1 568 ? -5.758 7.318 4.325 1.00 92.31 568 GLY A O 1
ATOM 4329 N N . ASP A 1 569 ? -7.949 7.455 4.843 1.00 90.88 569 ASP A N 1
ATOM 4330 C CA . ASP A 1 569 ? -8.433 7.643 3.466 1.00 90.88 569 ASP A CA 1
ATOM 4331 C C . ASP A 1 569 ? -7.879 8.946 2.841 1.00 90.88 569 ASP A C 1
ATOM 4333 O O . ASP A 1 569 ? -7.532 9.878 3.573 1.00 90.88 569 ASP A O 1
ATOM 4337 N N . PRO A 1 570 ? -7.844 9.082 1.499 1.00 88.06 570 PRO A N 1
ATOM 4338 C CA . PRO A 1 570 ? -7.449 10.325 0.824 1.00 88.06 570 PRO A CA 1
ATOM 4339 C C . PRO A 1 570 ? -8.225 11.569 1.291 1.00 88.06 570 PRO A C 1
ATOM 4341 O O . PRO A 1 570 ? -7.665 12.658 1.360 1.00 88.06 570 PRO A O 1
ATOM 4344 N N . GLN A 1 571 ? -9.499 11.406 1.665 1.00 89.81 571 GLN A N 1
ATOM 4345 C CA . GLN A 1 571 ? -10.369 12.465 2.189 1.00 89.81 571 GLN A CA 1
ATOM 4346 C C . GLN A 1 571 ? -10.140 12.786 3.680 1.00 89.81 571 GLN A C 1
ATOM 4348 O O . GLN A 1 571 ? -10.642 13.795 4.170 1.00 89.81 571 GLN A O 1
ATOM 4353 N N . SER A 1 572 ? -9.418 11.937 4.418 1.00 90.44 572 SER A N 1
ATOM 4354 C CA . SER A 1 572 ? -9.127 12.107 5.850 1.00 90.44 572 SER A CA 1
ATOM 4355 C C . SER A 1 572 ? -7.728 11.557 6.184 1.00 90.44 572 SER A C 1
ATOM 4357 O O . SER A 1 572 ? -7.596 10.586 6.937 1.00 90.44 572 SER A O 1
ATOM 4359 N N . PRO A 1 573 ? -6.658 12.116 5.584 1.00 91.69 573 PRO A N 1
ATOM 4360 C CA . PRO A 1 573 ? -5.329 11.519 5.632 1.00 91.69 573 PRO A CA 1
ATOM 4361 C C . PRO A 1 573 ? -4.727 11.516 7.045 1.00 91.69 573 PRO A C 1
ATOM 4363 O O . PRO A 1 573 ? -5.156 12.235 7.956 1.00 91.69 573 PRO A O 1
ATOM 4366 N N . LEU A 1 574 ? -3.684 10.706 7.230 1.00 94.44 574 LEU A N 1
ATOM 4367 C CA . LEU A 1 574 ? -2.804 10.848 8.386 1.00 94.44 574 LEU A CA 1
ATOM 4368 C C . LEU A 1 574 ? -1.970 12.123 8.246 1.00 94.44 574 LEU A C 1
ATOM 4370 O O . LEU A 1 574 ? -1.456 12.430 7.172 1.00 94.44 574 LEU A O 1
ATOM 4374 N N . THR A 1 575 ? -1.820 12.854 9.343 1.00 95.50 575 THR A N 1
ATOM 4375 C CA . THR A 1 575 ? -0.811 13.905 9.469 1.00 95.50 575 THR A CA 1
ATOM 4376 C C . THR A 1 575 ? 0.573 13.278 9.624 1.00 95.50 575 THR A C 1
ATOM 4378 O O . THR A 1 575 ? 0.711 12.150 10.101 1.00 95.50 575 THR A O 1
ATOM 4381 N N . ARG A 1 576 ? 1.625 14.041 9.308 1.00 95.56 576 ARG A N 1
ATOM 4382 C CA . ARG A 1 576 ? 3.021 13.638 9.536 1.00 95.56 576 ARG A CA 1
ATOM 4383 C C . ARG A 1 576 ? 3.269 13.095 10.952 1.00 95.56 576 ARG A C 1
ATOM 4385 O O . ARG A 1 576 ? 3.902 12.055 11.099 1.00 95.56 576 ARG A O 1
ATOM 4392 N N . THR A 1 577 ? 2.730 13.748 11.982 1.00 96.44 577 THR A N 1
ATOM 4393 C CA . THR A 1 577 ? 2.877 13.321 13.384 1.00 96.44 577 THR A CA 1
ATOM 4394 C C . THR A 1 577 ? 2.194 11.980 13.666 1.00 96.44 577 THR A C 1
ATOM 4396 O O . THR A 1 577 ? 2.718 11.174 14.434 1.00 96.44 577 THR A O 1
ATOM 4399 N N . GLU A 1 578 ? 1.050 11.703 13.036 1.00 95.94 578 GLU A N 1
ATOM 4400 C CA . GLU A 1 578 ? 0.373 10.404 13.137 1.00 95.94 578 GLU A CA 1
ATOM 4401 C C . GLU A 1 578 ? 1.167 9.308 12.409 1.00 95.94 578 GLU A C 1
ATOM 4403 O O . GLU A 1 578 ? 1.369 8.242 12.983 1.00 95.94 578 GLU A O 1
ATOM 4408 N N . ILE A 1 579 ? 1.716 9.580 11.217 1.00 97.06 579 ILE A N 1
ATOM 4409 C CA . ILE A 1 579 ? 2.596 8.637 10.494 1.00 97.06 579 ILE A CA 1
ATOM 4410 C C . ILE A 1 579 ? 3.838 8.308 11.337 1.00 97.06 579 ILE A C 1
ATOM 4412 O O . ILE A 1 579 ? 4.144 7.138 11.562 1.00 97.06 579 ILE A O 1
ATOM 4416 N N . GLU A 1 580 ? 4.518 9.321 11.886 1.00 96.94 580 GLU A N 1
ATOM 4417 C CA . GLU A 1 580 ? 5.666 9.116 12.780 1.00 96.94 580 GLU A CA 1
ATOM 4418 C C . GLU A 1 580 ? 5.288 8.328 14.048 1.00 96.94 580 GLU A C 1
ATOM 4420 O O . GLU A 1 580 ? 6.069 7.495 14.510 1.00 96.94 580 GLU A O 1
ATOM 4425 N N . THR A 1 581 ? 4.084 8.540 14.592 1.00 95.38 581 THR A N 1
ATOM 4426 C CA . THR A 1 581 ? 3.554 7.786 15.743 1.00 95.38 581 THR A CA 1
ATOM 4427 C C . THR A 1 581 ? 3.293 6.323 15.383 1.00 95.38 581 THR A C 1
ATOM 4429 O O . THR A 1 581 ? 3.704 5.428 16.125 1.00 95.38 581 THR A O 1
ATOM 4432 N N . LYS A 1 582 ? 2.681 6.057 14.221 1.00 95.75 582 LYS A N 1
ATOM 4433 C CA . LYS A 1 582 ? 2.450 4.700 13.708 1.00 95.75 5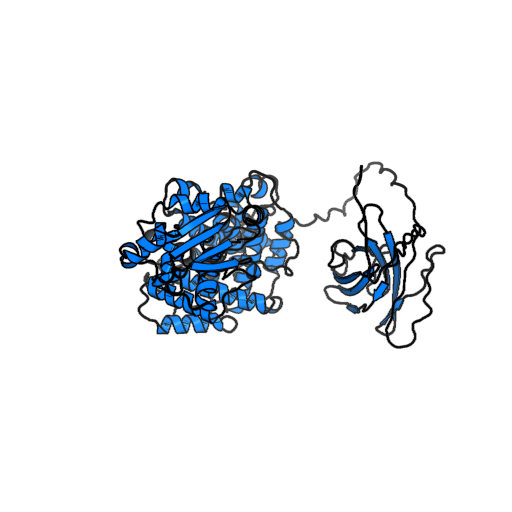82 LYS A CA 1
ATOM 4434 C C . LYS A 1 582 ? 3.767 3.964 13.465 1.00 95.75 582 LYS A C 1
ATOM 4436 O O . LYS A 1 582 ? 3.902 2.833 13.923 1.00 95.75 582 LYS A O 1
ATOM 4441 N N . VAL A 1 583 ? 4.761 4.598 12.838 1.00 95.69 583 VAL A N 1
ATOM 4442 C CA . VAL A 1 583 ? 6.093 3.991 12.642 1.00 95.69 583 VAL A CA 1
ATOM 4443 C C . VAL A 1 583 ? 6.778 3.683 13.972 1.00 95.69 583 VAL A C 1
ATOM 4445 O O . VAL A 1 583 ? 7.343 2.604 14.116 1.00 95.69 583 VAL A O 1
ATOM 4448 N N . LYS A 1 584 ? 6.679 4.563 14.976 1.00 95.25 584 LYS A N 1
ATOM 4449 C CA . LYS A 1 584 ? 7.238 4.310 16.317 1.00 95.25 584 LYS A CA 1
ATOM 4450 C C . LYS A 1 584 ? 6.532 3.148 17.033 1.00 95.25 584 LYS A C 1
ATOM 4452 O O . LYS A 1 584 ? 7.210 2.298 17.606 1.00 95.25 584 LYS A O 1
ATOM 4457 N N . ALA A 1 585 ? 5.205 3.036 16.932 1.00 94.44 585 ALA A N 1
ATOM 4458 C CA . ALA A 1 585 ? 4.452 1.896 17.471 1.00 94.44 585 ALA A CA 1
ATOM 4459 C C . ALA A 1 585 ? 4.758 0.574 16.734 1.00 94.44 585 ALA A C 1
ATOM 4461 O O . ALA A 1 585 ? 4.874 -0.477 17.363 1.00 94.44 585 ALA A O 1
ATOM 4462 N N . LEU A 1 586 ? 4.940 0.623 15.411 1.00 94.75 586 LEU A N 1
ATOM 4463 C CA . LEU A 1 586 ? 5.347 -0.518 14.585 1.00 94.75 586 LEU A CA 1
ATOM 4464 C C . LEU A 1 586 ? 6.789 -0.964 14.879 1.00 94.75 586 LEU A C 1
ATOM 4466 O O . LEU A 1 586 ? 7.045 -2.163 14.970 1.00 94.75 586 LEU A O 1
ATOM 4470 N N . ALA A 1 587 ? 7.710 -0.026 15.109 1.00 93.88 587 ALA A N 1
ATOM 4471 C CA . ALA A 1 587 ? 9.073 -0.316 15.552 1.00 93.88 587 ALA A CA 1
ATOM 4472 C C . ALA A 1 587 ? 9.104 -0.956 16.949 1.00 93.88 587 ALA A C 1
ATOM 4474 O O . ALA A 1 587 ? 9.795 -1.953 17.147 1.00 93.88 587 ALA A O 1
ATOM 4475 N N . GLN A 1 588 ? 8.296 -0.454 17.889 1.00 93.12 588 GLN A N 1
ATOM 4476 C CA . GLN A 1 588 ? 8.138 -1.064 19.212 1.00 93.12 588 GLN A CA 1
ATOM 4477 C C . GLN A 1 588 ? 7.570 -2.492 19.125 1.00 93.12 588 GLN A C 1
ATOM 4479 O O . GLN A 1 588 ? 8.063 -3.386 19.809 1.00 93.12 588 GLN A O 1
ATOM 4484 N N . TYR A 1 589 ? 6.557 -2.725 18.281 1.00 91.44 589 TYR A N 1
ATOM 4485 C CA . TYR A 1 589 ? 6.003 -4.065 18.045 1.00 91.44 589 TYR A CA 1
ATOM 4486 C C . TYR A 1 589 ? 7.012 -5.006 17.372 1.00 91.44 589 TYR A C 1
ATOM 4488 O O . TYR A 1 589 ? 7.073 -6.186 17.702 1.00 91.44 589 TYR A O 1
ATOM 4496 N N . GLY A 1 590 ? 7.839 -4.480 16.468 1.00 91.12 590 GLY A N 1
ATOM 4497 C CA . GLY A 1 590 ? 8.969 -5.187 15.871 1.00 91.12 590 GLY A CA 1
ATOM 4498 C C . GLY A 1 590 ? 10.194 -5.316 16.783 1.00 91.12 590 GLY A C 1
ATOM 4499 O O . GLY A 1 590 ? 11.276 -5.514 16.251 1.00 91.12 590 GLY A O 1
ATOM 4500 N N . GLU A 1 591 ? 10.065 -5.148 18.103 1.00 91.12 591 GLU A N 1
ATOM 4501 C CA . GLU A 1 591 ? 11.144 -5.279 19.103 1.00 91.12 591 GLU A CA 1
ATOM 4502 C C . GLU A 1 591 ? 12.411 -4.424 18.845 1.00 91.12 591 GLU A C 1
ATOM 4504 O O . GLU A 1 591 ? 13.495 -4.738 19.352 1.00 91.12 591 GLU A O 1
ATOM 4509 N N . VAL A 1 592 ? 12.297 -3.312 18.103 1.00 89.94 592 VAL A N 1
ATOM 4510 C CA . VAL A 1 592 ? 13.440 -2.431 17.800 1.00 89.94 592 VAL A CA 1
ATOM 4511 C C . VAL A 1 592 ? 13.989 -1.806 19.085 1.00 89.94 592 VAL A C 1
ATOM 4513 O O . VAL A 1 592 ? 13.281 -1.110 19.812 1.00 89.94 592 VAL A O 1
ATOM 4516 N N . LYS A 1 593 ? 15.283 -2.025 19.341 1.00 86.56 593 LYS A N 1
ATOM 4517 C CA . LYS A 1 593 ? 15.992 -1.533 20.538 1.00 86.56 593 LYS A CA 1
ATOM 4518 C C . LYS A 1 593 ? 16.654 -0.171 20.338 1.00 86.56 593 LYS A C 1
ATOM 4520 O O . LYS A 1 593 ? 16.872 0.537 21.315 1.00 86.56 593 LYS A O 1
ATOM 4525 N N . ASP A 1 594 ? 16.975 0.183 19.095 1.00 88.50 594 ASP A N 1
ATOM 4526 C CA . ASP A 1 594 ? 17.585 1.464 18.736 1.00 88.50 594 ASP A CA 1
ATOM 4527 C C . ASP A 1 594 ? 16.512 2.435 18.222 1.00 88.50 594 ASP A C 1
ATOM 4529 O O . ASP A 1 594 ? 16.139 2.442 17.047 1.00 88.50 594 ASP A O 1
ATOM 4533 N N . THR A 1 595 ? 15.971 3.243 19.133 1.00 88.81 595 THR A N 1
ATOM 4534 C CA . THR A 1 595 ? 14.967 4.265 18.807 1.00 88.81 595 THR A CA 1
ATOM 4535 C C . THR A 1 595 ? 15.552 5.459 18.057 1.00 88.81 595 THR A C 1
ATOM 4537 O O . THR A 1 595 ? 14.821 6.141 17.334 1.00 88.81 595 THR A O 1
ATOM 4540 N N . ASP A 1 596 ? 16.853 5.710 18.201 1.00 91.88 596 ASP A N 1
ATOM 4541 C CA . ASP A 1 596 ? 17.519 6.864 17.602 1.00 91.88 596 ASP A CA 1
ATOM 4542 C C . ASP A 1 596 ? 17.743 6.612 16.108 1.00 91.88 596 ASP A C 1
ATOM 4544 O O . ASP A 1 596 ? 17.440 7.483 15.291 1.00 91.88 596 ASP A O 1
ATOM 4548 N N . ARG A 1 597 ? 18.119 5.383 15.732 1.00 89.38 597 ARG A N 1
ATOM 4549 C CA . ARG A 1 597 ? 18.129 4.899 14.343 1.00 89.38 597 ARG A CA 1
ATOM 4550 C C . ARG A 1 597 ? 16.764 5.046 13.666 1.00 89.38 597 ARG A C 1
ATOM 4552 O O . ARG A 1 597 ? 16.683 5.530 12.539 1.00 89.38 597 ARG A O 1
ATOM 4559 N N . ILE A 1 598 ? 15.667 4.711 14.353 1.00 92.38 598 ILE A N 1
ATOM 4560 C CA . ILE A 1 598 ? 14.307 4.920 13.818 1.00 92.38 598 ILE A CA 1
ATOM 4561 C C . ILE A 1 598 ? 14.028 6.410 13.589 1.00 92.38 598 ILE A C 1
ATOM 4563 O O . ILE A 1 598 ? 13.476 6.779 12.552 1.00 92.38 598 ILE A O 1
ATOM 4567 N N . GLN A 1 599 ? 14.443 7.288 14.507 1.00 94.56 599 GLN A N 1
ATOM 4568 C CA . GLN A 1 599 ? 14.283 8.734 14.338 1.00 94.56 599 GLN A CA 1
ATOM 4569 C C . GLN A 1 599 ? 15.177 9.306 13.218 1.00 94.56 599 GLN A C 1
ATOM 4571 O O . GLN A 1 599 ? 14.767 10.250 12.535 1.00 94.56 599 GLN A O 1
ATOM 4576 N N . GLN A 1 600 ? 16.352 8.720 12.973 1.00 93.50 600 GLN A N 1
ATOM 4577 C CA . GLN A 1 600 ? 17.218 9.044 11.835 1.00 93.50 600 GLN A CA 1
ATOM 4578 C C . GLN A 1 600 ? 16.580 8.618 10.507 1.00 93.50 600 GLN A C 1
ATOM 4580 O O . GLN A 1 600 ? 16.471 9.447 9.605 1.00 93.50 600 GLN A O 1
ATOM 4585 N N . ILE A 1 601 ? 16.061 7.389 10.396 1.00 93.31 601 ILE A N 1
ATOM 4586 C CA . ILE A 1 601 ? 15.402 6.902 9.170 1.00 93.31 601 ILE A CA 1
ATOM 4587 C C . ILE A 1 601 ? 14.108 7.684 8.886 1.00 93.31 601 ILE A C 1
ATOM 4589 O O . ILE A 1 601 ? 13.880 8.073 7.742 1.00 93.31 601 ILE A O 1
ATOM 4593 N N . ILE A 1 602 ? 13.313 8.029 9.912 1.00 96.06 602 ILE A N 1
ATOM 4594 C CA . ILE A 1 602 ? 12.194 8.988 9.789 1.00 96.06 602 ILE A CA 1
ATOM 4595 C C . ILE A 1 602 ? 12.679 10.312 9.175 1.00 96.06 602 ILE A C 1
ATOM 4597 O O . ILE A 1 602 ? 12.038 10.856 8.279 1.00 96.06 602 ILE A O 1
ATOM 4601 N N . THR A 1 603 ? 13.824 10.829 9.627 1.00 96.62 603 THR A N 1
ATOM 4602 C CA . THR A 1 603 ? 14.380 12.095 9.124 1.00 96.62 603 THR A CA 1
ATOM 4603 C C . THR A 1 603 ? 14.840 11.973 7.666 1.00 96.62 603 THR A C 1
ATOM 4605 O O . THR A 1 603 ? 14.485 12.828 6.859 1.00 96.62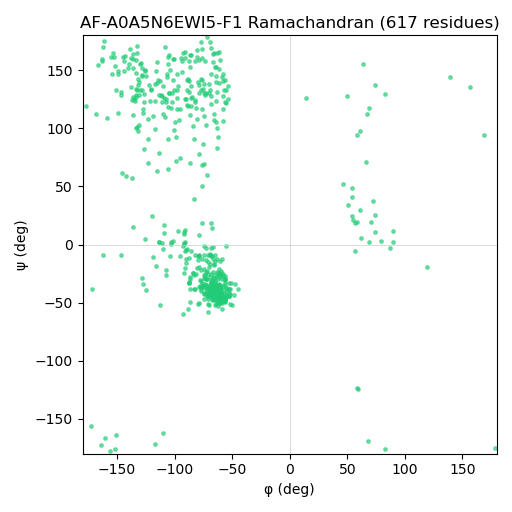 603 THR A O 1
ATOM 4608 N N . ARG A 1 604 ? 15.541 10.888 7.297 1.00 95.62 604 ARG A N 1
ATOM 4609 C CA . ARG A 1 604 ? 15.977 10.612 5.912 1.00 95.62 604 ARG A CA 1
ATOM 4610 C C . ARG A 1 604 ? 14.794 10.392 4.961 1.00 95.62 604 ARG A C 1
ATOM 4612 O O . ARG A 1 604 ? 14.825 10.874 3.835 1.00 95.62 604 ARG A O 1
ATOM 4619 N N . ALA A 1 605 ? 13.725 9.730 5.410 1.00 96.00 605 ALA A N 1
ATOM 4620 C CA . ALA A 1 605 ? 12.491 9.552 4.637 1.00 96.00 605 ALA A CA 1
ATOM 4621 C C . ALA A 1 605 ? 11.741 10.879 4.398 1.00 96.00 605 ALA A C 1
ATOM 4623 O O . ALA A 1 605 ? 11.138 11.079 3.342 1.00 96.00 605 ALA A O 1
ATOM 4624 N N . TRP A 1 606 ? 11.813 11.820 5.344 1.00 97.44 606 TRP A N 1
ATOM 4625 C 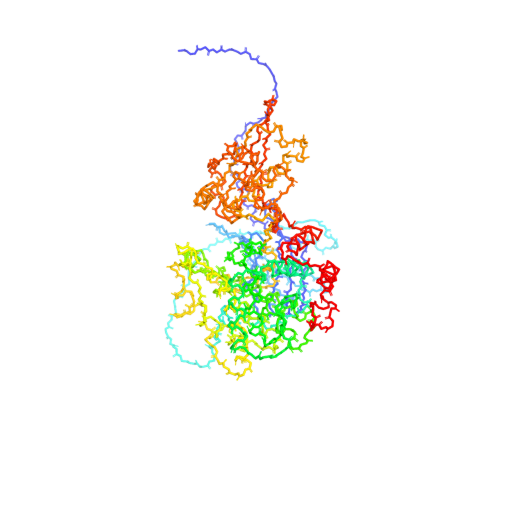CA . TRP A 1 606 ? 11.247 13.160 5.172 1.00 97.44 606 TRP A CA 1
ATOM 4626 C C . TRP A 1 606 ? 12.108 14.125 4.343 1.00 97.44 606 TRP A C 1
ATOM 4628 O O . TRP A 1 606 ? 11.590 15.170 3.947 1.00 97.44 606 TRP A O 1
ATOM 4638 N N . ASP A 1 607 ? 13.353 13.764 4.032 1.00 97.38 607 ASP A N 1
ATOM 4639 C CA . ASP A 1 607 ? 14.300 14.519 3.190 1.00 97.38 607 ASP A CA 1
ATOM 4640 C C . ASP A 1 607 ? 14.737 13.715 1.942 1.00 97.38 607 ASP A C 1
ATOM 4642 O O . ASP A 1 607 ? 15.819 13.901 1.380 1.00 97.38 607 ASP A O 1
ATOM 4646 N N . LEU A 1 608 ? 13.890 12.768 1.525 1.00 97.50 608 LEU A N 1
ATOM 4647 C CA . LEU A 1 608 ? 14.177 11.755 0.510 1.00 97.50 608 LEU A CA 1
ATOM 4648 C C . LEU A 1 608 ? 14.649 12.365 -0.822 1.00 97.50 608 LEU A C 1
ATOM 4650 O O . LEU A 1 608 ? 15.650 11.931 -1.380 1.00 97.50 608 LEU A O 1
ATOM 4654 N N . GLU A 1 609 ? 13.988 13.416 -1.300 1.00 97.88 609 GLU A N 1
ATOM 4655 C CA . GLU A 1 609 ? 14.284 14.144 -2.542 1.00 97.88 609 GLU A CA 1
ATOM 4656 C C . GLU A 1 609 ? 15.639 14.876 -2.572 1.00 97.88 609 GLU A C 1
ATOM 4658 O O . GLU A 1 609 ? 16.046 15.366 -3.633 1.00 97.88 609 GLU A O 1
ATOM 4663 N N . ASN A 1 610 ? 16.334 14.945 -1.433 1.00 97.94 610 ASN A N 1
ATOM 4664 C CA . ASN A 1 610 ? 17.665 15.534 -1.284 1.00 97.94 610 ASN A CA 1
ATOM 4665 C C . ASN A 1 610 ? 18.742 14.488 -0.927 1.00 97.94 610 ASN A C 1
ATOM 4667 O O . ASN A 1 610 ? 19.907 14.842 -0.766 1.00 97.94 610 ASN A O 1
ATOM 4671 N N . GLN A 1 611 ? 18.393 13.197 -0.832 1.00 97.50 611 GLN A N 1
ATOM 4672 C CA . GLN A 1 611 ? 19.371 12.128 -0.614 1.00 97.50 611 GLN A CA 1
ATOM 4673 C C . GLN A 1 611 ? 20.159 11.856 -1.910 1.00 97.50 611 GLN A C 1
ATOM 4675 O O . GLN A 1 611 ? 19.615 11.285 -2.860 1.00 97.50 611 GLN A O 1
ATOM 4680 N N . ASP A 1 612 ? 21.450 12.207 -1.935 1.00 96.75 612 ASP A N 1
ATOM 4681 C CA . ASP A 1 612 ? 22.357 11.980 -3.079 1.00 96.75 612 ASP A CA 1
ATOM 4682 C C . ASP A 1 612 ? 22.480 10.497 -3.485 1.00 96.75 612 ASP A C 1
ATOM 4684 O O . ASP A 1 612 ? 22.755 10.179 -4.643 1.00 96.75 612 ASP A O 1
ATOM 4688 N N . SER A 1 613 ? 22.276 9.566 -2.546 1.00 96.25 613 SER A N 1
ATOM 4689 C CA . SER A 1 613 ? 22.220 8.127 -2.815 1.00 96.25 613 SER A CA 1
ATOM 4690 C C . SER A 1 613 ? 21.387 7.399 -1.758 1.00 96.25 613 SER A C 1
ATOM 4692 O O . SER A 1 613 ? 21.415 7.770 -0.586 1.00 96.25 613 SER A O 1
ATOM 4694 N N . LEU A 1 614 ? 20.681 6.336 -2.157 1.00 95.31 614 LEU A N 1
ATOM 4695 C CA . LEU A 1 614 ? 19.912 5.471 -1.249 1.00 95.31 614 LEU A CA 1
ATOM 4696 C C . LEU A 1 614 ? 20.649 4.193 -0.814 1.00 95.31 614 LEU A C 1
ATOM 4698 O O . LEU A 1 614 ? 20.034 3.306 -0.227 1.00 95.31 614 LEU A O 1
ATOM 4702 N N . LYS A 1 615 ? 21.957 4.083 -1.077 1.00 92.75 615 LYS A N 1
ATOM 4703 C CA . LYS A 1 615 ? 22.817 3.089 -0.407 1.00 92.75 615 LYS A CA 1
ATOM 4704 C C . LYS A 1 615 ? 22.789 3.307 1.101 1.00 92.75 615 LYS A C 1
ATOM 4706 O O . LYS A 1 615 ? 22.774 4.457 1.542 1.00 92.75 615 LYS A O 1
ATOM 4711 N N . GLU A 1 616 ? 22.845 2.218 1.864 1.00 84.88 616 GLU A N 1
ATOM 4712 C CA . GLU A 1 616 ? 22.975 2.251 3.322 1.00 84.88 616 GLU A CA 1
ATOM 4713 C C . GLU A 1 616 ? 21.866 3.124 3.939 1.00 84.88 616 GLU A C 1
ATOM 4715 O O . GLU A 1 616 ? 22.099 3.943 4.825 1.00 84.88 616 GLU A O 1
ATOM 4720 N N . PHE A 1 617 ? 20.638 3.005 3.410 1.00 86.00 617 PHE A N 1
ATOM 4721 C CA . PHE A 1 617 ? 19.497 3.847 3.804 1.00 86.00 617 PHE A CA 1
ATOM 4722 C C . PHE A 1 617 ? 18.978 3.507 5.207 1.00 86.00 617 PHE A C 1
ATOM 4724 O O . PHE A 1 617 ? 18.370 4.344 5.872 1.00 86.00 617 PHE A O 1
ATOM 4731 N N . TRP A 1 618 ? 19.251 2.287 5.673 1.00 81.88 618 TRP A N 1
ATOM 4732 C CA . TRP A 1 618 ? 18.939 1.845 7.029 1.00 81.88 618 TRP A CA 1
ATOM 4733 C C . TRP A 1 618 ? 20.071 2.087 8.038 1.00 81.88 618 TRP A C 1
ATOM 4735 O O . TRP A 1 618 ? 19.935 1.646 9.180 1.00 81.88 618 TRP A O 1
ATOM 4745 N N . LEU A 1 619 ? 21.192 2.697 7.643 1.00 65.88 619 LEU A N 1
ATOM 4746 C CA . LEU A 1 619 ? 22.345 2.988 8.510 1.00 65.88 619 LEU A CA 1
ATOM 4747 C C . LEU A 1 619 ? 22.483 4.492 8.816 1.00 65.88 619 LEU A C 1
ATOM 4749 O O . LEU A 1 619 ? 21.794 5.307 8.154 1.00 65.88 619 LEU A O 1
#

Foldseek 3Di:
DDDDDYDDDDDDDDDDDDDPDPPCLLWKWWAPWDWDDDQWTWIWTWIDDPNDTWIFIDTGGPADRQPTGATPVRQKHWHFPVDDDPAWTKIKIWGNDPDIRIFIWTWGQDPNDIATDDDPDPPADDDRPDPDDDDDDTDTGDDDDDDDDDDDDDDDDDDDDPDPPDAALLLQLLQLLLPDALVLADPVLLVLLLLQLLLLLLQLLLQCPPPVLVVLLVVLCVPFPQAAQFAARLCPSPYGTALLSNLLSSLLSSPQLVQAKAQQLLRARQSSAQSSLLLRLLRRVQNALSLSSSLSLSLLLQLSLLSNQLDDQLVVWFHSHQQSSLLSSLSSLLSSVSHHSQLSLQLSQQSNVVRGGTPVCVVVVDSCNSSSRSVSSNSSNVSNVVSVVVRGGDNPQDPDPNHCQNVRHPDHGDSCSSHPCSSNDGSSLSMFGRLASADLLLQQVLVFLLCVCVVPVAALQFFDAKEKEAADVLCVQLVVLPLVLDLRSLSSHNLLQVLLCRHPVGRASVSSDPVSSVPVSSSVSSVRYYYDYDVVNHVCPPVWSKMKMWTQTPVRDIDIDIDGHGCGGSVHRDDLVSSLVNSQSSNVSSVPPDVVLSVVLSVCSSVRNVGNGSRPSSD

Mean predicted aligned error: 14.21 Å

InterPro domains:
  IPR005656 MmgE/PrpD [PTHR16943] (166-615)
  IPR036148 MmgE/PrpD superfamily [SSF103378] (168-615)
  IPR042183 MmgE/PrpD superfamily, domain 1 [G3DSA:1.10.4100.10] (189-584)
  IPR042188 MmgE/PrpD superfamily, domain 2 [G3DSA:3.30.1330.120] (436-568)
  IPR045336 MmgE/PrpD, N-terminal [PF03972] (171-411)
  IPR045337 MmgE/PrpD, C-terminal [PF19305] (436-608)

pLDDT: mean 83.18, std 21.72, range [21.17, 98.94]